Protein AF-A0A8S1J3X4-F1 (afdb_monomer_lite)

pLDDT: mean 85.21, std 15.79, range [32.0, 98.88]

Structure (mmCIF, N/CA/C/O backbone):
data_AF-A0A8S1J3X4-F1
#
_entry.id   AF-A0A8S1J3X4-F1
#
loop_
_atom_site.group_PDB
_atom_site.id
_atom_site.type_symbol
_atom_site.label_atom_id
_atom_site.label_alt_id
_atom_site.label_comp_id
_atom_site.label_asym_id
_atom_site.label_entity_id
_atom_site.label_seq_id
_atom_site.pdbx_PDB_ins_code
_atom_site.Cartn_x
_atom_site.Cartn_y
_atom_site.Cartn_z
_atom_site.occupancy
_atom_site.B_iso_or_equiv
_atom_site.auth_seq_id
_atom_site.auth_comp_id
_atom_site.auth_asym_id
_atom_site.auth_atom_id
_atom_site.pdbx_PDB_model_num
ATOM 1 N N . MET A 1 1 ? 59.062 -33.846 -79.110 1.00 36.59 1 MET A N 1
ATOM 2 C CA . MET A 1 1 ? 59.370 -33.270 -77.786 1.00 36.59 1 MET A CA 1
ATOM 3 C C . MET A 1 1 ? 58.511 -32.030 -77.594 1.00 36.59 1 MET A C 1
ATOM 5 O O . MET A 1 1 ? 58.487 -31.202 -78.487 1.00 36.59 1 MET A O 1
ATOM 9 N N . HIS A 1 2 ? 57.840 -31.974 -76.442 1.00 37.00 2 HIS A N 1
ATOM 10 C CA . HIS A 1 2 ? 57.093 -30.862 -75.831 1.00 37.00 2 HIS A CA 1
ATOM 11 C C . HIS A 1 2 ? 55.716 -30.425 -76.401 1.00 37.00 2 HIS A C 1
ATOM 13 O O . HIS A 1 2 ? 55.616 -30.067 -77.571 1.00 37.00 2 HIS A O 1
ATOM 19 N N . PRO A 1 3 ? 54.660 -30.442 -75.551 1.00 50.66 3 PRO A N 1
ATOM 20 C CA . PRO A 1 3 ? 53.303 -29.982 -75.848 1.00 50.66 3 PRO A CA 1
ATOM 21 C C . PRO A 1 3 ? 53.084 -28.524 -75.391 1.00 50.66 3 PRO A C 1
ATOM 23 O O . PRO A 1 3 ? 53.836 -28.007 -74.569 1.00 50.66 3 PRO A O 1
ATOM 26 N N . GLY A 1 4 ? 52.017 -27.872 -75.859 1.00 36.41 4 GLY A N 1
ATOM 27 C CA . GLY A 1 4 ? 51.615 -26.550 -75.368 1.00 36.41 4 GLY A CA 1
ATOM 28 C C . GLY A 1 4 ? 50.147 -26.264 -75.657 1.00 36.41 4 GLY A C 1
ATOM 29 O O . GLY A 1 4 ? 49.770 -26.009 -76.795 1.00 36.41 4 GLY A O 1
ATOM 30 N N . PHE A 1 5 ? 49.332 -26.373 -74.612 1.00 40.06 5 PHE A N 1
ATOM 31 C CA . PHE A 1 5 ? 47.876 -26.263 -74.583 1.00 40.06 5 PHE A CA 1
ATOM 32 C C . PHE A 1 5 ? 47.344 -24.909 -75.086 1.00 40.06 5 PHE A C 1
ATOM 34 O O . PHE A 1 5 ? 47.863 -23.851 -74.737 1.00 40.06 5 PHE A O 1
ATOM 41 N N . ARG A 1 6 ? 46.231 -24.950 -75.830 1.00 46.09 6 ARG A N 1
ATOM 42 C CA . ARG A 1 6 ? 45.338 -23.801 -76.034 1.00 46.09 6 ARG A CA 1
ATOM 43 C C . ARG A 1 6 ? 44.454 -23.652 -74.792 1.00 46.09 6 ARG A C 1
ATOM 45 O O . ARG A 1 6 ? 43.561 -24.469 -74.589 1.00 46.09 6 ARG A O 1
ATOM 52 N N . SER A 1 7 ? 44.687 -22.622 -73.983 1.00 42.03 7 SER A N 1
ATOM 53 C CA . SER A 1 7 ? 43.763 -22.236 -72.911 1.00 42.03 7 SER A CA 1
ATOM 54 C C . SER A 1 7 ? 42.607 -21.424 -73.490 1.00 42.03 7 SER A C 1
ATOM 56 O O . SER A 1 7 ? 42.804 -20.319 -73.991 1.00 42.03 7 SER A O 1
ATOM 58 N N . ALA A 1 8 ? 41.400 -21.984 -73.424 1.00 44.66 8 ALA A N 1
ATOM 59 C CA . ALA A 1 8 ? 40.157 -21.247 -73.596 1.00 44.66 8 ALA A CA 1
ATOM 60 C C . ALA A 1 8 ? 39.874 -20.459 -72.307 1.00 44.66 8 ALA A C 1
ATOM 62 O O . ALA A 1 8 ? 39.772 -21.039 -71.227 1.00 44.66 8 ALA A O 1
ATOM 63 N N . LEU A 1 9 ? 39.775 -19.136 -72.425 1.00 38.06 9 LEU A N 1
ATOM 64 C CA . LEU A 1 9 ? 39.367 -18.247 -71.344 1.00 38.06 9 LEU A CA 1
ATOM 65 C C . LEU A 1 9 ? 37.839 -18.331 -71.200 1.00 38.06 9 LEU A C 1
ATOM 67 O O . LEU A 1 9 ? 37.103 -17.747 -71.992 1.00 38.06 9 LEU A O 1
ATOM 71 N N . VAL A 1 10 ? 37.361 -19.085 -70.211 1.00 42.03 10 VAL A N 1
ATOM 72 C CA . VAL A 1 10 ? 35.961 -19.052 -69.770 1.00 42.03 10 VAL A CA 1
ATOM 73 C C . VAL A 1 10 ? 35.834 -17.907 -68.769 1.00 42.03 10 VAL A C 1
ATOM 75 O O . VAL A 1 10 ? 36.312 -18.010 -67.642 1.00 42.03 10 VAL A O 1
ATOM 78 N N . ILE A 1 11 ? 35.218 -16.798 -69.182 1.00 43.34 11 ILE A N 1
ATOM 79 C CA . ILE A 1 11 ? 34.812 -15.732 -68.260 1.00 43.34 11 ILE A CA 1
ATOM 80 C C . ILE A 1 11 ? 33.504 -16.188 -67.611 1.00 43.34 11 ILE A C 1
ATOM 82 O O . ILE A 1 11 ? 32.422 -16.017 -68.168 1.00 43.34 11 ILE A O 1
ATOM 86 N N . LEU A 1 12 ? 33.616 -16.811 -66.439 1.00 40.00 12 LEU A N 1
ATOM 87 C CA . LEU A 1 12 ? 32.485 -17.061 -65.556 1.00 40.00 12 LEU A CA 1
ATOM 88 C C . LEU A 1 12 ? 32.246 -15.777 -64.748 1.00 40.00 12 LEU A C 1
ATOM 90 O O . LEU A 1 12 ? 32.905 -15.537 -63.739 1.00 40.00 12 LEU A O 1
ATOM 94 N N . SER A 1 13 ? 31.338 -14.918 -65.214 1.00 42.56 13 SER A N 1
ATOM 95 C CA . SER A 1 13 ? 30.800 -13.841 -64.379 1.00 42.56 13 SER A CA 1
ATOM 96 C C . SER A 1 13 ? 29.855 -14.473 -63.358 1.00 42.56 13 SER A C 1
ATOM 98 O O . SER A 1 13 ? 28.669 -14.663 -63.612 1.00 42.56 13 SER A O 1
ATOM 100 N N . ALA A 1 14 ? 30.406 -14.864 -62.211 1.00 42.41 14 ALA A N 1
ATOM 101 C CA . ALA A 1 14 ? 29.610 -15.043 -61.012 1.00 42.41 14 ALA A CA 1
ATOM 102 C C . ALA A 1 14 ? 29.281 -13.640 -60.487 1.00 42.41 14 ALA A C 1
ATOM 104 O O . ALA A 1 14 ? 30.152 -12.956 -59.949 1.00 42.41 14 ALA A O 1
ATOM 105 N N . LEU A 1 15 ? 28.035 -13.194 -60.669 1.00 40.78 15 LEU A N 1
ATOM 106 C CA . LEU A 1 15 ? 27.479 -12.148 -59.818 1.00 40.78 15 LEU A CA 1
ATOM 107 C C . LEU A 1 15 ? 27.434 -12.712 -58.392 1.00 40.78 15 LEU A C 1
ATOM 109 O O . LEU A 1 15 ? 26.510 -13.430 -58.022 1.00 40.78 15 LEU A O 1
ATOM 113 N N . LEU A 1 16 ? 28.468 -12.416 -57.607 1.00 39.81 16 LEU A N 1
ATOM 114 C CA . LEU A 1 16 ? 28.399 -12.484 -56.154 1.00 39.81 16 LEU A CA 1
ATOM 115 C C . LEU A 1 16 ? 27.412 -11.403 -55.714 1.00 39.81 16 LEU A C 1
ATOM 117 O O . LEU A 1 16 ? 27.756 -10.226 -55.631 1.00 39.81 16 LEU A O 1
ATOM 121 N N . SER A 1 17 ? 26.164 -11.802 -55.481 1.00 37.56 17 SER A N 1
ATOM 122 C CA . SER A 1 17 ? 25.252 -11.007 -54.670 1.00 37.56 17 SER A CA 1
ATOM 123 C C . SER A 1 17 ? 25.774 -11.090 -53.240 1.00 37.56 17 SER A C 1
ATOM 125 O O . SER A 1 17 ? 25.594 -12.106 -52.573 1.00 37.56 17 SER A O 1
ATOM 127 N N . PHE A 1 18 ? 26.471 -10.054 -52.780 1.00 40.06 18 PHE A N 1
ATOM 128 C CA . PHE A 1 18 ? 26.671 -9.861 -51.351 1.00 40.06 18 PHE A CA 1
ATOM 129 C C . PHE A 1 18 ? 25.279 -9.633 -50.753 1.00 40.06 18 PHE A C 1
ATOM 131 O O . PHE A 1 18 ? 24.593 -8.691 -51.143 1.00 40.06 18 PHE A O 1
ATOM 138 N N . ALA A 1 19 ? 24.818 -10.523 -49.874 1.00 39.72 19 ALA A N 1
ATOM 139 C CA . ALA A 1 19 ? 23.693 -10.202 -49.006 1.00 39.72 19 ALA A CA 1
ATOM 140 C C . ALA A 1 19 ? 24.175 -9.084 -48.070 1.00 39.72 19 ALA A C 1
ATOM 142 O O . ALA A 1 19 ? 24.898 -9.323 -47.107 1.00 39.72 19 ALA A O 1
ATOM 143 N N . THR A 1 20 ? 23.875 -7.843 -48.441 1.00 46.09 20 THR A N 1
ATOM 144 C CA . THR A 1 20 ? 24.186 -6.638 -47.673 1.00 46.09 20 THR A CA 1
ATOM 145 C C . THR A 1 20 ? 23.256 -6.598 -46.461 1.00 46.09 20 THR A C 1
ATOM 147 O O . THR A 1 20 ? 22.106 -6.194 -46.609 1.00 46.09 20 THR A O 1
ATOM 150 N N . GLY A 1 21 ? 23.740 -7.071 -45.307 1.00 56.28 21 GLY A N 1
ATOM 151 C CA . GLY A 1 21 ? 23.099 -6.954 -43.989 1.00 56.28 21 GLY A CA 1
ATOM 152 C C . GLY A 1 21 ? 21.770 -7.684 -43.791 1.00 56.28 21 GLY A C 1
ATOM 153 O O . GLY A 1 21 ? 20.781 -7.344 -44.422 1.00 56.28 21 GLY A O 1
ATOM 154 N N . GLU A 1 22 ? 21.701 -8.635 -42.855 1.00 79.12 22 GLU A N 1
ATOM 155 C CA . GLU A 1 22 ? 20.454 -9.379 -42.579 1.00 79.12 22 GLU A CA 1
ATOM 156 C C . GLU A 1 22 ? 19.823 -9.048 -41.217 1.00 79.12 22 GLU A C 1
ATOM 158 O O . GLU A 1 22 ? 18.610 -8.927 -41.120 1.00 79.12 22 GLU A O 1
ATOM 163 N N . LEU A 1 23 ? 20.613 -8.876 -40.154 1.00 92.44 23 LEU A N 1
ATOM 164 C CA . LEU A 1 23 ? 20.109 -8.573 -38.810 1.00 92.44 23 LEU A CA 1
ATOM 165 C C . LEU A 1 23 ? 21.210 -7.897 -37.994 1.00 92.44 23 LEU A C 1
ATOM 167 O O . LEU A 1 23 ? 22.322 -8.422 -37.950 1.00 92.44 23 LEU A O 1
ATOM 171 N N . LEU A 1 24 ? 20.909 -6.761 -37.363 1.00 96.12 24 LEU A N 1
ATOM 172 C CA . LEU A 1 24 ? 21.862 -5.973 -36.569 1.00 96.12 24 LEU A CA 1
ATOM 173 C C . LEU A 1 24 ? 21.327 -5.719 -35.164 1.00 96.12 24 LEU A C 1
ATOM 175 O O . LEU A 1 24 ? 20.117 -5.599 -34.999 1.00 96.12 24 LEU A O 1
ATOM 179 N N . ILE A 1 25 ? 22.220 -5.536 -34.189 1.00 97.31 25 ILE A N 1
ATOM 180 C CA . ILE A 1 25 ? 21.893 -4.873 -32.922 1.00 97.31 25 ILE A CA 1
ATOM 181 C C . ILE A 1 25 ? 21.694 -3.390 -33.235 1.00 97.31 25 ILE A C 1
ATOM 183 O O . ILE A 1 25 ? 22.619 -2.709 -33.700 1.00 97.31 25 ILE A O 1
ATOM 187 N N . THR A 1 26 ? 20.483 -2.897 -33.003 1.00 97.12 26 THR A N 1
ATOM 188 C CA . THR A 1 26 ? 20.072 -1.536 -33.364 1.00 97.12 26 THR A CA 1
ATOM 189 C C . THR A 1 26 ? 19.738 -0.658 -32.178 1.00 97.12 26 THR A C 1
ATOM 191 O O . THR A 1 26 ? 19.829 0.560 -32.310 1.00 97.12 26 THR A O 1
ATOM 194 N N . GLN A 1 27 ? 19.436 -1.234 -31.018 1.00 97.50 27 GLN A N 1
ATOM 195 C CA . GLN A 1 27 ? 19.298 -0.472 -29.785 1.00 97.50 27 GLN A CA 1
ATOM 196 C C . GLN A 1 27 ? 19.742 -1.297 -28.583 1.00 97.50 27 GLN A C 1
ATOM 198 O O . GLN A 1 27 ? 19.448 -2.489 -28.499 1.00 97.50 27 GLN A O 1
ATOM 203 N N . VAL A 1 28 ? 20.438 -0.651 -27.653 1.00 97.56 28 VAL A N 1
ATOM 204 C CA . VAL A 1 28 ? 20.768 -1.189 -26.332 1.00 97.56 28 VAL A CA 1
ATOM 205 C C . VAL A 1 28 ? 20.338 -0.154 -25.302 1.00 97.56 28 VAL A C 1
ATOM 207 O O . VAL A 1 28 ? 20.818 0.976 -25.334 1.00 97.56 28 VAL A O 1
ATOM 210 N N . VAL A 1 29 ? 19.423 -0.527 -24.411 1.00 95.69 29 VAL A N 1
ATOM 211 C CA . VAL A 1 29 ? 18.976 0.325 -23.302 1.00 95.69 29 VAL A CA 1
ATOM 212 C C . VAL A 1 29 ? 19.567 -0.224 -22.019 1.00 95.69 29 VAL A C 1
ATOM 214 O O . VAL A 1 29 ? 19.225 -1.335 -21.614 1.00 95.69 29 VAL A O 1
ATOM 217 N N . GLU A 1 30 ? 20.444 0.549 -21.391 1.00 92.62 30 GLU A N 1
ATOM 218 C CA . GLU A 1 30 ? 20.891 0.347 -20.017 1.00 92.62 30 GLU A CA 1
ATOM 219 C C . GLU A 1 30 ? 20.249 1.455 -19.180 1.00 92.62 30 GLU A C 1
ATOM 221 O O . GLU A 1 30 ? 20.796 2.533 -18.995 1.00 92.62 30 GLU A O 1
ATOM 226 N N . GLY A 1 31 ? 18.994 1.222 -18.803 1.00 83.38 31 GLY A N 1
ATOM 227 C CA . GLY A 1 31 ? 18.127 2.217 -18.183 1.00 83.38 31 GLY A CA 1
ATOM 228 C C . GLY A 1 31 ? 17.873 1.970 -16.699 1.00 83.38 31 GLY A C 1
ATOM 229 O O . GLY A 1 31 ? 18.507 1.117 -16.067 1.00 83.38 31 GLY A O 1
ATOM 230 N N . SER A 1 32 ? 16.918 2.706 -16.130 1.00 74.81 32 SER A N 1
ATOM 231 C CA . SER A 1 32 ? 16.591 2.666 -14.705 1.00 74.81 32 SER A CA 1
ATOM 232 C C . SER A 1 32 ? 16.205 1.272 -14.243 1.00 74.81 32 SER A C 1
ATOM 234 O O . SER A 1 32 ? 15.419 0.572 -14.883 1.00 74.81 32 SER A O 1
ATOM 236 N N . LEU A 1 33 ? 16.762 0.879 -13.093 1.00 79.44 33 LEU A N 1
ATOM 237 C CA . LEU A 1 33 ? 16.544 -0.417 -12.456 1.00 79.44 33 LEU A CA 1
ATOM 238 C C . LEU A 1 33 ? 16.741 -1.578 -13.448 1.00 79.44 33 LEU A C 1
ATOM 240 O O . LEU A 1 33 ? 17.870 -1.971 -13.750 1.00 79.44 33 LEU A O 1
ATOM 244 N N . PHE A 1 34 ? 15.635 -2.115 -13.958 1.00 80.44 34 PHE A N 1
ATOM 245 C CA . PHE A 1 34 ? 15.577 -3.288 -14.815 1.00 80.44 34 PHE A CA 1
ATOM 246 C C . PHE A 1 34 ? 15.232 -2.973 -16.272 1.00 80.44 34 PHE A C 1
ATOM 248 O O . PHE A 1 34 ? 14.953 -3.896 -17.032 1.00 80.44 34 PHE A O 1
ATOM 255 N N . ASN A 1 35 ? 15.277 -1.712 -16.699 1.00 86.56 35 ASN A N 1
ATOM 256 C CA . ASN A 1 35 ? 15.119 -1.355 -18.106 1.00 86.56 35 ASN A CA 1
ATOM 257 C C . ASN A 1 35 ? 16.373 -1.755 -18.898 1.00 86.56 35 ASN A C 1
ATOM 259 O O . ASN A 1 35 ? 17.193 -0.921 -19.268 1.00 86.56 35 ASN A O 1
ATOM 263 N N . LYS A 1 36 ? 16.548 -3.066 -19.098 1.00 92.00 36 LYS A N 1
ATOM 264 C CA . LYS A 1 36 ? 17.616 -3.673 -19.897 1.00 92.00 36 LYS A CA 1
ATOM 265 C C . LYS A 1 36 ? 16.994 -4.255 -21.153 1.00 92.00 36 LYS A C 1
ATOM 267 O O . LYS A 1 36 ? 16.231 -5.219 -21.069 1.00 92.00 36 LYS A O 1
ATOM 272 N N . ILE A 1 37 ? 17.272 -3.636 -22.294 1.00 95.69 37 ILE A N 1
ATOM 273 C CA . ILE A 1 37 ? 16.603 -3.945 -23.563 1.00 95.69 37 ILE A CA 1
ATOM 274 C C . ILE A 1 37 ? 17.645 -4.053 -24.671 1.00 95.69 37 ILE A C 1
ATOM 276 O O . ILE A 1 37 ? 18.579 -3.254 -24.725 1.00 95.69 37 ILE A O 1
ATOM 280 N N . VAL A 1 38 ? 17.482 -5.028 -25.561 1.00 97.12 38 VAL A N 1
ATOM 281 C CA . VAL A 1 38 ? 18.271 -5.163 -26.789 1.00 97.12 38 VAL A CA 1
ATOM 282 C C . VAL A 1 38 ? 17.315 -5.332 -27.960 1.00 97.12 38 VAL A C 1
ATOM 284 O O . VAL A 1 38 ? 16.534 -6.283 -27.991 1.00 97.12 38 VAL A O 1
ATOM 287 N N . VAL A 1 39 ? 17.389 -4.425 -28.928 1.00 96.50 39 VAL A N 1
ATOM 288 C CA . VAL A 1 39 ? 16.600 -4.484 -30.162 1.00 96.50 39 VAL A CA 1
ATOM 289 C C . VAL A 1 39 ? 17.485 -4.953 -31.303 1.00 96.50 39 VAL A C 1
ATOM 291 O O . VAL A 1 39 ? 18.611 -4.473 -31.481 1.00 96.50 39 VAL A O 1
ATOM 294 N N . PHE A 1 40 ? 16.952 -5.883 -32.088 1.00 95.81 40 PHE A N 1
ATOM 295 C CA . PHE A 1 40 ? 17.536 -6.348 -33.333 1.00 95.81 40 PHE A CA 1
ATOM 296 C C . PHE A 1 40 ? 16.649 -5.928 -34.495 1.00 95.81 40 PHE A C 1
ATOM 298 O O . PHE A 1 40 ? 15.452 -6.176 -34.446 1.00 95.81 40 PHE A O 1
ATOM 305 N N . THR A 1 41 ? 17.209 -5.362 -35.561 1.00 95.19 41 THR A N 1
ATOM 306 C CA . THR A 1 41 ? 16.425 -4.970 -36.746 1.00 95.19 41 THR A CA 1
ATOM 307 C C . THR A 1 41 ? 16.983 -5.615 -38.002 1.00 95.19 41 THR A C 1
ATOM 309 O O . THR A 1 41 ? 18.199 -5.614 -38.234 1.00 95.19 41 THR A O 1
ATOM 312 N N . ASN A 1 42 ? 16.090 -6.128 -38.849 1.00 93.94 42 ASN A N 1
ATOM 313 C CA . ASN A 1 42 ? 16.443 -6.562 -40.191 1.00 93.94 42 ASN A CA 1
ATOM 314 C C . ASN A 1 42 ? 16.632 -5.337 -41.095 1.00 93.94 42 ASN A C 1
ATOM 316 O O . ASN A 1 42 ? 15.672 -4.771 -41.611 1.00 93.94 42 ASN A O 1
ATOM 320 N N . ARG A 1 43 ? 17.884 -4.916 -41.300 1.00 91.88 43 ARG A N 1
ATOM 321 C CA . ARG A 1 43 ? 18.222 -3.795 -42.198 1.00 91.88 43 ARG A CA 1
ATOM 322 C C . ARG A 1 43 ? 18.487 -4.216 -43.650 1.00 91.88 43 ARG A C 1
ATOM 324 O O . ARG A 1 43 ? 18.929 -3.386 -44.447 1.00 91.88 43 ARG A O 1
ATOM 331 N N . GLY A 1 44 ? 18.205 -5.475 -43.980 1.00 89.56 44 GLY A N 1
ATOM 332 C CA . GLY A 1 44 ? 18.278 -6.016 -45.328 1.00 89.56 44 GLY A CA 1
ATOM 333 C C . GLY A 1 44 ? 17.061 -5.670 -46.181 1.00 89.56 44 GLY A C 1
ATOM 334 O O . GLY A 1 44 ? 16.203 -4.868 -45.818 1.00 89.56 44 GLY A O 1
ATOM 335 N N . THR A 1 45 ? 16.988 -6.293 -47.356 1.00 88.50 45 THR A N 1
ATOM 336 C CA . THR A 1 45 ? 15.900 -6.086 -48.334 1.00 88.50 45 THR A CA 1
ATOM 337 C C . THR A 1 45 ? 14.950 -7.279 -48.455 1.00 88.50 45 THR A C 1
ATOM 339 O O . THR A 1 45 ? 13.962 -7.209 -49.183 1.00 88.50 45 THR A O 1
ATOM 342 N N . ALA A 1 46 ? 15.228 -8.367 -47.738 1.00 88.56 46 ALA A N 1
ATOM 343 C CA . ALA A 1 46 ? 14.443 -9.595 -47.727 1.00 88.56 46 ALA A CA 1
ATOM 344 C C . ALA A 1 46 ? 14.211 -10.058 -46.286 1.00 88.56 46 ALA A C 1
ATOM 346 O O . ALA A 1 46 ? 14.869 -9.584 -45.364 1.00 88.56 46 ALA A O 1
ATOM 347 N N . SER A 1 47 ? 13.279 -10.989 -46.093 1.00 89.94 47 SER A N 1
ATOM 348 C CA . SER A 1 47 ? 13.013 -11.567 -44.778 1.00 89.94 47 SER A CA 1
ATOM 349 C C . SER A 1 47 ? 14.198 -12.393 -44.266 1.00 89.94 47 SER A C 1
ATOM 351 O O . SER A 1 47 ? 14.739 -13.204 -45.019 1.00 89.94 47 SER A O 1
ATOM 353 N N . VAL A 1 48 ? 14.544 -12.250 -42.987 1.00 90.31 48 VAL A N 1
ATOM 354 C CA . VAL A 1 48 ? 15.571 -13.048 -42.295 1.00 90.31 48 VAL A CA 1
ATOM 355 C C . VAL A 1 48 ? 14.910 -14.059 -41.358 1.00 90.31 48 VAL A C 1
ATOM 357 O O . VAL A 1 48 ? 13.889 -13.753 -40.746 1.00 90.31 48 VAL A O 1
ATOM 360 N N . ASP A 1 49 ? 15.461 -15.268 -41.258 1.00 89.50 49 ASP A N 1
ATOM 361 C CA . ASP A 1 49 ? 15.067 -16.275 -40.263 1.00 89.50 49 ASP A CA 1
ATOM 362 C C . ASP A 1 49 ? 15.996 -16.178 -39.046 1.00 89.50 49 ASP A C 1
ATOM 364 O O . ASP A 1 49 ? 17.220 -16.251 -39.181 1.00 89.50 49 ASP A O 1
ATOM 368 N N . LEU A 1 50 ? 15.414 -16.004 -37.859 1.00 91.06 50 LEU A N 1
ATOM 369 C CA . LEU A 1 50 ? 16.143 -15.846 -36.604 1.00 91.06 50 LEU A CA 1
ATOM 370 C C . LEU A 1 50 ? 16.606 -17.176 -35.986 1.00 91.06 50 LEU A C 1
ATOM 372 O O . LEU A 1 50 ? 17.332 -17.155 -34.995 1.00 91.06 50 LEU A O 1
ATOM 376 N N . SER A 1 51 ? 16.239 -18.325 -36.565 1.00 88.38 51 SER A N 1
ATOM 377 C CA . SER A 1 51 ? 16.460 -19.652 -35.966 1.00 88.38 51 SER A CA 1
ATOM 378 C C . SER A 1 51 ? 17.928 -19.973 -35.662 1.00 88.38 51 SER A C 1
ATOM 380 O O . SER A 1 51 ? 18.210 -20.708 -34.715 1.00 88.38 51 SER A O 1
ATOM 382 N N . ASP A 1 52 ? 18.854 -19.415 -36.444 1.00 87.38 52 ASP A N 1
ATOM 383 C CA . ASP A 1 52 ? 20.299 -19.600 -36.271 1.00 87.38 52 ASP A CA 1
ATOM 384 C C . ASP A 1 52 ? 20.963 -18.473 -35.464 1.00 87.38 52 ASP A C 1
ATOM 386 O O . ASP A 1 52 ? 22.186 -18.499 -35.269 1.00 87.38 52 ASP A O 1
ATOM 390 N N . TYR A 1 53 ? 20.179 -17.487 -35.013 1.00 91.62 53 TYR A N 1
ATOM 391 C CA . TYR A 1 53 ? 20.659 -16.316 -34.293 1.00 91.62 53 TYR A CA 1
ATOM 392 C C . TYR A 1 53 ? 20.508 -16.449 -32.776 1.00 91.62 53 TYR A C 1
ATOM 394 O O . TYR A 1 53 ? 19.526 -16.980 -32.255 1.00 91.62 53 TYR A O 1
ATOM 402 N N . ALA A 1 54 ? 21.489 -15.918 -32.046 1.00 91.50 54 ALA A N 1
ATOM 403 C CA . ALA A 1 54 ? 21.453 -15.846 -30.589 1.00 91.50 54 ALA A CA 1
ATOM 404 C C . ALA A 1 54 ? 22.149 -14.588 -30.068 1.00 91.50 54 ALA A C 1
ATOM 406 O O . ALA A 1 54 ? 23.163 -14.156 -30.624 1.00 91.50 54 ALA A O 1
ATOM 407 N N . LEU A 1 55 ? 21.655 -14.056 -28.949 1.00 92.94 55 LEU A N 1
ATOM 408 C CA . LEU A 1 55 ? 22.356 -13.029 -28.185 1.00 92.94 55 LEU A CA 1
ATOM 409 C C . LEU A 1 55 ? 23.350 -13.685 -27.225 1.00 92.94 55 LEU A C 1
ATOM 411 O O . LEU A 1 55 ? 23.019 -14.613 -26.483 1.00 92.94 55 LEU A O 1
ATOM 415 N N . TRP A 1 56 ? 24.592 -13.217 -27.250 1.00 90.94 56 TRP A N 1
ATOM 416 C CA . TRP A 1 56 ? 25.650 -13.620 -26.330 1.00 90.94 56 TRP A CA 1
ATOM 417 C C . TRP A 1 56 ? 26.091 -12.424 -25.500 1.00 90.94 56 TRP A C 1
ATOM 419 O O . TRP A 1 56 ? 26.137 -11.306 -26.004 1.00 90.94 56 TRP A O 1
ATOM 429 N N . MET A 1 57 ? 26.462 -12.669 -24.245 1.00 89.69 57 MET A N 1
ATOM 430 C CA . MET A 1 57 ? 26.952 -11.632 -23.340 1.00 89.69 57 MET A CA 1
ATOM 431 C C . MET A 1 57 ? 28.307 -12.024 -22.750 1.00 89.69 57 MET A C 1
ATOM 433 O O . MET A 1 57 ? 28.535 -13.176 -22.361 1.00 89.69 57 MET A O 1
ATOM 437 N N . ALA A 1 58 ? 29.215 -11.059 -22.680 1.00 87.38 58 ALA A N 1
ATOM 438 C CA . ALA A 1 58 ? 30.503 -11.175 -22.017 1.00 87.38 58 ALA A CA 1
ATOM 439 C C . ALA A 1 58 ? 30.538 -10.214 -20.828 1.00 87.38 58 ALA A C 1
ATOM 441 O O . ALA A 1 58 ? 30.512 -8.999 -21.012 1.00 87.38 58 ALA A O 1
ATOM 442 N N . LYS A 1 59 ? 30.600 -10.778 -19.615 1.00 85.06 59 LYS A N 1
ATOM 443 C CA . LYS A 1 59 ? 30.598 -9.984 -18.383 1.00 85.06 59 LYS A CA 1
ATOM 444 C C . LYS A 1 59 ? 31.904 -9.213 -18.198 1.00 85.06 59 LYS A C 1
ATOM 446 O O . LYS A 1 59 ? 32.968 -9.827 -18.327 1.00 85.06 59 LYS A O 1
ATOM 451 N N . ASP A 1 60 ? 31.818 -7.922 -17.891 1.00 79.88 60 ASP A N 1
ATOM 452 C CA . ASP A 1 60 ? 32.941 -7.015 -17.627 1.00 79.88 60 ASP A CA 1
ATOM 453 C C . ASP A 1 60 ? 34.030 -7.069 -18.722 1.00 79.88 60 ASP A C 1
ATOM 455 O O . ASP A 1 60 ? 35.227 -7.156 -18.425 1.00 79.88 60 ASP A O 1
ATOM 459 N N . GLY A 1 61 ? 33.639 -7.140 -20.000 1.00 71.19 61 GLY A N 1
ATOM 460 C CA . GLY A 1 61 ? 34.570 -7.306 -21.131 1.00 71.19 61 GLY A CA 1
ATOM 461 C C . GLY A 1 61 ? 35.376 -8.617 -21.105 1.00 71.19 61 GLY A C 1
ATOM 462 O O . GLY A 1 61 ? 36.482 -8.701 -21.637 1.00 71.19 61 GLY A O 1
ATOM 463 N N . GLY A 1 62 ? 34.882 -9.641 -20.405 1.00 76.19 62 GLY A N 1
ATOM 464 C CA . GLY A 1 62 ? 35.494 -10.964 -20.308 1.00 76.19 62 GLY A CA 1
ATOM 465 C C . GLY A 1 62 ? 35.230 -11.863 -21.521 1.00 76.19 62 GLY A C 1
ATOM 466 O O . GLY A 1 62 ? 34.953 -11.412 -22.626 1.00 76.19 62 GLY A O 1
ATOM 467 N N . LYS A 1 63 ? 35.291 -13.180 -21.297 1.00 82.75 63 LYS A N 1
ATOM 468 C CA . LYS A 1 63 ? 34.962 -14.170 -22.331 1.00 82.75 63 LYS A CA 1
ATOM 469 C C . LYS A 1 63 ? 33.452 -14.293 -22.496 1.00 82.75 63 LYS A C 1
ATOM 471 O O . LYS A 1 63 ? 32.710 -14.195 -21.517 1.00 82.75 63 LYS A O 1
ATOM 476 N N . TRP A 1 64 ? 33.019 -14.627 -23.709 1.00 84.19 64 TRP A N 1
ATOM 477 C CA . TRP A 1 64 ? 31.628 -14.981 -23.971 1.00 84.19 64 TRP A CA 1
ATOM 478 C C . TRP A 1 64 ? 31.129 -16.089 -23.047 1.00 84.19 64 TRP A C 1
ATOM 480 O O . TRP A 1 64 ? 31.714 -17.176 -22.982 1.00 84.19 64 TRP A O 1
ATOM 490 N N . ARG A 1 65 ? 30.000 -15.838 -22.388 1.00 73.62 65 ARG A N 1
ATOM 491 C CA . ARG A 1 65 ? 29.182 -16.900 -21.805 1.00 73.62 65 ARG A CA 1
ATOM 492 C C . ARG A 1 65 ? 28.278 -17.444 -22.917 1.00 73.62 65 ARG A C 1
ATOM 494 O O . ARG A 1 65 ? 27.735 -16.671 -23.703 1.00 73.62 65 ARG A O 1
ATOM 501 N N . LYS A 1 66 ? 28.192 -18.771 -23.052 1.00 61.81 66 LYS A N 1
ATOM 502 C CA . LYS A 1 66 ? 27.435 -19.419 -24.140 1.00 61.81 66 LYS A CA 1
ATOM 503 C C . LYS A 1 66 ? 25.940 -19.093 -24.028 1.00 61.81 66 LYS A C 1
ATOM 505 O O . LYS A 1 66 ? 25.411 -19.243 -22.936 1.00 61.81 66 LYS A O 1
ATOM 510 N N . ASN A 1 67 ? 25.333 -18.731 -25.169 1.00 60.31 67 ASN A N 1
ATOM 511 C CA . ASN A 1 67 ? 23.904 -18.497 -25.439 1.00 60.31 67 ASN A CA 1
ATOM 512 C C . ASN A 1 67 ? 23.146 -17.850 -24.276 1.00 60.31 67 ASN A C 1
ATOM 514 O O . ASN A 1 67 ? 22.603 -18.570 -23.444 1.00 60.31 67 ASN A O 1
ATOM 518 N N . LEU A 1 68 ? 23.089 -16.513 -24.257 1.00 65.88 68 LEU A N 1
ATOM 519 C CA . LEU A 1 68 ? 22.160 -15.832 -23.363 1.00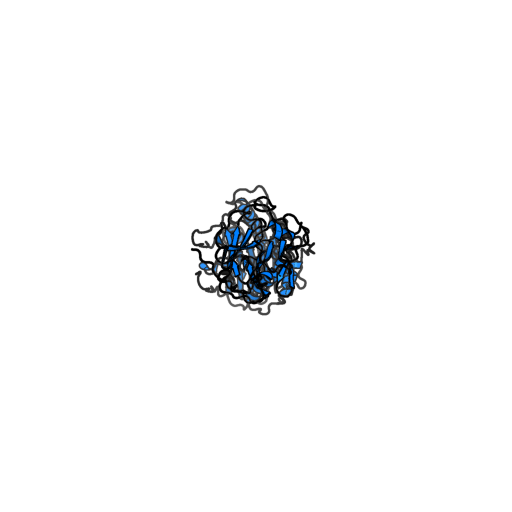 65.88 68 LEU A CA 1
ATOM 520 C C . LEU A 1 68 ? 20.735 -16.207 -23.763 1.00 65.88 68 LEU A C 1
ATOM 522 O O . LEU A 1 68 ? 20.046 -16.774 -22.942 1.00 65.88 68 LEU A O 1
ATOM 526 N N . GLU A 1 69 ? 20.364 -15.981 -25.028 1.00 73.38 69 GLU A N 1
ATOM 527 C CA . GLU A 1 69 ? 19.029 -16.307 -25.536 1.00 73.38 69 GLU A CA 1
ATOM 528 C C . GLU A 1 69 ? 19.069 -16.658 -27.036 1.00 73.38 69 GLU A C 1
ATOM 530 O O . GLU A 1 69 ? 19.615 -15.877 -27.830 1.00 73.38 69 GLU A O 1
ATOM 535 N N . PRO A 1 70 ? 18.535 -17.817 -27.468 1.00 80.00 70 PRO A N 1
ATOM 536 C CA . PRO A 1 70 ? 18.214 -18.069 -28.871 1.00 80.00 70 PRO A CA 1
ATOM 537 C C . PRO A 1 70 ? 17.065 -17.158 -29.320 1.00 80.00 70 PRO A C 1
ATOM 539 O O . PRO A 1 70 ? 16.024 -17.132 -28.677 1.00 80.00 70 PRO A O 1
ATOM 542 N N . LEU A 1 71 ? 17.194 -16.470 -30.458 1.00 80.75 71 LEU A N 1
ATOM 543 C CA . LEU A 1 71 ? 16.140 -15.549 -30.923 1.00 80.75 71 LEU A CA 1
ATOM 544 C C . LEU A 1 71 ? 14.902 -16.276 -31.505 1.00 80.75 71 LEU A C 1
ATOM 546 O O . LEU A 1 71 ? 13.881 -15.654 -31.789 1.00 80.75 71 LEU A O 1
ATOM 550 N N . GLY A 1 72 ? 14.966 -17.608 -31.634 1.00 72.19 72 GLY A N 1
ATOM 551 C CA . GLY A 1 72 ? 13.827 -18.479 -31.937 1.00 72.19 72 GLY A CA 1
ATOM 552 C C . GLY A 1 72 ? 13.427 -18.544 -33.417 1.00 72.19 72 GLY A C 1
ATOM 553 O O . GLY A 1 72 ? 14.068 -17.975 -34.292 1.00 72.19 72 GLY A O 1
ATOM 554 N N . ARG A 1 73 ? 12.343 -19.281 -33.714 1.00 63.69 73 ARG A N 1
ATOM 555 C CA . ARG A 1 73 ? 11.803 -19.468 -35.079 1.00 63.69 73 ARG A CA 1
ATOM 556 C C . ARG A 1 73 ? 10.857 -18.330 -35.461 1.00 63.69 73 ARG A C 1
ATOM 558 O O . ARG A 1 73 ? 9.651 -18.541 -35.592 1.00 63.69 73 ARG A O 1
ATOM 565 N N . LYS A 1 74 ? 11.392 -17.123 -35.605 1.00 74.00 74 LYS A N 1
ATOM 566 C CA . LYS A 1 74 ? 10.668 -15.970 -36.154 1.00 74.00 74 LYS A CA 1
ATOM 567 C C . LYS A 1 74 ? 11.324 -15.587 -37.475 1.00 74.00 74 LYS A C 1
ATOM 569 O O . LYS A 1 74 ? 12.546 -15.623 -37.586 1.00 74.00 74 LYS A O 1
ATOM 574 N N . SER A 1 75 ? 10.516 -15.235 -38.470 1.00 86.56 75 SER A N 1
ATOM 575 C CA . SER A 1 75 ? 11.026 -14.550 -39.652 1.00 86.56 75 SER A CA 1
ATOM 576 C C . SER A 1 75 ? 10.698 -13.071 -39.522 1.00 86.56 75 SER A C 1
ATOM 578 O O . SER A 1 75 ? 9.548 -12.742 -39.240 1.00 86.56 75 SER A O 1
ATOM 580 N N . LEU A 1 76 ? 11.699 -12.208 -39.681 1.00 91.12 76 LEU A N 1
ATOM 581 C CA . LEU A 1 76 ? 11.520 -10.758 -39.706 1.00 91.12 76 LEU A CA 1
ATOM 582 C C . LEU A 1 76 ? 11.579 -10.274 -41.148 1.00 91.12 76 LEU A C 1
ATOM 584 O O . LEU A 1 76 ? 12.576 -10.509 -41.835 1.00 91.12 76 LEU A O 1
ATOM 588 N N . GLY A 1 77 ? 10.544 -9.579 -41.604 1.00 91.06 77 GLY A N 1
ATOM 589 C CA . GLY A 1 77 ? 10.543 -8.828 -42.855 1.00 91.06 77 GLY A CA 1
ATOM 590 C C . GLY A 1 77 ? 11.586 -7.706 -42.866 1.00 91.06 77 GLY A C 1
ATOM 591 O O . GLY A 1 77 ? 12.181 -7.367 -41.845 1.00 91.06 77 GLY A O 1
ATOM 592 N N . ALA A 1 78 ? 11.832 -7.128 -44.042 1.00 90.69 78 ALA A N 1
ATOM 593 C CA . ALA A 1 78 ? 12.742 -5.991 -44.171 1.00 90.69 78 ALA A CA 1
ATOM 594 C C . ALA A 1 78 ? 12.232 -4.795 -43.346 1.00 90.69 78 ALA A C 1
ATOM 596 O O . ALA A 1 78 ? 11.083 -4.385 -43.497 1.00 90.69 78 ALA A O 1
ATOM 597 N N . GLY A 1 79 ? 13.095 -4.237 -42.498 1.00 89.88 79 GLY A N 1
ATOM 598 C CA . GLY A 1 79 ? 12.791 -3.136 -41.582 1.00 89.88 79 GLY A CA 1
ATOM 599 C C . GLY A 1 79 ? 12.152 -3.550 -40.255 1.00 89.88 79 GLY A C 1
ATOM 600 O O . GLY A 1 79 ? 12.085 -2.717 -39.357 1.00 89.88 79 GLY A O 1
ATOM 601 N N . GLU A 1 80 ? 11.718 -4.803 -40.098 1.00 92.44 80 GLU A N 1
ATOM 602 C CA . GLU A 1 80 ? 11.104 -5.266 -38.850 1.00 92.44 80 GLU A CA 1
ATOM 603 C C . GLU A 1 80 ? 12.144 -5.481 -37.747 1.00 92.44 80 GLU A C 1
ATOM 605 O O . GLU A 1 80 ? 13.298 -5.854 -38.005 1.00 92.44 80 GLU A O 1
ATOM 610 N N . SER A 1 81 ? 11.697 -5.280 -36.506 1.00 93.44 81 SER A N 1
ATOM 611 C CA . SER A 1 81 ? 12.513 -5.434 -35.307 1.00 93.44 81 SER A CA 1
ATOM 612 C C . SER A 1 81 ? 12.064 -6.609 -34.434 1.00 93.44 81 SER A C 1
ATOM 614 O O . SER A 1 81 ? 10.939 -7.103 -34.526 1.00 93.44 81 SER A O 1
ATOM 616 N N . PHE A 1 82 ? 12.985 -7.068 -33.594 1.00 93.50 82 PHE A N 1
ATOM 617 C CA . PHE A 1 82 ? 12.769 -8.043 -32.540 1.00 93.50 82 PHE A CA 1
ATOM 618 C C . PHE A 1 82 ? 13.398 -7.532 -31.246 1.00 93.50 82 PHE A C 1
ATOM 620 O O . PHE A 1 82 ? 14.587 -7.207 -31.227 1.00 93.50 82 PHE A O 1
ATOM 627 N N . THR A 1 83 ? 12.614 -7.473 -30.176 1.00 94.94 83 THR A N 1
ATOM 628 C CA . THR A 1 83 ? 13.003 -6.827 -28.920 1.00 94.94 83 THR A CA 1
ATOM 629 C C . THR A 1 83 ? 13.129 -7.842 -27.790 1.00 94.94 83 THR A C 1
ATOM 631 O O . THR A 1 83 ? 12.147 -8.476 -27.395 1.00 94.94 83 THR A O 1
ATOM 634 N N . LEU A 1 84 ? 14.333 -7.953 -27.225 1.00 94.75 84 LEU A N 1
ATOM 635 C CA . LEU A 1 84 ? 14.590 -8.667 -25.976 1.00 94.75 84 LEU A CA 1
ATOM 636 C C . LEU A 1 84 ? 14.576 -7.697 -24.802 1.00 94.75 84 LEU A C 1
ATOM 638 O O . LEU A 1 84 ? 15.291 -6.697 -24.825 1.00 94.75 84 LEU A O 1
ATOM 642 N N . CYS A 1 85 ? 13.843 -8.035 -23.749 1.00 93.94 85 CYS A N 1
ATOM 643 C CA . CYS A 1 85 ? 13.768 -7.234 -22.533 1.00 93.94 85 CYS A CA 1
ATOM 644 C C . CYS A 1 85 ? 14.075 -8.065 -21.289 1.00 93.94 85 CYS A C 1
ATOM 646 O O . CYS A 1 85 ? 13.815 -9.269 -21.238 1.00 93.94 85 CYS A O 1
ATOM 648 N N . ASN A 1 86 ? 14.579 -7.415 -20.245 1.00 89.94 86 ASN A N 1
ATOM 649 C CA . ASN A 1 86 ? 14.535 -7.984 -18.905 1.00 89.94 86 ASN A CA 1
ATOM 650 C C . ASN A 1 86 ? 13.063 -8.115 -18.448 1.00 89.94 86 ASN A C 1
ATOM 652 O O . ASN A 1 86 ? 12.296 -7.173 -18.654 1.00 89.94 86 ASN A O 1
ATOM 656 N N . PRO A 1 87 ? 12.656 -9.220 -17.789 1.00 82.31 87 PRO A N 1
ATOM 657 C CA . PRO A 1 87 ? 11.278 -9.421 -17.328 1.00 82.31 87 PRO A CA 1
ATOM 658 C C . PRO A 1 87 ? 10.740 -8.312 -16.415 1.00 82.31 87 PRO A C 1
ATOM 660 O O . PRO A 1 87 ? 9.532 -8.107 -16.343 1.00 82.31 87 PRO A O 1
ATOM 663 N N . LYS A 1 88 ? 11.632 -7.584 -15.734 1.00 75.12 88 LYS A N 1
ATOM 664 C CA . LYS A 1 88 ? 11.298 -6.504 -14.799 1.00 75.12 88 LYS A CA 1
ATOM 665 C C . LYS A 1 88 ? 11.301 -5.109 -15.442 1.00 75.12 88 LYS A C 1
ATOM 667 O O . LYS A 1 88 ? 11.222 -4.116 -14.723 1.00 75.12 88 LYS A O 1
ATOM 672 N N . VAL A 1 89 ? 11.408 -5.018 -16.771 1.00 77.50 89 VAL A N 1
ATOM 673 C CA . VAL A 1 89 ? 11.252 -3.752 -17.502 1.00 77.50 89 VAL A CA 1
ATOM 674 C C . VAL A 1 89 ? 9.877 -3.138 -17.218 1.00 77.50 89 VAL A C 1
ATOM 676 O O . VAL A 1 89 ? 8.865 -3.840 -17.116 1.00 77.50 89 VAL A O 1
ATOM 679 N N . VAL A 1 90 ? 9.821 -1.817 -17.090 1.00 69.94 90 VAL A N 1
ATOM 680 C CA . VAL A 1 90 ? 8.576 -1.124 -16.747 1.00 69.94 90 VAL A CA 1
ATOM 681 C C . VAL A 1 90 ? 7.592 -1.069 -17.926 1.00 69.94 90 VAL A C 1
ATOM 683 O O . VAL A 1 90 ? 7.984 -1.011 -19.094 1.00 69.94 90 VAL A O 1
ATOM 686 N N . ARG A 1 91 ? 6.282 -1.058 -17.647 1.00 64.00 91 ARG A N 1
ATOM 687 C CA . ARG A 1 91 ? 5.273 -0.604 -18.628 1.00 64.00 91 ARG A CA 1
ATOM 688 C C . ARG A 1 91 ? 5.434 0.916 -18.786 1.00 64.00 91 ARG A C 1
ATOM 690 O O . ARG A 1 91 ? 5.619 1.562 -17.761 1.00 64.00 91 ARG A O 1
ATOM 697 N N . PRO A 1 92 ? 5.381 1.531 -19.981 1.00 77.62 92 PRO A N 1
ATOM 698 C CA . PRO A 1 92 ? 4.911 1.040 -21.286 1.00 77.62 92 PRO A CA 1
ATOM 699 C C . PRO A 1 92 ? 5.946 0.300 -22.152 1.00 77.62 92 PRO A C 1
ATOM 701 O O . PRO A 1 92 ? 5.560 -0.309 -23.144 1.00 77.62 92 PRO A O 1
ATOM 704 N N . ILE A 1 93 ? 7.238 0.295 -21.803 1.00 79.94 93 ILE A N 1
ATOM 705 C CA . ILE A 1 93 ? 8.269 -0.375 -22.621 1.00 79.94 93 ILE A CA 1
ATOM 706 C C . ILE A 1 93 ? 7.990 -1.879 -22.742 1.00 79.94 93 ILE A C 1
ATOM 708 O O . ILE A 1 93 ? 8.125 -2.466 -23.815 1.00 79.94 93 ILE A O 1
ATOM 712 N N . ARG A 1 94 ? 7.517 -2.485 -21.649 1.00 82.06 94 ARG A N 1
ATOM 713 C CA . ARG A 1 94 ? 7.141 -3.899 -21.587 1.00 82.06 94 ARG A CA 1
ATOM 714 C C . ARG A 1 94 ? 6.186 -4.347 -22.697 1.00 82.06 94 ARG A C 1
ATOM 716 O O . ARG A 1 94 ? 6.280 -5.487 -23.142 1.00 82.06 94 ARG A O 1
ATOM 723 N N . ASP A 1 95 ? 5.292 -3.466 -23.145 1.00 83.38 95 ASP A N 1
ATOM 724 C CA . ASP A 1 95 ? 4.279 -3.782 -24.161 1.00 83.38 95 ASP A CA 1
ATOM 725 C C . ASP A 1 95 ? 4.874 -3.869 -25.586 1.00 83.38 95 ASP A C 1
ATOM 727 O O . ASP A 1 95 ? 4.200 -4.310 -26.514 1.00 83.38 95 ASP A O 1
ATOM 731 N N . HIS A 1 96 ? 6.150 -3.503 -25.754 1.00 88.19 96 HIS A N 1
ATOM 732 C CA . HIS A 1 96 ? 6.906 -3.553 -27.011 1.00 88.19 96 HIS A CA 1
ATOM 733 C C . HIS A 1 96 ? 8.007 -4.630 -27.024 1.00 88.19 96 HIS A C 1
ATOM 735 O O . HIS A 1 96 ? 8.832 -4.673 -27.938 1.00 88.19 96 HIS A O 1
ATOM 741 N N . CYS A 1 97 ? 8.042 -5.495 -26.011 1.00 91.31 97 CYS A N 1
ATOM 742 C CA . CYS A 1 97 ? 8.998 -6.591 -25.915 1.00 91.31 97 CYS A CA 1
ATOM 743 C C . CYS A 1 97 ? 8.443 -7.848 -26.599 1.00 91.31 97 CYS A C 1
ATOM 745 O O . CYS A 1 97 ? 7.339 -8.291 -26.285 1.00 91.31 97 CYS A O 1
ATOM 747 N N . ASP A 1 98 ? 9.222 -8.466 -27.488 1.00 92.06 98 ASP A N 1
ATOM 748 C CA . ASP A 1 98 ? 8.851 -9.743 -28.107 1.00 92.06 98 ASP A CA 1
ATOM 749 C C . ASP A 1 98 ? 9.126 -10.925 -27.175 1.00 92.06 98 ASP A C 1
ATOM 751 O O . ASP A 1 98 ? 8.349 -11.879 -27.123 1.00 92.06 98 ASP A O 1
ATOM 755 N N . VAL A 1 99 ? 10.248 -10.871 -26.450 1.00 91.44 99 VAL A N 1
ATOM 756 C CA . VAL A 1 99 ? 10.671 -11.916 -25.513 1.00 91.44 99 VAL A CA 1
ATOM 757 C C . VAL A 1 99 ? 11.245 -11.291 -24.245 1.00 91.44 99 VAL A C 1
ATOM 759 O O . VAL A 1 99 ? 12.049 -10.357 -24.283 1.00 91.44 99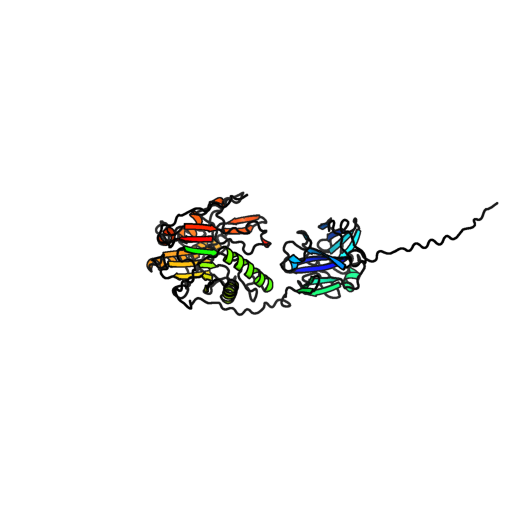 VAL A O 1
ATOM 762 N N . MET A 1 100 ? 10.835 -11.853 -23.109 1.00 89.06 100 MET A N 1
ATOM 763 C CA . MET A 1 100 ? 11.374 -11.540 -21.790 1.00 89.06 100 MET A CA 1
ATOM 764 C C . MET A 1 100 ? 12.440 -12.565 -21.423 1.00 89.06 100 MET A C 1
ATOM 766 O O . MET A 1 100 ? 12.176 -13.764 -21.488 1.00 89.06 100 MET A O 1
ATOM 770 N N . HIS A 1 101 ? 13.619 -12.109 -21.006 1.00 86.62 101 HIS A N 1
ATOM 771 C CA . HIS A 1 101 ? 14.724 -13.002 -20.676 1.00 86.62 101 HIS A CA 1
ATOM 772 C C . HIS A 1 101 ? 15.505 -12.522 -19.443 1.00 86.62 101 HIS A C 1
ATOM 774 O O . HIS A 1 101 ? 16.125 -11.456 -19.435 1.00 86.62 101 HIS A O 1
ATOM 780 N N . ASP A 1 102 ? 15.482 -13.330 -18.382 1.00 82.06 102 ASP A N 1
ATOM 781 C CA . ASP A 1 102 ? 16.053 -13.037 -17.057 1.00 82.06 102 ASP A CA 1
ATOM 782 C C . ASP A 1 102 ? 17.572 -12.796 -17.075 1.00 82.06 102 ASP A C 1
ATOM 784 O O . ASP A 1 102 ? 18.099 -12.037 -16.263 1.00 82.06 102 ASP A O 1
ATOM 788 N N . GLY A 1 103 ? 18.276 -13.371 -18.050 1.00 84.38 103 GLY A N 1
ATOM 789 C CA . GLY A 1 103 ? 19.704 -13.165 -18.261 1.00 84.38 103 GLY A CA 1
ATOM 790 C C . GLY A 1 103 ? 20.104 -11.770 -18.760 1.00 84.38 103 GLY A C 1
ATOM 791 O O . GLY A 1 103 ? 21.300 -11.466 -18.708 1.00 84.38 103 GLY A O 1
ATOM 792 N N . LEU A 1 104 ? 19.172 -10.908 -19.209 1.00 89.69 104 LEU A N 1
ATOM 793 C CA . LEU A 1 104 ? 19.477 -9.516 -19.598 1.00 89.69 104 LEU A CA 1
ATOM 794 C C . LEU A 1 104 ? 19.822 -8.679 -18.357 1.00 89.69 104 LEU A C 1
ATOM 796 O O . LEU A 1 104 ? 19.008 -7.935 -17.820 1.00 89.69 104 LEU A O 1
ATOM 800 N N . THR A 1 105 ? 21.053 -8.830 -17.884 1.00 85.38 105 THR A N 1
ATOM 801 C CA . THR A 1 105 ? 21.558 -8.263 -16.624 1.00 85.38 105 THR A CA 1
ATOM 802 C C . THR A 1 105 ? 22.745 -7.339 -16.856 1.00 85.38 105 THR A C 1
ATOM 804 O O . THR A 1 105 ? 23.592 -7.194 -15.973 1.00 85.38 105 THR A O 1
ATOM 807 N N . PHE A 1 106 ? 22.874 -6.788 -18.062 1.00 89.75 106 PHE A N 1
ATOM 808 C CA . PHE A 1 106 ? 23.990 -5.914 -18.386 1.00 89.75 106 PHE A CA 1
ATOM 809 C C . PHE A 1 106 ? 23.894 -4.574 -17.655 1.00 89.75 106 PHE A C 1
ATOM 811 O O . PHE A 1 106 ? 22.798 -4.083 -17.398 1.00 89.75 106 PHE A O 1
ATOM 818 N N . ASN A 1 107 ? 25.049 -4.026 -17.286 1.00 85.12 107 ASN A N 1
ATOM 819 C CA . ASN A 1 107 ? 25.182 -2.834 -16.439 1.00 85.12 107 ASN A CA 1
ATOM 820 C C . ASN A 1 107 ? 26.279 -1.887 -16.959 1.00 85.12 107 ASN A C 1
ATOM 822 O O . ASN A 1 107 ? 27.108 -1.373 -16.211 1.00 85.12 107 ASN A O 1
ATOM 826 N N . GLY A 1 108 ? 26.321 -1.724 -18.279 1.00 87.94 108 GLY A N 1
ATOM 827 C CA . GLY A 1 108 ? 27.145 -0.735 -18.965 1.00 87.94 108 GLY A CA 1
ATOM 828 C C . GLY A 1 108 ? 28.558 -1.181 -19.320 1.00 87.94 108 GLY A C 1
ATOM 829 O O . GLY A 1 108 ? 29.097 -0.693 -20.304 1.00 87.94 108 GLY A O 1
ATOM 830 N N . ASN A 1 109 ? 29.155 -2.148 -18.627 1.00 87.69 109 ASN A N 1
ATOM 831 C CA . ASN A 1 109 ? 30.514 -2.637 -18.920 1.00 87.69 109 ASN A CA 1
ATOM 832 C C . ASN A 1 109 ? 30.556 -4.040 -19.571 1.00 87.69 109 ASN A C 1
ATOM 834 O O . ASN A 1 109 ? 31.623 -4.654 -19.698 1.00 87.69 109 ASN A O 1
ATOM 838 N N . ASP A 1 110 ? 29.400 -4.544 -20.003 1.00 89.88 110 ASP A N 1
ATOM 839 C CA . ASP A 1 110 ? 29.231 -5.870 -20.591 1.00 89.88 110 ASP A CA 1
ATOM 840 C C . ASP A 1 110 ? 29.112 -5.805 -22.113 1.00 89.88 110 ASP A C 1
ATOM 842 O O . ASP A 1 110 ? 28.371 -4.989 -22.656 1.00 89.88 110 ASP A O 1
ATOM 846 N N . SER A 1 111 ? 29.800 -6.702 -22.822 1.00 91.50 111 SER A N 1
ATOM 847 C CA . SER A 1 111 ? 29.691 -6.782 -24.283 1.00 91.50 111 SER A CA 1
ATOM 848 C C . SER A 1 111 ? 28.534 -7.685 -24.702 1.00 91.50 111 SER A C 1
ATOM 850 O O . SER A 1 111 ? 28.328 -8.752 -24.119 1.00 91.50 111 SER A O 1
ATOM 852 N N . LEU A 1 112 ? 27.832 -7.294 -25.761 1.00 93.62 112 LEU A N 1
ATOM 853 C CA . LEU A 1 112 ? 26.719 -8.005 -26.377 1.00 93.62 112 LEU A CA 1
ATOM 854 C C . LEU A 1 112 ? 27.089 -8.380 -27.814 1.00 93.62 112 LEU A C 1
ATOM 856 O O . LEU A 1 112 ? 27.434 -7.522 -28.621 1.00 93.62 112 LEU A O 1
ATOM 860 N N . GLY A 1 113 ? 27.036 -9.668 -28.138 1.00 92.44 113 GLY A N 1
ATOM 861 C CA . GLY A 1 113 ? 27.365 -10.189 -29.461 1.00 92.44 113 GLY A CA 1
ATOM 862 C C . GLY A 1 113 ? 26.169 -10.882 -30.091 1.00 92.44 113 GLY A C 1
ATOM 863 O O . GLY A 1 113 ? 25.637 -11.833 -29.516 1.00 92.44 113 GLY A O 1
ATOM 864 N N . LEU A 1 114 ? 25.783 -10.456 -31.290 1.00 93.94 114 LEU A N 1
ATOM 865 C CA . LEU A 1 114 ? 24.833 -11.188 -32.117 1.00 93.94 114 LEU A CA 1
ATOM 866 C C . LEU A 1 114 ? 25.582 -12.316 -32.825 1.00 93.94 114 LEU A C 1
ATOM 868 O O . LEU A 1 114 ? 26.518 -12.073 -33.592 1.00 93.94 114 LEU A O 1
ATOM 872 N N . ARG A 1 115 ? 25.193 -13.561 -32.550 1.00 90.12 115 ARG A N 1
ATOM 873 C CA . ARG A 1 115 ? 25.794 -14.758 -33.142 1.00 90.12 115 ARG A CA 1
ATOM 874 C C . ARG A 1 115 ? 24.906 -15.342 -34.226 1.00 90.12 115 ARG A C 1
ATOM 876 O O . ARG A 1 115 ? 23.703 -15.396 -34.016 1.00 90.12 115 ARG A O 1
ATOM 883 N N . LYS A 1 116 ? 25.499 -15.860 -35.307 1.00 89.75 116 LYS A N 1
ATOM 884 C CA . LYS A 1 116 ? 24.839 -16.711 -36.313 1.00 89.75 116 LYS A CA 1
ATOM 885 C C . LYS A 1 116 ? 25.656 -17.983 -36.509 1.00 89.75 116 LYS A C 1
ATOM 887 O O . LYS A 1 116 ? 26.833 -17.899 -36.847 1.00 89.75 116 LYS A O 1
ATOM 892 N N . GLY A 1 117 ? 25.084 -19.158 -36.244 1.00 81.56 117 GLY A N 1
ATOM 893 C CA . GLY A 1 117 ? 25.780 -20.442 -36.454 1.00 81.56 117 GLY A CA 1
ATOM 894 C C . GLY A 1 117 ? 27.109 -20.615 -35.690 1.00 81.56 117 GLY A C 1
ATOM 895 O O . GLY A 1 117 ? 27.903 -21.487 -36.032 1.00 81.56 117 GLY A O 1
ATOM 896 N N . GLY A 1 118 ? 27.359 -19.798 -34.657 1.00 77.94 118 GLY A N 1
ATOM 897 C CA . GLY A 1 118 ? 28.593 -19.784 -33.861 1.00 77.94 118 GLY A CA 1
ATOM 898 C C . GLY A 1 118 ? 29.510 -18.579 -34.099 1.00 77.94 118 GLY A C 1
ATOM 899 O O . GLY A 1 118 ? 30.308 -18.263 -33.216 1.00 77.94 118 GLY A O 1
ATOM 900 N N . ASP A 1 119 ? 29.360 -17.846 -35.202 1.00 86.56 119 ASP A N 1
ATOM 901 C CA . ASP A 1 119 ? 30.175 -16.668 -35.527 1.00 86.56 119 ASP A CA 1
ATOM 902 C C . ASP A 1 119 ? 29.538 -15.378 -35.002 1.00 86.56 119 ASP A C 1
ATOM 904 O O . ASP A 1 119 ? 28.315 -15.262 -34.987 1.00 86.56 119 ASP A O 1
ATOM 908 N N . THR A 1 120 ? 30.344 -14.410 -34.542 1.00 89.00 120 THR A N 1
ATOM 909 C CA . THR A 1 120 ? 29.845 -13.060 -34.215 1.00 89.00 120 THR A CA 1
ATOM 910 C C . THR A 1 120 ? 29.621 -12.320 -35.515 1.00 89.00 120 THR A C 1
ATOM 912 O O . THR A 1 120 ? 30.564 -12.138 -36.278 1.00 89.00 120 THR A O 1
ATOM 915 N N . VAL A 1 121 ? 28.386 -11.891 -35.748 1.00 92.38 121 VAL A N 1
ATOM 916 C CA . VAL A 1 121 ? 28.011 -11.128 -36.942 1.00 92.38 121 VAL A CA 1
ATOM 917 C C . VAL A 1 121 ? 27.798 -9.646 -36.643 1.00 92.38 121 VAL A C 1
ATOM 919 O O . VAL A 1 121 ? 27.881 -8.835 -37.557 1.00 92.38 121 VAL A O 1
ATOM 922 N N . ASP A 1 122 ? 27.578 -9.284 -35.376 1.00 94.44 122 ASP A N 1
ATOM 923 C CA . ASP A 1 122 ? 27.497 -7.895 -34.922 1.00 94.44 122 ASP A CA 1
ATOM 924 C C . ASP A 1 122 ? 27.850 -7.781 -33.427 1.00 94.44 122 ASP A C 1
ATOM 926 O O . ASP A 1 122 ? 27.639 -8.733 -32.667 1.00 94.44 122 ASP A O 1
ATOM 930 N N . LEU A 1 123 ? 28.415 -6.646 -33.007 1.00 92.50 123 LEU A N 1
ATOM 931 C CA . LEU A 1 123 ? 28.963 -6.447 -31.661 1.00 92.50 123 LEU A CA 1
ATOM 932 C C . LEU A 1 123 ? 28.607 -5.068 -31.084 1.00 92.50 123 LEU A C 1
ATOM 934 O O . LEU A 1 123 ? 28.810 -4.038 -31.725 1.00 92.50 123 LEU A O 1
ATOM 938 N N . PHE A 1 124 ? 28.178 -5.063 -29.823 1.00 94.06 124 PHE A N 1
ATOM 939 C CA . PHE A 1 124 ? 28.141 -3.895 -28.948 1.00 94.06 124 PHE A CA 1
ATOM 940 C C . PHE A 1 124 ? 29.085 -4.123 -27.757 1.00 94.06 124 PHE A C 1
ATOM 942 O O . PHE A 1 124 ? 28.959 -5.114 -27.041 1.00 94.06 124 PHE A O 1
ATOM 949 N N . GLY A 1 125 ? 30.038 -3.221 -27.532 1.00 90.25 125 GLY A N 1
ATOM 950 C CA . GLY A 1 125 ? 31.012 -3.312 -26.442 1.00 90.25 125 GLY A CA 1
ATOM 951 C C . GLY A 1 125 ? 32.344 -3.988 -26.784 1.00 90.25 125 GLY A C 1
ATOM 952 O O . GLY A 1 125 ? 32.539 -4.563 -27.854 1.00 90.25 125 GLY A O 1
ATOM 953 N N . ASP A 1 126 ? 33.286 -3.895 -25.843 1.00 83.00 126 ASP A N 1
ATOM 954 C CA . ASP A 1 126 ? 34.694 -4.271 -26.030 1.00 83.00 126 ASP A CA 1
ATOM 955 C C . ASP A 1 126 ? 35.027 -5.652 -25.435 1.00 83.00 126 ASP A C 1
ATOM 957 O O . ASP A 1 126 ? 35.405 -5.783 -24.267 1.00 83.00 126 ASP A O 1
ATOM 961 N N . GLN A 1 127 ? 34.865 -6.703 -26.238 1.00 73.25 127 GLN A N 1
ATOM 962 C CA . GLN A 1 127 ? 35.181 -8.067 -25.821 1.00 73.25 127 GLN A CA 1
ATOM 963 C C . GLN A 1 127 ? 36.704 -8.273 -25.685 1.00 73.25 127 GLN A C 1
ATOM 965 O O . GLN A 1 127 ? 37.469 -7.947 -26.591 1.00 73.25 127 GLN A O 1
ATOM 970 N N . ASP A 1 128 ? 37.142 -8.885 -24.577 1.00 63.78 128 ASP A N 1
ATOM 971 C CA . ASP A 1 128 ? 38.541 -9.244 -24.281 1.00 63.78 128 ASP A CA 1
ATOM 972 C C . ASP A 1 128 ? 39.520 -8.047 -24.203 1.00 63.78 128 ASP A C 1
ATOM 974 O O . ASP A 1 128 ? 40.738 -8.242 -24.188 1.00 63.78 128 ASP A O 1
ATOM 978 N N . GLY A 1 129 ? 39.011 -6.811 -24.099 1.00 58.53 129 GLY A N 1
ATOM 979 C CA . GLY A 1 129 ? 39.829 -5.592 -24.042 1.00 58.53 129 GLY A CA 1
ATOM 980 C C . GLY A 1 129 ? 40.620 -5.345 -25.329 1.00 58.53 129 GLY A C 1
ATOM 981 O O . GLY A 1 129 ? 41.735 -4.824 -25.285 1.00 58.53 129 GLY A O 1
ATOM 982 N N . MET A 1 130 ? 40.075 -5.781 -26.467 1.00 54.81 130 MET A N 1
ATOM 983 C CA . MET A 1 130 ? 40.684 -5.606 -27.785 1.00 54.81 130 MET A CA 1
ATOM 984 C C . MET A 1 130 ? 40.534 -4.174 -28.339 1.00 54.81 130 MET A C 1
ATOM 986 O O . MET A 1 130 ? 41.079 -3.880 -29.406 1.00 54.81 130 MET A O 1
ATOM 990 N N . GLY A 1 131 ? 39.822 -3.286 -27.641 1.00 56.16 131 GLY A N 1
ATOM 991 C CA . GLY A 1 131 ? 39.578 -1.893 -27.998 1.00 56.16 131 GLY A CA 1
ATOM 992 C C . GLY A 1 131 ? 40.126 -0.859 -27.002 1.00 56.16 131 GLY A C 1
ATOM 993 O O . GLY A 1 131 ? 41.243 -0.955 -26.500 1.00 56.16 131 GLY A O 1
ATOM 994 N N . LEU A 1 132 ? 39.367 0.230 -26.839 1.00 56.75 132 LEU A N 1
ATOM 995 C CA . LEU A 1 132 ? 39.794 1.512 -26.257 1.00 56.75 132 LEU A CA 1
ATOM 996 C C . LEU A 1 132 ? 39.570 1.618 -24.740 1.00 56.75 132 LEU A C 1
ATOM 998 O O . LEU A 1 132 ? 40.032 2.591 -24.142 1.00 56.75 132 LEU A O 1
ATOM 1002 N N . ASN A 1 133 ? 38.863 0.663 -24.124 1.00 62.06 133 ASN A N 1
ATOM 1003 C CA . ASN A 1 133 ? 38.388 0.782 -22.744 1.00 62.06 133 ASN A CA 1
ATOM 1004 C C . ASN A 1 133 ? 39.034 -0.266 -21.830 1.00 62.06 133 ASN A C 1
ATOM 1006 O O . ASN A 1 133 ? 39.254 -1.416 -22.206 1.00 62.06 133 ASN A O 1
ATOM 1010 N N . ALA A 1 134 ? 39.344 0.131 -20.594 1.00 60.53 134 ALA A N 1
ATOM 1011 C CA . ALA A 1 134 ? 39.853 -0.801 -19.596 1.00 60.53 134 ALA A CA 1
ATOM 1012 C C . ALA A 1 134 ? 38.762 -1.805 -19.200 1.00 60.53 134 ALA A C 1
ATOM 1014 O O . ALA A 1 134 ? 37.591 -1.449 -19.067 1.00 60.53 134 ALA A O 1
ATOM 1015 N N . LYS A 1 135 ? 39.163 -3.054 -18.956 1.00 65.06 135 LYS A N 1
ATOM 1016 C CA . LYS A 1 135 ? 38.260 -4.117 -18.511 1.00 65.06 135 LYS A CA 1
ATOM 1017 C C . LYS A 1 135 ? 37.439 -3.680 -17.286 1.00 65.06 135 LYS A C 1
ATOM 1019 O O . LYS A 1 135 ? 38.013 -3.180 -16.319 1.00 65.06 135 LYS A O 1
ATOM 1024 N N . GLY A 1 136 ? 36.124 -3.897 -17.327 1.00 66.00 136 GLY A N 1
ATOM 1025 C CA . GLY A 1 136 ? 35.194 -3.543 -16.249 1.00 66.00 136 GLY A CA 1
ATOM 1026 C C . GLY A 1 136 ? 34.721 -2.084 -16.235 1.00 66.00 136 GLY A C 1
ATOM 1027 O O . GLY A 1 136 ? 33.992 -1.717 -15.317 1.00 66.00 136 GLY A O 1
ATOM 1028 N N . LYS A 1 137 ? 35.095 -1.261 -17.223 1.00 80.94 137 LYS A N 1
ATOM 1029 C CA . LYS A 1 137 ? 34.546 0.093 -17.401 1.00 80.94 137 LYS A CA 1
ATOM 1030 C C . LYS A 1 137 ? 33.427 0.128 -18.435 1.00 80.94 137 LYS A C 1
ATOM 1032 O O . LYS A 1 137 ? 33.424 -0.684 -19.361 1.00 80.94 137 LYS A O 1
ATOM 1037 N N . ALA A 1 138 ? 32.526 1.095 -18.282 1.00 88.00 138 ALA A N 1
ATOM 1038 C CA . ALA A 1 138 ? 31.566 1.427 -19.318 1.00 88.00 138 ALA A CA 1
ATOM 1039 C C . ALA A 1 138 ? 32.283 1.959 -20.570 1.00 88.00 138 ALA A C 1
ATOM 1041 O O . ALA A 1 138 ? 33.469 2.309 -20.561 1.00 88.00 138 ALA A O 1
ATOM 1042 N N . PHE A 1 139 ? 31.589 1.911 -21.698 1.00 89.75 139 PHE A N 1
ATOM 1043 C CA . PHE A 1 139 ? 32.170 2.135 -23.004 1.00 89.75 139 PHE A CA 1
ATOM 1044 C C . PHE A 1 139 ? 31.985 3.578 -23.444 1.00 89.75 139 PHE A C 1
ATOM 1046 O O . PHE A 1 139 ? 30.872 4.088 -23.482 1.00 89.75 139 PHE A O 1
ATOM 1053 N N . ARG A 1 140 ? 33.083 4.201 -23.881 1.00 90.94 140 ARG A N 1
ATOM 1054 C CA . ARG A 1 140 ? 33.026 5.461 -24.623 1.00 90.94 140 ARG A CA 1
ATOM 1055 C C . ARG A 1 140 ? 32.378 5.255 -25.999 1.00 90.94 140 ARG A C 1
ATOM 1057 O O . ARG A 1 140 ? 32.873 4.431 -26.781 1.00 90.94 140 ARG A O 1
ATOM 1064 N N . ILE A 1 141 ? 31.331 6.020 -26.309 1.00 93.00 141 ILE A N 1
ATOM 1065 C CA . ILE A 1 141 ? 30.548 5.936 -27.557 1.00 93.00 141 ILE A CA 1
ATOM 1066 C C . ILE A 1 141 ? 30.334 7.347 -28.116 1.00 93.00 141 ILE A C 1
ATOM 1068 O O . ILE A 1 141 ? 30.063 8.274 -27.372 1.00 93.00 141 ILE A O 1
ATOM 1072 N N . ASP A 1 142 ? 30.551 7.529 -29.419 1.00 92.25 142 ASP A N 1
ATOM 1073 C CA . ASP A 1 142 ? 30.437 8.797 -30.167 1.00 92.25 142 ASP A CA 1
ATOM 1074 C C . ASP A 1 142 ? 31.159 10.007 -29.536 1.00 92.25 142 ASP A C 1
ATOM 1076 O O . ASP A 1 142 ? 30.837 11.162 -29.789 1.00 92.25 142 ASP A O 1
ATOM 1080 N N . GLY A 1 143 ? 32.193 9.751 -28.728 1.00 87.50 143 GLY A N 1
ATOM 1081 C CA . GLY A 1 143 ? 32.951 10.798 -28.041 1.00 87.50 143 GLY A CA 1
ATOM 1082 C C . GLY A 1 143 ? 32.469 11.134 -26.625 1.00 87.50 143 GLY A C 1
ATOM 1083 O O . GLY A 1 143 ? 33.069 12.005 -25.994 1.00 87.50 143 GLY A O 1
ATOM 1084 N N . GLU A 1 144 ? 31.481 10.418 -26.104 1.00 90.12 144 GLU A N 1
ATOM 1085 C CA . GLU A 1 144 ? 30.989 10.524 -24.732 1.00 90.12 144 GLU A CA 1
ATOM 1086 C C . GLU A 1 144 ? 31.537 9.374 -23.877 1.00 90.12 144 GLU A C 1
ATOM 1088 O O . GLU A 1 144 ? 31.498 8.215 -24.295 1.00 90.12 144 GLU A O 1
ATOM 1093 N N . ASP A 1 145 ? 32.139 9.698 -22.729 1.00 89.19 145 ASP A N 1
ATOM 1094 C CA . ASP A 1 145 ? 32.715 8.712 -21.804 1.00 89.19 145 ASP A CA 1
ATOM 1095 C C . ASP A 1 145 ? 31.620 7.967 -21.038 1.00 89.19 145 ASP A C 1
ATOM 1097 O O . ASP A 1 145 ? 30.593 8.546 -20.717 1.00 89.19 145 ASP A O 1
ATOM 1101 N N . ASP A 1 146 ? 31.853 6.682 -20.750 1.00 88.38 146 ASP A N 1
ATOM 1102 C CA . ASP A 1 146 ? 30.933 5.813 -19.998 1.00 88.38 146 ASP A CA 1
ATOM 1103 C C . ASP A 1 146 ? 29.492 5.725 -20.566 1.00 88.38 146 ASP A C 1
ATOM 1105 O O . ASP A 1 146 ? 28.593 5.211 -19.911 1.00 88.38 146 ASP A O 1
ATOM 1109 N N . ALA A 1 147 ? 29.290 6.117 -21.827 1.00 91.25 147 ALA A N 1
ATOM 1110 C CA . ALA A 1 147 ? 27.999 6.256 -22.509 1.00 91.25 147 ALA A CA 1
ATOM 1111 C C . ALA A 1 147 ? 27.181 4.966 -22.720 1.00 91.25 147 ALA A C 1
ATOM 1113 O O . ALA A 1 147 ? 26.082 5.010 -23.265 1.00 91.25 147 ALA A O 1
ATOM 1114 N N . SER A 1 148 ? 27.701 3.794 -22.356 1.00 91.25 148 SER A N 1
ATOM 1115 C CA . SER A 1 148 ? 26.907 2.558 -22.304 1.00 91.25 148 SER A CA 1
ATOM 1116 C C . SER A 1 148 ? 26.276 2.290 -20.937 1.00 91.25 148 SER A C 1
ATOM 1118 O O . SER A 1 148 ? 25.497 1.345 -20.827 1.00 91.25 148 SER A O 1
ATOM 1120 N N . LEU A 1 149 ? 26.628 3.067 -19.910 1.00 88.56 149 LEU A N 1
ATOM 1121 C CA . LEU A 1 149 ? 25.996 3.075 -18.593 1.00 88.56 149 LEU A CA 1
ATOM 1122 C C . LEU A 1 149 ? 24.961 4.203 -18.544 1.00 88.56 149 LEU A C 1
ATOM 1124 O O . LEU A 1 149 ? 25.264 5.320 -18.946 1.00 88.56 149 LEU A O 1
ATOM 1128 N N . ASP A 1 150 ? 23.775 3.916 -18.022 1.00 84.75 150 ASP A N 1
ATOM 1129 C CA . ASP A 1 150 ? 22.660 4.831 -17.796 1.00 84.75 150 ASP A CA 1
ATOM 1130 C C . ASP A 1 150 ? 22.204 5.583 -19.061 1.00 84.75 150 ASP A C 1
ATOM 1132 O O . ASP A 1 150 ? 21.816 6.746 -19.002 1.00 84.75 150 ASP A O 1
ATOM 1136 N N . HIS A 1 151 ? 22.222 4.916 -20.218 1.00 92.44 151 HIS A N 1
ATOM 1137 C CA . HIS A 1 151 ? 21.864 5.509 -21.509 1.00 92.44 151 HIS A CA 1
ATOM 1138 C C . HIS A 1 151 ? 21.078 4.554 -22.408 1.00 92.44 151 HIS A C 1
ATOM 1140 O O . HIS A 1 151 ? 21.120 3.325 -22.279 1.00 92.44 151 HIS A O 1
ATOM 1146 N N . THR A 1 152 ? 20.393 5.149 -23.385 1.00 94.50 152 THR A N 1
ATOM 1147 C CA . THR A 1 152 ? 19.886 4.429 -24.552 1.00 94.50 152 THR A CA 1
ATOM 1148 C C . THR A 1 152 ? 20.821 4.657 -25.726 1.00 94.50 152 THR A C 1
ATOM 1150 O O . THR A 1 152 ? 21.004 5.784 -26.172 1.00 94.50 152 THR A O 1
ATOM 1153 N N . VAL A 1 153 ? 21.396 3.589 -26.271 1.00 97.31 153 VAL A N 1
ATOM 1154 C CA . VAL A 1 153 ? 22.325 3.678 -27.399 1.00 97.31 153 VAL A CA 1
ATOM 1155 C C . VAL A 1 153 ? 21.685 3.089 -28.645 1.00 97.31 153 VAL A C 1
ATOM 1157 O O . VAL A 1 153 ? 21.236 1.942 -28.642 1.00 97.31 153 VAL A O 1
ATOM 1160 N N . VAL A 1 154 ? 21.645 3.871 -29.722 1.00 97.38 154 VAL A N 1
ATOM 1161 C CA . VAL A 1 154 ? 20.908 3.552 -30.951 1.00 97.38 154 VAL A CA 1
ATOM 1162 C C . VAL A 1 154 ? 21.854 3.508 -32.140 1.00 97.38 154 VAL A C 1
ATOM 1164 O O . VAL A 1 154 ? 22.700 4.380 -32.318 1.00 97.38 154 VAL A O 1
ATOM 1167 N N . ARG A 1 155 ? 21.723 2.491 -32.991 1.00 96.81 155 ARG A N 1
ATOM 1168 C CA . ARG A 1 155 ? 22.518 2.367 -34.213 1.00 96.81 155 ARG A CA 1
ATOM 1169 C C . ARG A 1 155 ? 22.032 3.372 -35.255 1.00 96.81 155 ARG A C 1
ATOM 1171 O O . ARG A 1 155 ? 20.890 3.298 -35.711 1.00 96.81 155 ARG A O 1
ATOM 1178 N N . LYS A 1 156 ? 22.930 4.232 -35.735 1.00 95.19 156 LYS A N 1
ATOM 1179 C CA . LYS A 1 156 ? 22.670 5.225 -36.790 1.00 95.19 156 LYS A CA 1
ATOM 1180 C C . LYS A 1 156 ? 22.067 4.558 -38.035 1.00 95.19 156 LYS A C 1
ATOM 1182 O O . LYS A 1 156 ? 22.535 3.509 -38.479 1.00 95.19 156 LYS A O 1
ATOM 1187 N N . GLU A 1 157 ? 21.041 5.167 -38.627 1.00 88.88 157 GLU A N 1
ATOM 1188 C CA . GLU A 1 157 ? 20.224 4.589 -39.716 1.00 88.88 157 GLU A CA 1
ATOM 1189 C C . GLU A 1 157 ? 21.003 4.169 -40.978 1.00 88.88 157 GLU A C 1
ATOM 1191 O O . GLU A 1 157 ? 20.631 3.216 -41.675 1.00 88.88 157 GLU A O 1
ATOM 1196 N N . GLY A 1 158 ? 22.112 4.857 -41.269 1.00 89.19 158 GLY A N 1
ATOM 1197 C CA . GLY A 1 158 ? 22.972 4.574 -42.422 1.00 89.19 158 GLY A CA 1
ATOM 1198 C C . GLY A 1 158 ? 23.774 3.273 -42.316 1.00 89.19 158 GLY A C 1
ATOM 1199 O O . GLY A 1 158 ? 24.302 2.807 -43.322 1.00 89.19 158 GLY A O 1
ATOM 1200 N N . VAL A 1 159 ? 23.859 2.667 -41.129 1.00 93.38 159 VAL A N 1
ATOM 1201 C CA . VAL A 1 159 ? 24.593 1.413 -40.919 1.00 93.38 159 VAL A CA 1
ATOM 1202 C C . VAL A 1 159 ? 23.733 0.246 -41.393 1.00 93.38 159 VAL A C 1
ATOM 1204 O O . VAL A 1 159 ? 22.672 -0.020 -40.821 1.00 93.38 159 VAL A O 1
ATOM 1207 N N . LYS A 1 160 ? 24.176 -0.432 -42.455 1.00 89.50 160 LYS A N 1
ATOM 1208 C CA . LYS A 1 160 ? 23.474 -1.577 -43.057 1.00 89.50 160 LYS A CA 1
ATOM 1209 C C . LYS A 1 160 ? 24.213 -2.903 -42.891 1.00 89.50 160 LYS A C 1
ATOM 1211 O O . LYS A 1 160 ? 23.639 -3.927 -43.215 1.00 89.50 160 LYS A O 1
ATOM 1216 N N . GLU A 1 161 ? 25.433 -2.913 -42.365 1.00 89.75 161 GLU A N 1
ATOM 1217 C CA . GLU A 1 161 ? 26.230 -4.130 -42.173 1.00 89.75 161 GLU A CA 1
ATOM 1218 C C . GLU A 1 161 ? 26.695 -4.241 -40.720 1.00 89.75 161 GLU A C 1
ATOM 1220 O O . GLU A 1 161 ? 26.904 -3.226 -40.055 1.00 89.75 161 GLU A O 1
ATOM 1225 N N . GLY A 1 162 ? 26.814 -5.476 -40.226 1.00 91.50 162 GLY A N 1
ATOM 1226 C CA . GLY A 1 162 ? 27.255 -5.743 -38.860 1.00 91.50 162 GLY A CA 1
ATOM 1227 C C . GLY A 1 162 ? 28.744 -5.491 -38.698 1.00 91.50 162 GLY A C 1
ATOM 1228 O O . GLY A 1 162 ? 29.522 -5.662 -39.639 1.00 91.50 162 GLY A O 1
ATOM 1229 N N . ASN A 1 163 ? 29.144 -5.078 -37.498 1.00 91.81 163 ASN A N 1
ATOM 1230 C CA . ASN A 1 163 ? 30.527 -4.725 -37.218 1.00 91.81 163 ASN A CA 1
ATOM 1231 C C . ASN A 1 163 ? 31.018 -5.441 -35.961 1.00 91.81 163 ASN A C 1
ATOM 1233 O O . ASN A 1 163 ? 30.451 -5.304 -34.882 1.00 91.81 163 ASN A O 1
ATOM 1237 N N . THR A 1 164 ? 32.109 -6.195 -36.092 1.00 90.69 164 THR A N 1
ATOM 1238 C CA . THR A 1 164 ? 32.753 -6.901 -34.974 1.00 90.69 164 THR A CA 1
ATOM 1239 C C . THR A 1 164 ? 33.973 -6.160 -34.423 1.00 90.69 164 THR A C 1
ATOM 1241 O O . THR A 1 164 ? 34.662 -6.673 -33.544 1.00 90.69 164 THR A O 1
ATOM 1244 N N . ASN A 1 165 ? 34.284 -4.974 -34.949 1.00 89.25 165 ASN A N 1
ATOM 1245 C CA . ASN A 1 165 ? 35.371 -4.114 -34.501 1.00 89.25 165 ASN A CA 1
ATOM 1246 C C . ASN A 1 165 ? 34.809 -2.923 -33.714 1.00 89.25 165 ASN A C 1
ATOM 1248 O O . ASN A 1 165 ? 34.527 -1.854 -34.267 1.00 89.25 165 ASN A O 1
ATOM 1252 N N . TRP A 1 166 ? 34.687 -3.107 -32.398 1.00 89.88 166 TRP A N 1
ATOM 1253 C CA . TRP A 1 166 ? 34.129 -2.097 -31.500 1.00 89.88 166 TRP A CA 1
ATOM 1254 C C . TRP A 1 166 ? 34.879 -0.761 -31.546 1.00 89.88 166 TRP A C 1
ATOM 1256 O O . TRP A 1 166 ? 34.245 0.287 -31.529 1.00 89.88 166 TRP A O 1
ATOM 1266 N N . ALA A 1 167 ? 36.210 -0.772 -31.686 1.00 87.00 167 ALA A N 1
ATOM 1267 C CA . ALA A 1 167 ? 37.017 0.452 -31.716 1.00 87.00 167 ALA A CA 1
ATOM 1268 C C . ALA A 1 167 ? 36.686 1.376 -32.904 1.00 87.00 167 ALA A C 1
ATOM 1270 O O . ALA A 1 167 ? 36.923 2.585 -32.827 1.00 87.00 167 ALA A O 1
ATOM 1271 N N . VAL A 1 168 ? 36.158 0.808 -33.994 1.00 89.44 168 VAL A N 1
ATOM 1272 C CA . VAL A 1 168 ? 35.624 1.557 -35.138 1.00 89.44 168 VAL A CA 1
ATOM 1273 C C . VAL A 1 168 ? 34.157 1.895 -34.893 1.00 89.44 168 VAL A C 1
ATOM 1275 O O . VAL A 1 168 ? 33.792 3.068 -34.922 1.00 89.44 168 VAL A O 1
ATOM 1278 N N . SER A 1 169 ? 33.340 0.879 -34.598 1.00 92.44 169 SER A N 1
ATOM 1279 C CA . SER A 1 169 ? 31.888 1.015 -34.462 1.00 92.44 169 SER A CA 1
ATOM 1280 C C . SER A 1 169 ? 31.494 2.068 -33.421 1.00 92.44 169 SER A C 1
ATOM 1282 O O . SER A 1 169 ? 30.699 2.963 -33.719 1.00 92.44 169 SER A O 1
ATOM 1284 N N . SER A 1 170 ? 32.127 2.054 -32.242 1.00 92.31 170 SER A N 1
ATOM 1285 C CA . SER A 1 170 ? 31.804 2.960 -31.135 1.00 92.31 170 SER A CA 1
ATOM 1286 C C . SER A 1 170 ? 32.013 4.438 -31.464 1.00 92.31 170 SER A C 1
ATOM 1288 O O . SER A 1 170 ? 31.460 5.288 -30.779 1.00 92.31 170 SER A O 1
ATOM 1290 N N . ARG A 1 171 ? 32.788 4.772 -32.505 1.00 91.88 171 ARG A N 1
ATOM 1291 C CA . ARG A 1 171 ? 33.089 6.158 -32.901 1.00 91.88 171 ARG A CA 1
ATOM 1292 C C . ARG A 1 171 ? 32.215 6.692 -34.030 1.00 91.88 171 ARG A C 1
ATOM 1294 O O . ARG A 1 171 ? 32.282 7.884 -34.305 1.00 91.88 171 ARG A O 1
ATOM 1301 N N . SER A 1 172 ? 31.501 5.832 -34.754 1.00 93.31 172 SER A N 1
ATOM 1302 C CA . SER A 1 172 ? 30.846 6.240 -36.005 1.00 93.31 172 SER A CA 1
ATOM 1303 C C . SER A 1 172 ? 29.455 5.669 -36.228 1.00 93.31 172 SER A C 1
ATOM 1305 O O . SER A 1 172 ? 28.734 6.188 -37.076 1.00 93.31 172 SER A O 1
ATOM 1307 N N . GLU A 1 173 ? 29.060 4.617 -35.513 1.00 96.69 173 GLU A N 1
ATOM 1308 C CA . GLU A 1 173 ? 27.856 3.846 -35.847 1.00 96.69 173 GLU A CA 1
ATOM 1309 C C . GLU A 1 173 ? 26.704 4.010 -34.859 1.00 96.69 173 GLU A C 1
ATOM 1311 O O . GLU A 1 173 ? 25.593 3.580 -35.160 1.00 96.69 173 GLU A O 1
ATOM 1316 N N . TRP A 1 174 ? 26.946 4.645 -33.716 1.00 97.12 174 TRP A N 1
ATOM 1317 C CA . TRP A 1 174 ? 25.980 4.765 -32.629 1.00 97.12 174 TRP A CA 1
ATOM 1318 C C . TRP A 1 174 ? 25.698 6.226 -32.296 1.00 97.12 174 TRP A C 1
ATOM 1320 O O . TRP A 1 174 ? 26.565 7.083 -32.462 1.00 97.12 174 TRP A O 1
ATOM 1330 N N . GLU A 1 175 ? 24.477 6.483 -31.855 1.00 96.00 175 GLU A N 1
ATOM 1331 C CA . GLU A 1 175 ? 24.002 7.712 -31.231 1.00 96.00 175 GLU A CA 1
ATOM 1332 C C . GLU A 1 175 ? 23.682 7.396 -29.768 1.00 96.00 175 GLU A C 1
ATOM 1334 O O . GLU A 1 175 ? 23.034 6.386 -29.479 1.00 96.00 175 GLU A O 1
ATOM 1339 N N . VAL A 1 176 ? 24.156 8.244 -28.859 1.00 94.75 176 VAL A N 1
ATOM 1340 C CA . VAL A 1 176 ? 23.855 8.160 -27.428 1.00 94.75 176 VAL A CA 1
ATOM 1341 C C . VAL A 1 176 ? 22.642 9.045 -27.160 1.00 94.75 176 VAL A C 1
ATOM 1343 O O . VAL A 1 176 ? 22.614 10.208 -27.562 1.00 94.75 176 VAL A O 1
ATOM 1346 N N . ARG A 1 177 ? 21.619 8.478 -26.525 1.00 90.88 177 ARG A N 1
ATOM 1347 C CA . ARG A 1 177 ? 20.389 9.164 -26.121 1.00 90.88 177 ARG A CA 1
ATOM 1348 C C . ARG A 1 177 ? 20.216 9.059 -24.609 1.00 90.88 177 ARG A C 1
ATOM 1350 O O . ARG A 1 177 ? 20.782 8.137 -24.011 1.00 90.88 177 ARG A O 1
ATOM 1357 N N . PRO A 1 178 ? 19.414 9.947 -23.996 1.00 87.44 178 PRO A N 1
ATOM 1358 C CA . PRO A 1 178 ? 19.185 9.924 -22.561 1.00 87.44 178 PRO A CA 1
ATOM 1359 C C . PRO A 1 178 ? 18.763 8.552 -22.024 1.00 87.44 178 PRO A C 1
ATOM 1361 O O . PRO A 1 178 ? 18.234 7.683 -22.732 1.00 87.44 178 PRO A O 1
ATOM 1364 N N . LYS A 1 179 ? 18.992 8.369 -20.728 1.00 82.38 179 LYS A N 1
ATOM 1365 C CA . LYS A 1 179 ? 18.513 7.214 -19.980 1.00 82.38 179 LYS A CA 1
ATOM 1366 C C . LYS A 1 179 ? 17.015 6.989 -20.203 1.00 82.38 179 LYS A C 1
ATOM 1368 O O . LYS A 1 179 ? 16.235 7.936 -20.158 1.00 82.38 179 LYS A O 1
ATOM 1373 N N . ASP A 1 180 ? 16.629 5.730 -20.417 1.00 78.38 180 ASP A N 1
ATOM 1374 C CA . ASP A 1 180 ? 15.232 5.302 -20.605 1.00 78.38 180 ASP A CA 1
ATOM 1375 C C . ASP A 1 180 ? 14.482 5.956 -21.781 1.00 78.38 180 ASP A C 1
ATOM 1377 O O . ASP A 1 180 ? 13.252 6.019 -21.801 1.00 78.38 180 ASP A O 1
ATOM 1381 N N . ASP A 1 181 ? 15.229 6.409 -22.785 1.00 87.88 181 ASP A N 1
ATOM 1382 C CA . ASP A 1 181 ? 14.717 6.950 -24.038 1.00 87.88 181 ASP A CA 1
ATOM 1383 C C . ASP A 1 181 ? 14.529 5.859 -25.111 1.00 87.88 181 ASP A C 1
ATOM 1385 O O . ASP A 1 181 ? 15.259 5.780 -26.104 1.00 87.88 181 ASP A O 1
ATOM 1389 N N . PHE A 1 182 ? 13.562 4.966 -24.888 1.00 90.06 182 PHE A N 1
ATOM 1390 C CA . PHE A 1 182 ? 13.346 3.776 -25.710 1.00 90.06 182 PHE A CA 1
ATOM 1391 C C . PHE A 1 182 ? 12.671 4.109 -27.050 1.00 90.06 182 PHE A C 1
ATOM 1393 O O . PHE A 1 182 ? 11.646 4.789 -27.097 1.00 90.06 182 PHE A O 1
ATOM 1400 N N . LEU A 1 183 ? 13.216 3.599 -28.159 1.00 90.38 183 LEU A N 1
ATOM 1401 C CA . LEU A 1 183 ? 12.651 3.835 -29.490 1.00 90.38 183 LEU A CA 1
ATOM 1402 C C . LEU A 1 183 ? 11.733 2.678 -29.860 1.00 90.38 183 LEU A C 1
ATOM 1404 O O . LEU A 1 183 ? 12.109 1.516 -29.744 1.00 90.38 183 LEU A O 1
ATOM 1408 N N . VAL A 1 184 ? 10.545 3.011 -30.350 1.00 86.50 184 VAL A N 1
ATOM 1409 C CA . VAL A 1 184 ? 9.552 2.041 -30.813 1.00 86.50 184 VAL A CA 1
ATOM 1410 C C . VA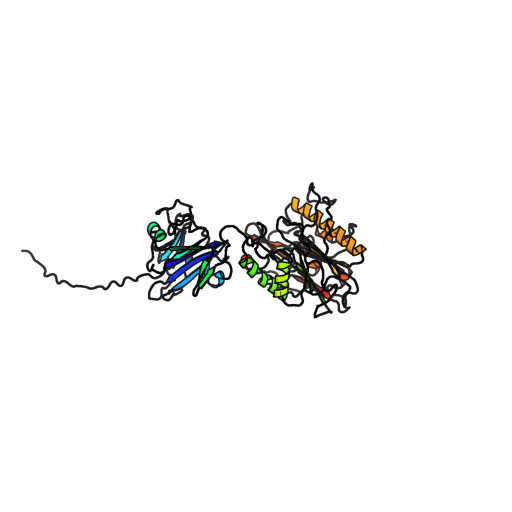L A 1 184 ? 9.057 2.427 -32.198 1.00 86.50 184 VAL A C 1
ATOM 1412 O O . VAL A 1 184 ? 9.204 3.569 -32.641 1.00 86.50 184 VAL A O 1
ATOM 1415 N N . ASP A 1 185 ? 8.425 1.485 -32.889 1.00 76.69 185 ASP A N 1
ATOM 1416 C CA . ASP A 1 185 ? 7.785 1.784 -34.164 1.00 76.69 185 ASP A CA 1
ATOM 1417 C C . ASP A 1 185 ? 6.745 2.903 -33.980 1.00 76.69 185 ASP A C 1
ATOM 1419 O O . ASP A 1 185 ? 5.763 2.763 -33.250 1.00 76.69 185 ASP A O 1
ATOM 1423 N N . GLY A 1 186 ? 6.972 4.038 -34.646 1.00 73.19 186 GLY A N 1
ATOM 1424 C CA . GLY A 1 186 ? 6.074 5.194 -34.607 1.00 73.19 186 GLY A CA 1
ATOM 1425 C C . GLY A 1 186 ? 6.377 6.251 -33.538 1.00 73.19 186 GLY A C 1
ATOM 1426 O O . GLY A 1 186 ? 5.631 7.228 -33.467 1.00 73.19 186 GLY A O 1
ATOM 1427 N N . GLY A 1 187 ? 7.456 6.129 -32.752 1.00 84.69 187 GLY A N 1
ATOM 1428 C CA . GLY A 1 187 ? 7.850 7.193 -31.825 1.00 84.69 187 GLY A CA 1
ATOM 1429 C C . GLY A 1 187 ? 8.934 6.828 -30.813 1.00 84.69 187 GLY A C 1
ATOM 1430 O O . GLY A 1 187 ? 9.681 5.866 -30.968 1.00 84.69 187 GLY A O 1
ATOM 1431 N N . THR A 1 188 ? 9.003 7.629 -29.756 1.00 82.25 188 THR A N 1
ATOM 1432 C CA . THR A 1 188 ? 9.926 7.435 -28.637 1.00 82.25 188 THR A CA 1
ATOM 1433 C C . THR A 1 188 ? 9.119 7.335 -27.351 1.00 82.25 188 THR A C 1
ATOM 1435 O O . THR A 1 188 ? 8.277 8.193 -27.082 1.00 82.25 188 THR A O 1
ATOM 1438 N N . ILE A 1 189 ? 9.382 6.300 -26.562 1.00 79.19 189 ILE A N 1
ATOM 1439 C CA . ILE A 1 189 ? 8.961 6.196 -25.170 1.00 79.19 189 ILE A CA 1
ATOM 1440 C C . ILE A 1 189 ? 10.110 6.743 -24.328 1.00 79.19 189 ILE A C 1
ATOM 1442 O O . ILE A 1 189 ? 11.031 6.011 -23.975 1.00 79.19 189 ILE A O 1
ATOM 1446 N N . SER A 1 190 ? 10.057 8.034 -24.023 1.00 74.81 190 SER A N 1
ATOM 1447 C CA . SER A 1 190 ? 10.967 8.654 -23.062 1.00 74.81 190 SER A CA 1
ATOM 1448 C C . SER A 1 190 ? 10.334 8.560 -21.678 1.00 74.81 190 SER A C 1
ATOM 1450 O O . SER A 1 190 ? 9.302 9.187 -21.434 1.00 74.81 190 SER A O 1
ATOM 1452 N N . LEU A 1 191 ? 10.922 7.777 -20.774 1.00 62.75 191 LEU A N 1
ATOM 1453 C CA . LEU A 1 191 ? 10.588 7.879 -19.353 1.00 62.75 191 LEU A CA 1
ATOM 1454 C C . LEU A 1 191 ? 11.384 9.073 -18.830 1.00 62.75 191 LEU A C 1
ATOM 1456 O O . LEU A 1 191 ? 12.614 9.002 -18.763 1.00 62.75 191 LEU A O 1
ATOM 1460 N N . ALA A 1 192 ? 10.719 10.203 -18.591 1.00 51.38 192 ALA A N 1
ATOM 1461 C CA . ALA A 1 192 ? 11.399 11.447 -18.288 1.00 51.38 192 ALA A CA 1
ATOM 1462 C C . ALA A 1 192 ? 12.093 11.328 -16.930 1.00 51.38 192 ALA A C 1
ATOM 1464 O O . ALA A 1 192 ? 11.512 11.534 -15.870 1.00 51.38 192 ALA A O 1
ATOM 1465 N N . HIS A 1 193 ? 13.392 11.064 -16.968 1.00 50.09 193 HIS A N 1
ATOM 1466 C CA . HIS A 1 193 ? 14.258 11.433 -15.870 1.00 50.09 193 HIS A CA 1
ATOM 1467 C C . HIS A 1 193 ? 14.463 12.936 -16.005 1.00 50.09 193 HIS A C 1
ATOM 1469 O O . HIS A 1 193 ? 14.911 13.416 -17.048 1.00 50.09 193 HIS A O 1
ATOM 1475 N N . SER A 1 194 ? 14.114 13.697 -14.969 1.00 42.38 194 SER A N 1
ATOM 1476 C CA . SER A 1 194 ? 14.704 15.023 -14.808 1.00 42.38 194 SER A CA 1
ATOM 1477 C C . SER A 1 194 ? 16.216 14.856 -14.955 1.00 42.38 194 SER A C 1
ATOM 1479 O O . SER A 1 194 ? 16.789 14.016 -14.254 1.00 42.38 194 SER A O 1
ATOM 1481 N N . GLU A 1 195 ? 16.830 15.594 -15.882 1.00 40.94 195 GLU A N 1
ATOM 1482 C CA . GLU A 1 195 ? 18.285 15.659 -16.033 1.00 40.94 195 GLU A CA 1
ATOM 1483 C C . GLU A 1 195 ? 18.945 15.702 -14.643 1.00 40.94 195 GLU A C 1
ATOM 1485 O O . GLU A 1 195 ? 18.523 16.476 -13.786 1.00 40.94 195 GLU A O 1
ATOM 1490 N N . GLU A 1 196 ? 19.898 14.797 -14.403 1.00 40.56 196 GLU A N 1
ATOM 1491 C CA . GLU A 1 196 ? 20.738 14.681 -13.202 1.00 40.56 196 GLU A CA 1
ATOM 1492 C C . GLU A 1 196 ? 20.156 15.228 -11.875 1.00 40.56 196 GLU A C 1
ATOM 1494 O O . GLU A 1 196 ? 20.348 16.381 -11.492 1.00 40.56 196 GLU A O 1
ATOM 1499 N N . GLY A 1 197 ? 19.542 14.344 -11.081 1.00 47.34 197 GLY A N 1
ATOM 1500 C CA . GLY A 1 197 ? 19.534 14.471 -9.616 1.00 47.34 197 GLY A CA 1
ATOM 1501 C C . GLY A 1 197 ? 18.639 15.550 -8.995 1.00 47.34 197 GLY A C 1
ATOM 1502 O O . GLY A 1 197 ? 18.693 15.730 -7.777 1.00 47.34 197 GLY A O 1
ATOM 1503 N N . VAL A 1 198 ? 17.797 16.241 -9.768 1.00 53.56 198 VAL A N 1
ATOM 1504 C CA . VAL A 1 198 ? 16.817 17.195 -9.224 1.00 53.56 198 VAL A CA 1
ATOM 1505 C C . VAL A 1 198 ? 15.407 16.619 -9.328 1.00 53.56 198 VAL A C 1
ATOM 1507 O O . VAL A 1 198 ? 14.713 16.812 -10.321 1.00 53.56 198 VAL A O 1
ATOM 1510 N N . CYS A 1 199 ? 14.973 15.937 -8.264 1.00 64.00 199 CYS A N 1
ATOM 1511 C CA . CYS A 1 199 ? 13.570 15.572 -8.059 1.00 64.00 199 CYS A CA 1
ATOM 1512 C C . CYS A 1 199 ? 12.655 16.779 -8.326 1.00 64.00 199 CYS A C 1
ATOM 1514 O O . CYS A 1 199 ? 12.913 17.882 -7.833 1.00 64.00 199 CYS A O 1
ATOM 1516 N N . GLN A 1 200 ? 11.559 16.567 -9.063 1.00 67.56 200 GLN A N 1
ATOM 1517 C CA . GLN A 1 200 ? 10.534 17.598 -9.224 1.00 67.56 200 GLN A CA 1
ATOM 1518 C C . GLN A 1 200 ? 10.030 18.045 -7.842 1.00 67.56 200 GLN A C 1
ATOM 1520 O O . GLN A 1 200 ? 9.817 17.221 -6.949 1.00 67.56 200 GLN A O 1
ATOM 1525 N N . ALA A 1 201 ? 9.845 19.354 -7.663 1.00 67.88 201 ALA A N 1
ATOM 1526 C CA . ALA A 1 201 ? 9.225 19.889 -6.457 1.00 67.88 201 ALA A CA 1
ATOM 1527 C C . ALA A 1 201 ? 7.747 19.464 -6.412 1.00 67.88 201 ALA A C 1
ATOM 1529 O O . ALA A 1 201 ? 6.985 19.770 -7.334 1.00 67.88 201 ALA A O 1
ATOM 1530 N N . GLY A 1 202 ? 7.347 18.758 -5.354 1.00 63.56 202 GLY A N 1
ATOM 1531 C CA . GLY A 1 202 ? 5.949 18.417 -5.093 1.00 63.56 202 GLY A CA 1
ATOM 1532 C C . GLY A 1 202 ? 5.210 19.586 -4.435 1.00 63.56 202 GLY A C 1
ATOM 1533 O O . GLY A 1 202 ? 5.795 20.350 -3.667 1.00 63.56 202 GLY A O 1
ATOM 1534 N N . THR A 1 203 ? 3.917 19.747 -4.728 1.00 65.56 203 THR A N 1
ATOM 1535 C CA . THR A 1 203 ? 3.034 20.589 -3.903 1.00 65.56 203 THR A CA 1
ATOM 1536 C C . THR A 1 203 ? 2.348 19.675 -2.900 1.00 65.56 203 THR A C 1
ATOM 1538 O O . THR A 1 203 ? 1.313 19.086 -3.208 1.00 65.56 203 THR A O 1
ATOM 1541 N N . GLN A 1 204 ? 2.950 19.529 -1.722 1.00 68.69 204 GLN A N 1
ATOM 1542 C CA . GLN A 1 204 ? 2.434 18.623 -0.705 1.00 68.69 204 GLN A CA 1
ATOM 1543 C C . GLN A 1 204 ? 1.369 19.324 0.141 1.00 68.69 204 GLN A C 1
ATOM 1545 O O . GLN A 1 204 ? 1.628 20.337 0.800 1.00 68.69 204 GLN A O 1
ATOM 1550 N N . ILE A 1 205 ? 0.144 18.800 0.108 1.00 78.56 205 ILE A N 1
ATOM 1551 C CA . ILE A 1 205 ? -0.900 19.166 1.066 1.00 78.56 205 ILE A CA 1
ATOM 1552 C C . ILE A 1 205 ? -0.895 18.071 2.119 1.00 78.56 205 ILE A C 1
ATOM 1554 O O . ILE A 1 205 ? -1.479 17.011 1.940 1.00 78.56 205 ILE A O 1
ATOM 1558 N N . HIS A 1 206 ? -0.225 18.324 3.234 1.00 76.69 206 HIS A N 1
ATOM 1559 C CA . HIS A 1 206 ? -0.008 17.293 4.247 1.00 76.69 206 HIS A CA 1
ATOM 1560 C C . HIS A 1 206 ? -1.247 16.949 5.082 1.00 76.69 206 HIS A C 1
ATOM 1562 O O . HIS A 1 206 ? -1.232 15.973 5.823 1.00 76.69 206 HIS A O 1
ATOM 1568 N N . ASN A 1 207 ? -2.309 17.760 5.044 1.00 84.12 207 ASN A N 1
ATOM 1569 C CA . ASN A 1 207 ? -3.430 17.581 5.961 1.00 84.12 207 ASN A CA 1
ATOM 1570 C C . ASN A 1 207 ? -4.784 17.932 5.332 1.00 84.12 207 ASN A C 1
ATOM 1572 O O . ASN A 1 207 ? -4.982 19.016 4.788 1.00 84.12 207 ASN A O 1
ATOM 1576 N N . CYS A 1 208 ? -5.716 16.996 5.470 1.00 94.25 208 CYS A N 1
ATOM 1577 C CA . CYS A 1 208 ? -7.098 17.037 5.013 1.00 94.25 208 CYS A CA 1
ATOM 1578 C C . CYS A 1 208 ? -7.938 16.296 6.057 1.00 94.25 208 CYS A C 1
ATOM 1580 O O . CYS A 1 208 ? -8.650 15.343 5.767 1.00 94.25 208 CYS A O 1
ATOM 1582 N N . SER A 1 209 ? -7.780 16.682 7.322 1.00 95.44 209 SER A N 1
ATOM 1583 C CA . SER A 1 209 ? -8.402 16.009 8.467 1.00 95.44 209 SER A CA 1
ATOM 1584 C C . SER A 1 209 ? -9.817 16.488 8.785 1.00 95.44 209 SER A C 1
ATOM 1586 O O . SER A 1 209 ? -10.449 15.929 9.679 1.00 95.44 209 SER A O 1
ATOM 1588 N N . GLU A 1 210 ? -10.319 17.508 8.089 1.00 96.38 210 GLU A N 1
ATOM 1589 C CA . GLU A 1 210 ? -11.602 18.148 8.387 1.00 96.38 210 GLU A CA 1
ATOM 1590 C C . GLU A 1 210 ? -12.693 17.692 7.403 1.00 96.38 210 GLU A C 1
ATOM 1592 O O . GLU A 1 210 ? -12.622 18.012 6.213 1.00 96.38 210 GLU A O 1
ATOM 1597 N N . PRO A 1 211 ? -13.731 16.969 7.866 1.00 95.06 211 PRO A N 1
ATOM 1598 C CA . PRO A 1 211 ? -14.881 16.639 7.033 1.00 95.06 211 PRO A CA 1
ATOM 1599 C C . PRO A 1 211 ? -15.677 17.884 6.647 1.00 95.06 211 PRO A C 1
ATOM 1601 O O . PRO A 1 211 ? -16.114 18.650 7.506 1.00 95.06 211 PRO A O 1
ATOM 1604 N N . THR A 1 212 ? -15.938 18.052 5.350 1.00 91.81 212 THR A N 1
ATOM 1605 C CA . THR A 1 212 ? -16.791 19.135 4.833 1.00 91.81 212 THR A CA 1
ATOM 1606 C C . THR A 1 212 ? -18.269 18.912 5.156 1.00 91.81 212 THR A C 1
ATOM 1608 O O . THR A 1 212 ? -19.003 19.879 5.354 1.00 91.81 212 THR A O 1
ATOM 1611 N N . ASN A 1 213 ? -18.705 17.650 5.267 1.00 94.69 213 ASN A N 1
ATOM 1612 C CA . ASN A 1 213 ? -20.074 17.263 5.613 1.00 94.69 213 ASN A CA 1
ATOM 1613 C C . ASN A 1 213 ? -20.086 16.242 6.771 1.00 94.69 213 ASN A C 1
ATOM 1615 O O . ASN A 1 213 ? -20.378 15.066 6.552 1.00 94.69 213 ASN A O 1
ATOM 1619 N N . PRO A 1 214 ? -19.786 16.651 8.020 1.00 96.94 214 PRO A N 1
ATOM 1620 C CA . PRO A 1 214 ? -19.613 15.716 9.129 1.00 96.94 214 PRO A CA 1
ATOM 1621 C C . PRO A 1 214 ? -20.782 14.735 9.304 1.00 96.94 214 PRO A C 1
ATOM 1623 O O . PRO A 1 214 ? -21.940 15.141 9.429 1.00 96.94 214 PRO A O 1
ATOM 1626 N N . GLY A 1 215 ? -20.476 13.436 9.339 1.00 95.62 215 GLY A N 1
ATOM 1627 C CA . GLY A 1 215 ? -21.464 12.368 9.508 1.00 95.62 215 GLY A CA 1
ATOM 1628 C C . GLY A 1 215 ? -22.304 12.032 8.271 1.00 95.62 215 GLY A C 1
ATOM 1629 O O . GLY A 1 215 ? -23.230 11.226 8.382 1.00 95.62 215 GLY A O 1
ATOM 1630 N N . GLN A 1 216 ? -22.035 12.631 7.107 1.00 97.19 216 GLN A N 1
ATOM 1631 C CA . GLN A 1 216 ? -22.762 12.311 5.882 1.00 97.19 216 GLN A CA 1
ATOM 1632 C C . GLN A 1 216 ? -22.526 10.852 5.469 1.00 97.19 216 GLN A C 1
ATOM 1634 O O . GLN A 1 216 ? -21.395 10.422 5.274 1.00 97.19 216 GLN A O 1
ATOM 1639 N N . ASP A 1 217 ? -23.605 10.095 5.269 1.00 96.81 217 ASP A N 1
ATOM 1640 C CA . ASP A 1 217 ? -23.546 8.702 4.823 1.00 96.81 217 ASP A CA 1
ATOM 1641 C C . ASP A 1 217 ? -23.949 8.589 3.340 1.00 96.81 217 ASP A C 1
ATOM 1643 O O . ASP A 1 217 ? -25.136 8.617 2.996 1.00 96.81 217 ASP A O 1
ATOM 1647 N N . ARG A 1 218 ? -22.962 8.414 2.454 1.00 96.50 218 ARG A N 1
ATOM 1648 C CA . ARG A 1 218 ? -23.117 8.266 0.993 1.00 96.50 218 ARG A CA 1
ATOM 1649 C C . ARG A 1 218 ? -23.198 6.814 0.520 1.00 96.50 218 ARG A C 1
ATOM 1651 O O . ARG A 1 218 ? -23.291 6.572 -0.682 1.00 96.50 218 ARG A O 1
ATOM 1658 N N . ARG A 1 219 ? -23.201 5.825 1.423 1.00 95.44 219 ARG A N 1
ATOM 1659 C CA . ARG A 1 219 ? -23.337 4.408 1.035 1.00 95.44 219 ARG A CA 1
ATOM 1660 C C . ARG A 1 219 ? -24.619 4.175 0.236 1.00 95.44 219 ARG A C 1
ATOM 1662 O O . ARG A 1 219 ? -25.688 4.631 0.642 1.00 95.44 219 ARG A O 1
ATOM 1669 N N . ALA A 1 220 ? -24.535 3.418 -0.854 1.00 91.75 220 ALA A N 1
ATOM 1670 C CA . ALA A 1 220 ? -25.721 3.022 -1.612 1.00 91.75 220 ALA A CA 1
ATOM 1671 C C . ALA A 1 220 ? -26.544 1.959 -0.862 1.00 91.75 220 ALA A C 1
ATOM 1673 O O . ALA A 1 220 ? -27.772 2.008 -0.850 1.00 91.75 220 ALA A O 1
ATOM 1674 N N . ASN A 1 221 ? -25.865 1.014 -0.203 1.00 93.31 221 ASN A N 1
ATOM 1675 C CA . ASN A 1 221 ? -26.484 -0.016 0.623 1.00 93.31 221 ASN A CA 1
ATOM 1676 C C . ASN A 1 221 ? -26.351 0.348 2.108 1.00 93.31 221 ASN A C 1
ATOM 1678 O O . ASN A 1 221 ? -25.253 0.347 2.648 1.00 93.31 221 ASN A O 1
ATOM 1682 N N . LYS A 1 222 ? -27.472 0.639 2.778 1.00 94.31 222 LYS A N 1
ATOM 1683 C CA . LYS A 1 222 ? -27.502 0.945 4.221 1.00 94.31 222 LYS A CA 1
ATOM 1684 C C . LYS A 1 222 ? -27.668 -0.282 5.118 1.00 94.31 222 LYS A C 1
ATOM 1686 O O . LYS A 1 222 ? -27.645 -0.135 6.333 1.00 94.31 222 LYS A O 1
ATOM 1691 N N . LYS A 1 223 ? -27.855 -1.474 4.537 1.00 93.75 223 LYS A N 1
ATOM 1692 C CA . LYS A 1 223 ? -28.036 -2.749 5.261 1.00 93.75 223 LYS A CA 1
ATOM 1693 C C . LYS A 1 223 ? -26.724 -3.470 5.561 1.00 93.75 223 LYS A C 1
ATOM 1695 O O . LYS A 1 223 ? -26.730 -4.529 6.189 1.00 93.75 223 LYS A O 1
ATOM 1700 N N . GLU A 1 224 ? -25.621 -2.906 5.093 1.00 94.81 224 GLU A N 1
ATOM 1701 C CA . GLU A 1 224 ? -24.287 -3.428 5.300 1.00 94.81 224 GLU A CA 1
ATOM 1702 C C . GLU A 1 224 ? -23.289 -2.280 5.430 1.00 94.81 224 GLU A C 1
ATOM 1704 O O . GLU A 1 224 ? -23.442 -1.242 4.785 1.00 94.81 224 GLU A O 1
ATOM 1709 N N . LEU A 1 225 ? -22.278 -2.464 6.274 1.00 97.62 225 LEU A N 1
ATOM 1710 C CA . LEU A 1 225 ? -21.099 -1.611 6.345 1.00 97.62 225 LEU A CA 1
ATOM 1711 C C . LEU A 1 225 ? -19.860 -2.470 6.096 1.00 97.62 225 LEU A C 1
ATOM 1713 O O . LEU A 1 225 ? -19.555 -3.347 6.903 1.00 97.62 225 LEU A O 1
ATOM 1717 N N . VAL A 1 226 ? -19.136 -2.214 5.010 1.00 98.19 226 VAL A N 1
ATOM 1718 C CA . VAL A 1 226 ? -17.855 -2.882 4.738 1.00 98.19 226 VAL A CA 1
ATOM 1719 C C . VAL A 1 226 ? -16.711 -2.001 5.228 1.00 98.19 226 VAL A C 1
ATOM 1721 O O . VAL A 1 226 ? -16.448 -0.947 4.650 1.00 98.19 226 VAL A O 1
ATOM 1724 N N . ILE A 1 227 ? -16.018 -2.436 6.278 1.00 98.81 227 ILE A N 1
ATOM 1725 C CA . ILE A 1 227 ? -14.795 -1.787 6.766 1.00 98.81 227 ILE A CA 1
ATOM 1726 C C . ILE A 1 227 ? -13.566 -2.619 6.402 1.00 98.81 227 ILE A C 1
ATOM 1728 O O . ILE A 1 227 ? -13.668 -3.835 6.252 1.00 98.81 227 ILE A O 1
ATOM 1732 N N . GLY A 1 228 ? -12.393 -2.004 6.292 1.00 98.56 228 GLY A N 1
ATOM 1733 C CA . GLY A 1 228 ? -11.173 -2.758 6.026 1.00 98.56 228 GLY A CA 1
ATOM 1734 C C . GLY A 1 228 ? -9.885 -1.967 6.163 1.00 98.56 228 GLY A C 1
ATOM 1735 O O . GLY A 1 228 ? -9.896 -0.774 6.469 1.00 98.56 228 GLY A O 1
ATOM 1736 N N . THR A 1 229 ? -8.778 -2.653 5.900 1.00 98.88 229 THR A N 1
ATOM 1737 C CA . THR A 1 229 ? -7.430 -2.079 5.850 1.00 98.88 229 THR A CA 1
ATOM 1738 C C . THR A 1 229 ? -6.687 -2.539 4.604 1.00 98.88 229 THR A C 1
ATOM 1740 O O . THR A 1 229 ? -6.869 -3.679 4.172 1.00 98.88 229 THR A O 1
ATOM 1743 N N . PHE A 1 230 ? -5.858 -1.665 4.035 1.00 98.75 230 PHE A N 1
ATOM 1744 C CA . PHE A 1 230 ? -5.000 -1.984 2.901 1.00 98.75 230 PHE A CA 1
ATOM 1745 C C . PHE A 1 230 ? -3.743 -1.113 2.885 1.00 98.75 230 PHE A C 1
ATOM 1747 O O . PHE A 1 230 ? -3.835 0.111 2.787 1.00 98.75 230 PHE A O 1
ATOM 1754 N N . ASN A 1 231 ? -2.579 -1.756 2.896 1.00 98.56 231 ASN A N 1
ATOM 1755 C CA . ASN A 1 231 ? -1.322 -1.118 2.552 1.00 98.56 231 ASN A CA 1
ATOM 1756 C C . ASN A 1 231 ? -1.155 -1.159 1.013 1.00 98.56 231 ASN A C 1
ATOM 1758 O O . ASN A 1 231 ? -0.999 -2.244 0.453 1.00 98.56 231 ASN A O 1
ATOM 1762 N N . PRO A 1 232 ? -1.221 -0.024 0.293 1.00 96.88 232 PRO A N 1
ATOM 1763 C CA . PRO A 1 232 ? -1.041 0.056 -1.155 1.00 96.88 232 PRO A CA 1
ATOM 1764 C C . PRO A 1 232 ? 0.448 0.059 -1.570 1.00 96.88 232 PRO A C 1
ATOM 1766 O O . PRO A 1 232 ? 0.756 0.361 -2.725 1.00 96.88 232 PRO A O 1
ATOM 1769 N N . GLU A 1 233 ? 1.336 -0.263 -0.627 1.00 87.69 233 GLU A N 1
ATOM 1770 C CA . GLU A 1 233 ? 2.797 -0.240 -0.639 1.00 87.69 233 GLU A CA 1
ATOM 1771 C C . GLU A 1 233 ? 3.378 1.168 -0.706 1.00 87.69 233 GLU A C 1
ATOM 1773 O O . GLU A 1 233 ? 3.834 1.639 0.304 1.00 87.69 233 GLU A O 1
ATOM 1778 N N . TRP A 1 234 ? 3.336 1.945 -1.781 1.00 93.56 234 TRP A N 1
ATOM 1779 C CA . TRP A 1 234 ? 3.760 3.359 -1.680 1.00 93.56 234 TRP A CA 1
ATOM 1780 C C . TRP A 1 234 ? 2.860 4.197 -2.573 1.00 93.56 234 TRP A C 1
ATOM 1782 O O . TRP A 1 234 ? 3.110 4.316 -3.772 1.00 93.56 234 TRP A O 1
ATOM 1792 N N . LEU A 1 235 ? 1.790 4.766 -2.014 1.00 95.81 235 LEU A N 1
ATOM 1793 C CA . LEU A 1 235 ? 0.898 5.672 -2.739 1.00 95.81 235 LEU A CA 1
ATOM 1794 C C . LEU A 1 235 ? 1.483 7.093 -2.734 1.00 95.81 235 LEU A C 1
ATOM 1796 O O . LEU A 1 235 ? 1.021 7.967 -2.002 1.00 95.81 235 LEU A O 1
ATOM 1800 N N . PHE A 1 236 ? 2.532 7.270 -3.534 1.00 94.19 236 PHE A N 1
ATOM 1801 C CA . PHE A 1 236 ? 3.339 8.490 -3.666 1.00 94.19 236 PHE A CA 1
ATOM 1802 C C . PHE A 1 236 ? 3.262 9.018 -5.093 1.00 94.19 236 PHE A C 1
ATOM 1804 O O . PHE A 1 236 ? 2.829 8.277 -5.982 1.00 94.19 236 PHE A O 1
ATOM 1811 N N . ASP A 1 237 ? 3.629 10.277 -5.323 1.00 89.44 237 ASP A N 1
ATOM 1812 C CA . ASP A 1 237 ? 3.621 10.940 -6.635 1.00 89.44 237 ASP A CA 1
ATOM 1813 C C . ASP A 1 237 ? 4.978 10.950 -7.361 1.00 89.44 237 ASP A C 1
ATOM 1815 O O . ASP A 1 237 ? 5.037 11.262 -8.557 1.00 89.44 237 ASP A O 1
ATOM 1819 N N . GLY A 1 238 ? 6.038 10.524 -6.671 1.00 87.38 238 GLY A N 1
ATOM 1820 C CA . GLY A 1 238 ? 7.402 10.452 -7.181 1.00 87.38 238 GLY A CA 1
ATOM 1821 C C . GLY A 1 238 ? 8.127 11.800 -7.211 1.00 87.38 238 GLY A C 1
ATOM 1822 O O . GLY A 1 238 ? 9.176 11.918 -7.859 1.00 87.38 238 GLY A O 1
ATOM 1823 N N . LYS A 1 239 ? 7.582 12.834 -6.559 1.00 86.19 239 LYS A N 1
ATOM 1824 C CA . LYS A 1 239 ? 8.120 14.193 -6.497 1.00 86.19 239 LYS A CA 1
ATOM 1825 C C . LYS A 1 239 ? 8.560 14.510 -5.079 1.00 86.19 239 LYS A C 1
ATOM 1827 O O . LYS A 1 239 ? 7.768 14.621 -4.159 1.00 86.19 239 LYS A O 1
ATOM 1832 N N . SER A 1 240 ? 9.848 14.811 -4.917 1.00 82.50 240 SER A N 1
ATOM 1833 C CA . SER A 1 240 ? 10.421 15.145 -3.601 1.00 82.50 240 SER A CA 1
ATOM 1834 C C . SER A 1 240 ? 10.251 14.040 -2.540 1.00 82.50 240 SER A C 1
ATOM 1836 O O . SER A 1 240 ? 10.372 14.310 -1.346 1.00 82.50 240 SER A O 1
ATOM 1838 N N . ASP A 1 241 ? 10.037 12.798 -2.978 1.00 83.56 241 ASP A N 1
ATOM 1839 C CA . ASP A 1 241 ? 9.969 11.612 -2.135 1.00 83.56 241 ASP A CA 1
ATOM 1840 C C . ASP A 1 241 ? 11.216 11.398 -1.265 1.00 83.56 241 ASP A C 1
ATOM 1842 O O . ASP A 1 241 ? 12.343 11.781 -1.598 1.00 83.56 241 ASP A O 1
ATOM 1846 N N . SER A 1 242 ? 11.023 10.670 -0.162 1.00 84.00 242 SER A N 1
ATOM 1847 C CA . SER A 1 242 ? 12.121 10.156 0.656 1.00 84.00 242 SER A CA 1
ATOM 1848 C C . SER A 1 242 ? 13.098 9.304 -0.169 1.00 84.00 242 SER A C 1
ATOM 1850 O O . SER A 1 242 ? 12.659 8.526 -1.017 1.00 84.00 242 SER A O 1
ATOM 1852 N N . PRO A 1 243 ? 14.406 9.308 0.158 1.00 80.50 243 PRO A N 1
ATOM 1853 C CA . PRO A 1 243 ? 15.379 8.380 -0.421 1.00 80.50 243 PRO A CA 1
ATOM 1854 C C . PRO A 1 243 ? 15.043 6.889 -0.256 1.00 80.50 243 PRO A C 1
ATOM 1856 O O . PRO A 1 243 ? 15.662 6.050 -0.903 1.00 80.50 243 PRO A O 1
ATOM 1859 N N . HIS A 1 244 ? 14.108 6.548 0.638 1.00 82.88 244 HIS A N 1
ATOM 1860 C CA . HIS A 1 244 ? 13.617 5.181 0.824 1.00 82.88 244 HIS A CA 1
ATOM 1861 C C . HIS A 1 244 ? 12.484 4.810 -0.144 1.00 82.88 244 HIS A C 1
ATOM 1863 O O . HIS A 1 244 ? 12.180 3.627 -0.273 1.00 82.88 244 HIS A O 1
ATOM 1869 N N . SER A 1 245 ? 11.861 5.794 -0.802 1.00 84.31 245 SER A N 1
ATOM 1870 C CA . SER A 1 245 ? 10.774 5.564 -1.750 1.00 84.31 245 SER A CA 1
ATOM 1871 C C . SER A 1 245 ? 11.297 4.873 -2.996 1.00 84.31 245 SER A C 1
ATOM 1873 O O . SER A 1 245 ? 12.258 5.320 -3.628 1.00 84.31 245 SER A O 1
ATOM 1875 N N . ARG A 1 246 ? 10.592 3.825 -3.421 1.00 79.56 246 ARG A N 1
ATOM 1876 C CA . ARG A 1 246 ? 10.787 3.222 -4.747 1.00 79.56 246 ARG A CA 1
ATOM 1877 C C . ARG A 1 246 ? 10.432 4.173 -5.896 1.00 79.56 246 ARG A C 1
ATOM 1879 O O . ARG A 1 246 ? 10.768 3.883 -7.041 1.00 79.56 246 ARG A O 1
ATOM 1886 N N . TRP A 1 247 ? 9.747 5.274 -5.593 1.00 84.88 247 TRP A N 1
ATOM 1887 C CA . TRP A 1 247 ? 9.342 6.300 -6.546 1.00 84.88 247 TRP A CA 1
ATOM 1888 C C . TRP A 1 247 ? 10.228 7.546 -6.493 1.00 84.88 247 TRP A C 1
ATOM 1890 O O . TRP A 1 247 ? 9.895 8.539 -7.131 1.00 84.88 247 TRP A O 1
ATOM 1900 N N . LEU A 1 248 ? 11.365 7.506 -5.783 1.00 83.62 248 LEU A N 1
ATOM 1901 C CA . LEU A 1 248 ? 12.297 8.631 -5.697 1.00 83.62 248 LEU A CA 1
ATOM 1902 C C . LEU A 1 248 ? 12.643 9.190 -7.085 1.00 83.62 248 LEU A C 1
ATOM 1904 O O . LEU A 1 248 ? 13.315 8.537 -7.883 1.00 83.62 248 LEU A O 1
ATOM 1908 N N . CYS A 1 249 ? 12.196 10.421 -7.337 1.00 76.81 249 CYS A N 1
ATOM 1909 C CA . CYS A 1 249 ? 12.324 11.128 -8.611 1.00 76.81 249 CYS A CA 1
ATOM 1910 C C . CYS A 1 249 ? 11.752 10.354 -9.825 1.00 76.81 249 CYS A C 1
ATOM 1912 O O . CYS A 1 249 ? 12.213 10.560 -10.947 1.00 76.81 249 CYS A O 1
ATOM 1914 N N . TYR A 1 250 ? 10.763 9.476 -9.621 1.00 74.81 250 TYR A N 1
ATOM 1915 C CA . TYR A 1 250 ? 10.175 8.617 -10.652 1.00 74.81 250 TYR A CA 1
ATOM 1916 C C . TYR A 1 250 ? 8.657 8.809 -10.775 1.00 74.81 250 TYR A C 1
ATOM 1918 O O . TYR A 1 250 ? 7.845 7.949 -10.416 1.00 74.81 250 TYR A O 1
ATOM 1926 N N . THR A 1 251 ? 8.274 9.965 -11.319 1.00 79.62 251 THR A N 1
ATOM 1927 C CA . THR A 1 251 ? 6.870 10.390 -11.404 1.00 79.62 251 THR A CA 1
ATOM 1928 C C . THR A 1 251 ? 6.004 9.513 -12.309 1.00 79.62 251 THR A C 1
ATOM 1930 O O . THR A 1 251 ? 4.836 9.291 -11.995 1.00 79.62 251 THR A O 1
ATOM 1933 N N . GLU A 1 252 ? 6.537 8.961 -13.406 1.00 68.12 252 GLU A N 1
ATOM 1934 C CA . GLU A 1 252 ? 5.748 8.096 -14.291 1.00 68.12 252 GLU A CA 1
ATOM 1935 C C . GLU A 1 252 ? 5.418 6.759 -13.637 1.00 68.12 252 GLU A C 1
ATOM 1937 O O . GLU A 1 252 ? 4.282 6.297 -13.731 1.00 68.12 252 GLU A O 1
ATOM 1942 N N . GLY A 1 253 ? 6.385 6.145 -12.948 1.00 75.56 253 GLY A N 1
ATOM 1943 C CA . GLY A 1 253 ? 6.149 4.900 -12.221 1.00 75.56 253 GLY A CA 1
ATOM 1944 C C . GLY A 1 253 ? 5.090 5.083 -11.145 1.00 75.56 253 GLY A C 1
ATOM 1945 O O . GLY A 1 253 ? 4.139 4.305 -11.064 1.00 75.56 253 GLY A O 1
ATOM 1946 N N . ALA A 1 254 ? 5.214 6.171 -10.387 1.00 84.75 254 ALA A N 1
ATOM 1947 C CA . ALA A 1 254 ? 4.249 6.557 -9.374 1.00 84.75 254 ALA A CA 1
ATOM 1948 C C . ALA A 1 254 ? 2.850 6.778 -9.984 1.00 84.75 254 ALA A C 1
ATOM 1950 O O . ALA A 1 254 ? 1.845 6.292 -9.464 1.00 84.75 254 ALA A O 1
ATOM 1951 N N . ALA A 1 255 ? 2.761 7.477 -11.121 1.00 79.44 255 ALA A N 1
ATOM 1952 C CA . ALA A 1 255 ? 1.506 7.706 -11.837 1.00 79.44 255 ALA A CA 1
ATOM 1953 C C . ALA A 1 255 ? 0.875 6.414 -12.391 1.00 79.44 255 ALA A C 1
ATOM 1955 O O . ALA A 1 255 ? -0.349 6.299 -12.402 1.00 79.44 255 ALA A O 1
ATOM 1956 N N . LEU A 1 256 ? 1.678 5.432 -12.812 1.00 78.06 256 LEU A N 1
ATOM 1957 C CA . LEU A 1 256 ? 1.200 4.124 -13.279 1.00 78.06 256 LEU A CA 1
ATOM 1958 C C . LEU A 1 256 ? 0.737 3.206 -12.140 1.00 78.06 256 LEU A C 1
ATOM 1960 O O . LEU A 1 256 ? -0.119 2.347 -12.358 1.00 78.06 256 LEU A O 1
ATOM 1964 N N . HIS A 1 257 ? 1.270 3.389 -10.932 1.00 88.06 257 HIS A N 1
ATOM 1965 C CA . HIS A 1 257 ? 0.860 2.643 -9.739 1.00 88.06 257 HIS A CA 1
ATOM 1966 C C . HIS A 1 257 ? -0.568 2.990 -9.295 1.00 88.06 257 HIS A C 1
ATOM 1968 O O . HIS A 1 257 ? -1.364 2.108 -8.961 1.00 88.06 257 HIS A O 1
ATOM 1974 N N . LEU A 1 258 ? -0.926 4.276 -9.360 1.00 89.50 258 LEU A N 1
ATOM 1975 C CA . LEU A 1 258 ? -2.204 4.803 -8.874 1.00 89.50 258 LEU A CA 1
ATOM 1976 C C . LEU A 1 258 ? -3.447 4.097 -9.481 1.00 89.50 258 LEU A C 1
ATOM 1978 O O . LEU A 1 258 ? -4.317 3.679 -8.709 1.00 89.50 258 LEU A O 1
ATOM 1982 N N . PRO A 1 259 ? -3.560 3.880 -10.810 1.00 84.81 259 PRO A N 1
ATOM 1983 C CA . PRO A 1 259 ? -4.647 3.089 -11.390 1.00 84.81 259 PRO A CA 1
ATOM 1984 C C . PRO A 1 259 ? -4.731 1.651 -10.878 1.00 84.81 259 PRO A C 1
ATOM 1986 O O . PRO A 1 259 ? -5.836 1.157 -10.660 1.00 84.81 259 PRO A O 1
ATOM 1989 N N . GLY A 1 260 ? -3.592 0.999 -10.626 1.00 89.94 260 GLY A N 1
ATOM 1990 C CA . GLY A 1 260 ? -3.560 -0.346 -10.052 1.00 89.94 260 GLY A CA 1
ATOM 1991 C C . GLY A 1 260 ? -4.189 -0.386 -8.659 1.00 89.94 260 GLY A C 1
ATOM 1992 O O . GLY A 1 260 ? -5.014 -1.255 -8.372 1.00 89.94 260 GLY A O 1
ATOM 1993 N N . VAL A 1 261 ? -3.869 0.599 -7.813 1.00 96.69 261 VAL A N 1
ATOM 1994 C CA . VAL A 1 261 ? -4.489 0.767 -6.486 1.00 96.69 261 VAL A CA 1
ATOM 1995 C C . VAL A 1 261 ? -5.992 1.029 -6.617 1.00 96.69 261 VAL A C 1
ATOM 1997 O O . VAL A 1 261 ? -6.797 0.398 -5.926 1.00 96.69 261 VAL A O 1
ATOM 2000 N N . ALA A 1 262 ? -6.392 1.907 -7.541 1.00 95.25 262 ALA A N 1
ATOM 2001 C CA . ALA A 1 262 ? -7.800 2.208 -7.785 1.00 95.25 262 ALA A CA 1
ATOM 2002 C C . ALA A 1 262 ? -8.591 0.968 -8.234 1.00 95.25 262 ALA A C 1
ATOM 2004 O O . ALA A 1 262 ? -9.702 0.752 -7.754 1.00 95.25 262 ALA A O 1
ATOM 2005 N N . ASP A 1 263 ? -8.030 0.117 -9.095 1.00 90.75 263 ASP A N 1
ATOM 2006 C CA . ASP A 1 263 ? -8.691 -1.107 -9.560 1.00 90.75 263 ASP A CA 1
ATOM 2007 C C . ASP A 1 263 ? -8.901 -2.133 -8.441 1.00 90.75 263 ASP A C 1
ATOM 2009 O O . ASP A 1 263 ? -9.950 -2.786 -8.388 1.00 90.75 263 ASP A O 1
ATOM 2013 N N . ILE A 1 264 ? -7.956 -2.238 -7.501 1.00 95.88 264 ILE A N 1
ATOM 2014 C CA . ILE A 1 264 ? -8.138 -3.033 -6.277 1.00 95.88 264 ILE A CA 1
ATOM 2015 C C . ILE A 1 264 ? -9.308 -2.481 -5.459 1.00 95.88 264 ILE A C 1
ATOM 2017 O O . ILE A 1 264 ? -10.214 -3.228 -5.086 1.00 95.88 264 ILE A O 1
ATOM 2021 N N . ILE A 1 265 ? -9.344 -1.168 -5.229 1.00 98.25 265 ILE A N 1
ATOM 2022 C CA . ILE A 1 265 ? -10.393 -0.538 -4.419 1.00 98.25 265 ILE A CA 1
ATOM 2023 C C . ILE A 1 265 ? -11.766 -0.646 -5.093 1.00 98.25 265 ILE A C 1
ATOM 2025 O O . ILE A 1 265 ? -12.749 -0.936 -4.414 1.00 98.25 265 ILE A O 1
ATOM 2029 N N . ARG A 1 266 ? -11.861 -0.491 -6.420 1.00 95.56 266 ARG A N 1
ATOM 2030 C CA . ARG A 1 266 ? -13.113 -0.713 -7.168 1.00 95.56 266 ARG A CA 1
ATOM 2031 C C . ARG A 1 266 ? -13.623 -2.140 -7.004 1.00 95.56 266 ARG A C 1
ATOM 2033 O O . ARG A 1 266 ? -14.829 -2.339 -6.869 1.00 95.56 266 ARG A O 1
ATOM 2040 N N . ARG A 1 267 ? -12.715 -3.120 -7.008 1.00 94.31 267 ARG A N 1
ATOM 2041 C CA . ARG A 1 267 ? -13.045 -4.541 -6.856 1.00 94.31 267 ARG A CA 1
ATOM 2042 C C . ARG A 1 267 ? -13.546 -4.870 -5.451 1.00 94.31 267 ARG A C 1
ATOM 2044 O O . ARG A 1 267 ? -14.573 -5.532 -5.334 1.00 94.31 267 ARG A O 1
ATOM 2051 N N . ILE A 1 268 ? -12.855 -4.416 -4.401 1.00 96.12 268 ILE A N 1
ATOM 2052 C CA . ILE A 1 268 ? -13.239 -4.729 -3.010 1.00 96.12 268 ILE A CA 1
ATOM 2053 C C . ILE A 1 268 ? -14.355 -3.808 -2.479 1.00 96.12 268 ILE A C 1
ATOM 2055 O O . ILE A 1 268 ? -15.076 -4.186 -1.561 1.00 96.12 268 ILE A O 1
ATOM 2059 N N . SER A 1 269 ? -14.517 -2.623 -3.081 1.00 96.44 269 SER A N 1
ATOM 2060 C CA . SER A 1 269 ? -15.598 -1.642 -2.889 1.00 96.44 269 SER A CA 1
ATOM 2061 C C . SER A 1 269 ? -15.992 -1.359 -1.426 1.00 96.44 269 SER A C 1
ATOM 2063 O O . SER A 1 269 ? -17.181 -1.403 -1.089 1.00 96.44 269 SER A O 1
ATOM 2065 N N . PRO A 1 270 ? -15.031 -1.040 -0.539 1.00 97.94 270 PRO A N 1
ATOM 2066 C CA . PRO A 1 270 ? -15.300 -0.881 0.886 1.00 97.94 270 PRO A CA 1
ATOM 2067 C C . PRO A 1 270 ? -16.125 0.381 1.145 1.00 97.94 270 PRO A C 1
ATOM 2069 O O . PRO A 1 270 ? -16.108 1.316 0.349 1.00 97.94 270 PRO A O 1
ATOM 2072 N N . ASP A 1 271 ? -16.823 0.458 2.269 1.00 98.62 271 ASP A N 1
ATOM 2073 C CA . ASP A 1 271 ? -17.452 1.707 2.699 1.00 98.62 271 ASP A CA 1
ATOM 2074 C C . ASP A 1 271 ? -16.495 2.568 3.513 1.00 98.62 271 ASP A C 1
ATOM 2076 O O . ASP A 1 271 ? -16.550 3.789 3.397 1.00 98.62 271 ASP A O 1
ATOM 2080 N N . ILE A 1 272 ? -15.617 1.946 4.306 1.00 98.75 272 ILE A N 1
ATOM 2081 C CA . ILE A 1 272 ? -14.562 2.625 5.060 1.00 98.75 272 ILE A CA 1
ATOM 2082 C C . ILE A 1 272 ? -13.268 1.813 4.957 1.00 98.75 272 ILE A C 1
ATOM 2084 O O . ILE A 1 272 ? -13.224 0.658 5.373 1.00 98.75 272 ILE A O 1
ATOM 2088 N N . LEU A 1 273 ? -12.205 2.404 4.423 1.00 98.88 273 LEU A N 1
ATOM 2089 C CA . LEU A 1 273 ? -10.913 1.750 4.232 1.00 98.88 273 LEU A CA 1
ATOM 2090 C C . LEU A 1 273 ? -9.806 2.569 4.892 1.00 98.88 273 LEU A C 1
ATOM 2092 O O . LEU A 1 273 ? -9.595 3.731 4.543 1.00 98.88 273 LEU A O 1
ATOM 2096 N N . GLY A 1 274 ? -9.092 1.958 5.835 1.00 98.88 274 GLY A N 1
ATOM 2097 C CA . GLY A 1 274 ? -7.816 2.485 6.299 1.00 98.88 274 GLY A CA 1
ATOM 2098 C C . GLY A 1 274 ? -6.723 2.171 5.288 1.00 98.88 274 GLY A C 1
ATOM 2099 O O . GLY A 1 274 ? -6.500 1.003 4.976 1.00 98.88 274 GLY A O 1
ATOM 2100 N N . LEU A 1 275 ? -6.058 3.204 4.784 1.00 98.81 275 LEU A N 1
ATOM 2101 C CA . LEU A 1 275 ? -4.901 3.079 3.907 1.00 98.81 275 LEU A CA 1
ATOM 2102 C C . LEU A 1 275 ? -3.623 3.346 4.699 1.00 98.81 275 LEU A C 1
ATOM 2104 O O . LEU A 1 275 ? -3.586 4.272 5.514 1.00 98.81 275 LEU A O 1
ATOM 2108 N N . GLN A 1 276 ? -2.595 2.536 4.471 1.00 98.62 276 GLN A N 1
ATOM 2109 C CA . GLN A 1 276 ? -1.234 2.787 4.952 1.00 98.62 276 GLN A CA 1
ATOM 2110 C C . GLN A 1 276 ? -0.375 3.340 3.807 1.00 98.62 276 GLN A C 1
ATOM 2112 O O . GLN A 1 276 ? -0.849 3.429 2.681 1.00 98.62 276 GLN A O 1
ATOM 2117 N N . GLU A 1 277 ? 0.849 3.771 4.107 1.00 97.44 277 GLU A N 1
ATOM 2118 C CA . GLU A 1 277 ? 1.861 4.199 3.122 1.00 97.44 277 GLU A CA 1
ATOM 2119 C C . GLU A 1 277 ? 1.351 5.182 2.053 1.00 97.44 277 GLU A C 1
ATOM 2121 O O . GLU A 1 277 ? 1.685 5.100 0.869 1.00 97.44 277 GLU A O 1
ATOM 2126 N N . VAL A 1 278 ? 0.527 6.132 2.496 1.00 97.44 278 VAL A N 1
ATOM 2127 C CA . VAL A 1 278 ? 0.049 7.252 1.682 1.00 97.44 278 VAL A CA 1
ATOM 2128 C C . VAL A 1 278 ? 0.984 8.427 1.891 1.00 97.44 278 VAL A C 1
ATOM 2130 O O . VAL A 1 278 ? 1.329 8.712 3.030 1.00 97.44 278 VAL A O 1
ATOM 2133 N N . GLU A 1 279 ? 1.397 9.100 0.824 1.00 94.69 279 GLU A N 1
ATOM 2134 C CA . GLU A 1 279 ? 2.298 10.249 0.941 1.00 94.69 279 GLU A CA 1
ATOM 2135 C C . GLU A 1 279 ? 1.624 11.446 1.622 1.00 94.69 279 GLU A C 1
ATOM 2137 O O . GLU A 1 279 ? 2.098 11.944 2.640 1.00 94.69 279 GLU A O 1
ATOM 2142 N N . ASP A 1 280 ? 0.507 11.915 1.061 1.00 93.62 280 ASP A N 1
ATOM 2143 C CA . ASP A 1 280 ? -0.180 13.114 1.527 1.00 93.62 280 ASP A CA 1
ATOM 2144 C C . ASP A 1 280 ? -1.630 13.210 1.002 1.00 93.62 280 ASP A C 1
ATOM 2146 O O . ASP A 1 280 ? -2.169 12.291 0.373 1.00 93.62 280 ASP A O 1
ATOM 2150 N N . CYS A 1 281 ? -2.293 14.339 1.271 1.00 93.50 281 CYS A N 1
ATOM 2151 C CA . CYS A 1 281 ? -3.658 14.580 0.813 1.00 93.50 281 CYS A CA 1
ATOM 2152 C C . CYS A 1 281 ? -3.775 14.903 -0.672 1.00 93.50 281 CYS A C 1
ATOM 2154 O O . CYS A 1 281 ? -4.833 14.635 -1.242 1.00 93.50 281 CYS A O 1
ATOM 2156 N N . SER A 1 282 ? -2.741 15.470 -1.299 1.00 91.56 282 SER A N 1
ATOM 2157 C CA . SER A 1 282 ? -2.742 15.686 -2.748 1.00 91.56 282 SER A CA 1
ATOM 2158 C C . SER A 1 282 ? -2.863 14.332 -3.443 1.00 91.56 282 SER A C 1
ATOM 2160 O O . SER A 1 282 ? -3.752 14.120 -4.269 1.00 91.56 282 SER A O 1
ATOM 2162 N N . ARG A 1 283 ? -2.055 13.364 -3.006 1.00 92.81 283 ARG A N 1
ATOM 2163 C CA . ARG A 1 283 ? -2.041 12.028 -3.584 1.00 92.81 283 ARG A CA 1
ATOM 2164 C C . ARG A 1 283 ? -3.294 11.218 -3.273 1.00 92.81 283 ARG A C 1
ATOM 2166 O O . ARG A 1 283 ? -3.797 10.487 -4.127 1.00 92.81 283 ARG A O 1
ATOM 2173 N N . LEU A 1 284 ? -3.844 11.380 -2.072 1.00 96.12 284 LEU A N 1
ATOM 2174 C CA . LEU A 1 284 ? -5.145 10.813 -1.724 1.00 96.12 284 LEU A CA 1
ATOM 2175 C C . LEU A 1 284 ? -6.281 11.405 -2.578 1.00 96.12 284 LEU A C 1
ATOM 2177 O O . LEU A 1 284 ? -7.190 10.673 -2.973 1.00 96.12 284 LEU A O 1
ATOM 2181 N N . SER A 1 285 ? -6.229 12.704 -2.887 1.00 93.81 285 SER A N 1
ATOM 2182 C CA . SER A 1 285 ? -7.213 13.371 -3.746 1.00 93.81 285 SER A CA 1
ATOM 2183 C C . SER A 1 285 ? -7.186 12.822 -5.173 1.00 93.81 285 SER A C 1
ATOM 2185 O O . SER A 1 285 ? -8.253 12.548 -5.724 1.00 93.81 285 SER A O 1
ATOM 2187 N N . ASP A 1 286 ? -5.999 12.581 -5.743 1.00 93.06 286 ASP A N 1
ATOM 2188 C CA . ASP A 1 286 ? -5.862 11.948 -7.065 1.00 93.06 286 ASP A CA 1
ATOM 2189 C C . ASP A 1 286 ? -6.574 10.582 -7.106 1.00 93.06 286 ASP A C 1
ATOM 2191 O O . ASP A 1 286 ? -7.277 10.249 -8.064 1.00 93.06 286 ASP A O 1
ATOM 2195 N N . LEU A 1 287 ? -6.421 9.780 -6.043 1.00 96.44 287 LEU A N 1
ATOM 2196 C CA . LEU A 1 287 ? -7.086 8.482 -5.919 1.00 96.44 287 LEU A CA 1
ATOM 2197 C C . LEU A 1 287 ? -8.611 8.624 -5.854 1.00 96.44 287 LEU A C 1
ATOM 2199 O O . LEU A 1 287 ? -9.328 7.873 -6.519 1.00 96.44 287 LEU A O 1
ATOM 2203 N N . VAL A 1 288 ? -9.115 9.570 -5.058 1.00 96.31 288 VAL A N 1
ATOM 2204 C CA . VAL A 1 288 ? -10.556 9.839 -4.926 1.00 96.31 288 VAL A CA 1
ATOM 2205 C C . VAL A 1 288 ? -11.161 10.253 -6.270 1.00 96.31 288 VAL A C 1
ATOM 2207 O O . VAL A 1 288 ? -12.193 9.700 -6.669 1.00 96.31 288 VAL A O 1
ATOM 2210 N N . GLU A 1 289 ? -10.503 11.165 -6.989 1.00 92.31 289 GLU A N 1
ATOM 2211 C CA . GLU A 1 289 ? -10.927 11.611 -8.318 1.00 92.31 289 GLU A CA 1
ATOM 2212 C C . GLU A 1 289 ? -10.972 10.435 -9.299 1.00 92.31 289 GLU A C 1
ATOM 2214 O O . GLU A 1 289 ? -11.997 10.195 -9.948 1.00 92.31 289 GLU A O 1
ATOM 2219 N N . LEU A 1 290 ? -9.903 9.633 -9.339 1.00 89.56 290 LEU A N 1
ATOM 2220 C CA . LEU A 1 290 ? -9.819 8.472 -10.216 1.00 89.56 290 LEU A CA 1
ATOM 2221 C C . LEU A 1 290 ? -10.915 7.443 -9.918 1.00 89.56 290 LEU A C 1
ATOM 2223 O O . LEU A 1 290 ? -11.481 6.851 -10.840 1.00 89.56 290 LEU A O 1
ATOM 2227 N N . LEU A 1 291 ? -11.238 7.210 -8.644 1.00 92.94 291 LEU A N 1
ATOM 2228 C CA . LEU A 1 291 ? -12.300 6.286 -8.264 1.00 92.94 291 LEU A CA 1
ATOM 2229 C C . LEU A 1 291 ? -13.666 6.780 -8.742 1.00 92.94 291 LEU A C 1
ATOM 2231 O O . LEU A 1 291 ? -14.381 5.993 -9.355 1.00 92.94 291 LEU A O 1
ATOM 2235 N N . SER A 1 292 ? -14.025 8.048 -8.496 1.00 85.06 292 SER A N 1
ATOM 2236 C CA . SER A 1 292 ? -15.337 8.618 -8.860 1.00 85.06 292 SER A CA 1
ATOM 2237 C C . SER A 1 292 ? -16.539 7.787 -8.347 1.00 85.06 292 SER A C 1
ATOM 2239 O O . SER A 1 292 ? -17.551 7.624 -9.027 1.00 85.06 292 SER A O 1
ATOM 2241 N N . LEU A 1 293 ? -16.435 7.243 -7.122 1.00 88.88 293 LEU A N 1
ATOM 2242 C CA . LEU A 1 293 ? -17.415 6.318 -6.510 1.00 88.88 293 LEU A CA 1
ATOM 2243 C C . LEU A 1 293 ? -18.026 6.826 -5.187 1.00 88.88 293 LEU A C 1
ATOM 2245 O O . LEU A 1 293 ? -18.413 6.032 -4.325 1.00 88.88 293 LEU A O 1
ATOM 2249 N N . GLY A 1 294 ? -18.106 8.149 -5.010 1.00 92.62 294 GLY A N 1
ATOM 2250 C CA . GLY A 1 294 ? -18.664 8.772 -3.799 1.00 92.62 294 GLY A CA 1
ATOM 2251 C C . GLY A 1 294 ? -17.783 8.634 -2.552 1.00 92.62 294 GLY A C 1
ATOM 2252 O O . GLY A 1 294 ? -18.275 8.796 -1.431 1.00 92.62 294 GLY A O 1
ATOM 2253 N N . TYR A 1 295 ? -16.506 8.302 -2.750 1.00 97.56 295 TYR A N 1
ATOM 2254 C CA . TYR A 1 295 ? -15.498 8.330 -1.701 1.00 97.56 295 TYR A CA 1
ATOM 2255 C C . TYR A 1 295 ? -15.076 9.758 -1.383 1.00 97.56 295 TYR A C 1
ATOM 2257 O O . TYR A 1 295 ? -15.001 10.596 -2.272 1.00 97.56 295 TYR A O 1
ATOM 2265 N N . GLU A 1 296 ? -14.743 9.968 -0.121 1.00 97.38 296 GLU A N 1
ATOM 2266 C CA . GLU A 1 296 ? -13.963 11.092 0.377 1.00 97.38 296 GLU A CA 1
ATOM 2267 C C . GLU A 1 296 ? -12.684 10.545 1.016 1.00 97.38 296 GLU A C 1
ATOM 2269 O O . GLU A 1 296 ? -12.656 9.403 1.497 1.00 97.38 296 GLU A O 1
ATOM 2274 N N . GLY A 1 297 ? -11.626 11.351 0.995 1.00 97.19 297 GLY A N 1
ATOM 2275 C CA . GLY A 1 297 ? -10.319 11.017 1.550 1.00 97.19 297 GLY A CA 1
ATOM 2276 C C . GLY A 1 297 ? -9.957 11.937 2.710 1.00 97.19 297 GLY A C 1
ATOM 2277 O O . GLY A 1 297 ? -10.077 13.153 2.590 1.00 97.19 297 GLY A O 1
ATOM 2278 N N . TYR A 1 298 ? -9.479 11.361 3.812 1.00 98.12 298 TYR A N 1
ATOM 2279 C CA . TYR A 1 298 ? -8.989 12.107 4.968 1.00 98.12 298 TYR A CA 1
ATOM 2280 C C . TYR A 1 298 ? -7.635 11.587 5.433 1.00 98.12 298 TYR A C 1
ATOM 2282 O O . TYR A 1 298 ? -7.428 10.380 5.532 1.00 98.12 298 TYR A O 1
ATOM 2290 N N . LEU A 1 299 ? -6.730 12.491 5.786 1.00 97.19 299 LEU A N 1
ATOM 2291 C CA . LEU A 1 299 ? -5.399 12.160 6.290 1.00 97.19 299 LEU A CA 1
ATOM 2292 C C . LEU A 1 299 ? -4.974 13.200 7.328 1.00 97.19 299 LEU A C 1
ATOM 2294 O O . LEU A 1 299 ? -5.307 14.386 7.224 1.00 97.19 299 LEU A O 1
ATOM 2298 N N . VAL A 1 300 ? -4.257 12.730 8.348 1.00 94.56 300 VAL A N 1
ATOM 2299 C CA . VAL A 1 300 ? -3.605 13.568 9.358 1.00 94.56 300 VAL A CA 1
ATOM 2300 C C . VAL A 1 300 ? -2.105 13.356 9.215 1.00 94.56 300 VAL A C 1
ATOM 2302 O O . VAL A 1 300 ? -1.660 12.224 9.380 1.00 94.56 300 VAL A O 1
ATOM 2305 N N . GLU A 1 301 ? -1.352 14.429 8.969 1.00 93.38 301 GLU A N 1
ATOM 2306 C CA . GLU A 1 301 ? 0.106 14.354 8.817 1.00 93.38 301 GLU A CA 1
ATOM 2307 C C . GLU A 1 301 ? 0.773 13.632 9.999 1.00 93.38 301 GLU A C 1
ATOM 2309 O O . GLU A 1 301 ? 0.503 13.900 11.182 1.00 93.38 301 GLU A O 1
ATOM 2314 N N . GLY A 1 302 ? 1.673 12.724 9.654 1.00 93.50 302 GLY A N 1
ATOM 2315 C CA . GLY A 1 302 ? 2.446 11.860 10.522 1.00 93.50 302 GLY A CA 1
ATOM 2316 C C . GLY A 1 302 ? 3.645 12.542 11.155 1.00 93.50 302 GLY A C 1
ATOM 2317 O O . GLY A 1 302 ? 3.946 13.715 10.941 1.00 93.50 302 GLY A O 1
ATOM 2318 N N . GLU A 1 303 ? 4.392 11.771 11.943 1.00 94.25 303 GLU A N 1
ATOM 2319 C CA . GLU A 1 303 ? 5.730 12.143 12.433 1.00 94.25 303 GLU A CA 1
ATOM 2320 C C . GLU A 1 303 ? 6.857 11.352 11.736 1.00 94.25 303 GLU A C 1
ATOM 2322 O O . GLU A 1 303 ? 8.024 11.486 12.108 1.00 94.25 303 GLU A O 1
ATOM 2327 N N . ASP A 1 304 ? 6.550 10.514 10.736 1.00 92.94 304 ASP A N 1
ATOM 2328 C CA . ASP A 1 304 ? 7.566 9.732 10.021 1.00 92.94 304 ASP A CA 1
ATOM 2329 C C . ASP A 1 304 ? 8.310 10.586 8.988 1.00 92.94 304 ASP A C 1
ATOM 2331 O O . ASP A 1 304 ? 7.949 10.678 7.820 1.00 92.94 304 ASP A O 1
ATOM 2335 N N . ARG A 1 305 ? 9.398 11.214 9.431 1.00 89.25 305 ARG A N 1
ATOM 2336 C CA . ARG A 1 305 ? 10.286 12.001 8.564 1.00 89.25 305 ARG A CA 1
ATOM 2337 C C . ARG A 1 305 ? 11.301 11.154 7.795 1.00 89.25 305 ARG A C 1
ATOM 2339 O O . ARG A 1 305 ? 12.013 11.693 6.958 1.00 89.25 305 ARG A O 1
ATOM 2346 N N . ALA A 1 306 ? 11.419 9.861 8.100 1.00 88.62 306 ALA A N 1
ATOM 2347 C CA . ALA A 1 306 ? 12.401 8.998 7.453 1.00 88.62 306 ALA A CA 1
ATOM 2348 C C . ALA A 1 306 ? 11.877 8.480 6.115 1.00 88.62 306 ALA A C 1
ATOM 2350 O O . ALA A 1 306 ? 12.602 8.515 5.124 1.00 88.62 306 ALA A O 1
ATOM 2351 N N . THR A 1 307 ? 10.629 8.014 6.085 1.00 90.88 307 THR A N 1
ATOM 2352 C CA . THR A 1 307 ? 9.994 7.493 4.865 1.00 90.88 307 THR A CA 1
ATOM 2353 C C . THR A 1 307 ? 9.065 8.509 4.205 1.00 90.88 307 THR A C 1
ATOM 2355 O O . THR A 1 307 ? 8.860 8.425 3.002 1.00 90.88 307 THR A O 1
ATOM 2358 N N . GLY A 1 308 ? 8.537 9.478 4.962 1.00 91.62 308 GLY A N 1
ATOM 2359 C CA . GLY A 1 308 ? 7.495 10.386 4.473 1.00 91.62 308 GLY A CA 1
ATOM 2360 C C . GLY A 1 308 ? 6.123 9.721 4.339 1.00 91.62 308 GLY A C 1
ATOM 2361 O O . GLY A 1 308 ? 5.221 10.318 3.776 1.00 91.62 308 GLY A O 1
ATOM 2362 N N . GLN A 1 309 ? 5.963 8.489 4.826 1.00 94.94 309 GLN A N 1
ATOM 2363 C CA . GLN A 1 309 ? 4.693 7.778 4.776 1.00 94.94 309 GLN A CA 1
ATOM 2364 C C . GLN A 1 309 ? 3.726 8.269 5.845 1.00 94.94 309 GLN A C 1
ATOM 2366 O O . GLN A 1 309 ? 4.108 8.509 6.994 1.00 94.94 309 GLN A O 1
ATOM 2371 N N . ASP A 1 310 ? 2.453 8.218 5.490 1.00 96.81 310 ASP A N 1
ATOM 2372 C CA . ASP A 1 310 ? 1.321 8.472 6.354 1.00 96.81 310 ASP A CA 1
ATOM 2373 C C . ASP A 1 310 ? 0.230 7.406 6.230 1.00 96.81 310 ASP A C 1
ATOM 2375 O O . ASP A 1 310 ? 0.341 6.430 5.482 1.00 96.81 310 ASP A O 1
ATOM 2379 N N . VAL A 1 311 ? -0.819 7.558 7.040 1.00 98.25 311 VAL A N 1
ATOM 2380 C CA . VAL A 1 311 ? -2.041 6.757 6.931 1.00 98.25 311 VAL A CA 1
ATOM 2381 C C . VAL A 1 311 ? -3.215 7.639 6.531 1.00 98.25 311 VAL A C 1
ATOM 2383 O O . VAL A 1 311 ? -3.328 8.781 6.973 1.00 98.25 311 VAL A O 1
ATOM 2386 N N . ALA A 1 312 ? -4.130 7.087 5.742 1.00 98.50 312 ALA A N 1
ATOM 2387 C CA . ALA A 1 312 ? -5.332 7.778 5.297 1.00 98.50 312 ALA A CA 1
ATOM 2388 C C . ALA A 1 312 ? -6.601 6.976 5.590 1.00 98.50 312 ALA A C 1
ATOM 2390 O O . ALA A 1 312 ? -6.574 5.787 5.910 1.00 98.50 312 ALA A O 1
ATOM 2391 N N . LEU A 1 313 ? -7.735 7.649 5.475 1.00 98.62 313 LEU A N 1
ATOM 2392 C CA . LEU A 1 313 ? -9.068 7.084 5.504 1.00 98.62 313 LEU A CA 1
ATOM 2393 C C . LEU A 1 313 ? -9.737 7.387 4.164 1.00 98.62 313 LEU A C 1
ATOM 2395 O O . LEU A 1 313 ? -9.929 8.551 3.826 1.00 98.62 313 LEU A O 1
ATOM 2399 N N . LEU A 1 314 ? -10.132 6.351 3.433 1.00 98.56 314 LEU A N 1
ATOM 2400 C CA . LEU A 1 314 ? -10.967 6.466 2.241 1.00 98.56 314 LEU A CA 1
ATOM 2401 C C . LEU A 1 314 ? -12.374 5.972 2.587 1.00 98.56 314 LEU A C 1
ATOM 2403 O O . LEU A 1 314 ? -12.535 4.831 3.020 1.00 98.56 314 LEU A O 1
ATOM 2407 N N . THR A 1 315 ? -13.400 6.812 2.447 1.00 98.50 315 THR A N 1
ATOM 2408 C CA . THR A 1 315 ? -14.712 6.515 3.040 1.00 98.50 315 THR A CA 1
ATOM 2409 C C . THR A 1 315 ? -15.910 7.060 2.264 1.00 98.50 315 THR A C 1
ATOM 2411 O O . THR A 1 315 ? -15.877 8.141 1.684 1.00 98.50 315 THR A O 1
ATOM 2414 N N . ARG A 1 316 ? -17.017 6.314 2.285 1.00 97.94 316 ARG A N 1
ATOM 2415 C CA . ARG A 1 316 ? -18.355 6.771 1.866 1.00 97.94 316 ARG A CA 1
ATOM 2416 C C . ARG A 1 316 ? -19.177 7.321 3.031 1.00 97.94 316 ARG A C 1
ATOM 2418 O O . ARG A 1 316 ? -20.306 7.756 2.825 1.00 97.94 316 ARG A O 1
ATOM 2425 N N . VAL A 1 317 ? -18.659 7.251 4.251 1.00 97.62 317 VAL A N 1
ATOM 2426 C CA . VAL A 1 317 ? -19.281 7.808 5.454 1.00 97.62 317 VAL A CA 1
ATOM 2427 C C . VAL A 1 317 ? -18.325 8.825 6.052 1.00 97.62 317 VAL A C 1
ATOM 2429 O O . VAL A 1 317 ? -17.212 8.465 6.426 1.00 97.62 317 VAL A O 1
ATOM 2432 N N . ASP A 1 318 ? -18.736 10.079 6.161 1.00 98.19 318 ASP A N 1
ATOM 2433 C CA . ASP A 1 318 ? -17.871 11.104 6.734 1.00 98.19 318 ASP A CA 1
ATOM 2434 C C . ASP A 1 318 ? -17.752 10.933 8.247 1.00 98.19 318 ASP A C 1
ATOM 2436 O O . ASP A 1 318 ? -18.756 10.688 8.931 1.00 98.19 318 ASP A O 1
ATOM 2440 N N . PRO A 1 319 ? -16.546 11.110 8.809 1.00 98.50 319 PRO A N 1
ATOM 2441 C CA . PRO A 1 319 ? -16.379 11.234 10.245 1.00 98.50 319 PRO A CA 1
ATOM 2442 C C . PRO A 1 319 ? -17.247 12.368 10.809 1.00 98.50 319 PRO A C 1
ATOM 2444 O O . PRO A 1 319 ? -17.513 13.373 10.152 1.00 98.50 319 PRO A O 1
ATOM 2447 N N . SER A 1 320 ? -17.690 12.234 12.057 1.00 97.50 320 SER A N 1
ATOM 2448 C CA . SER A 1 320 ? -18.515 13.232 12.750 1.00 97.50 320 SER A CA 1
ATOM 2449 C C . SER A 1 320 ? -17.753 14.510 13.123 1.00 97.50 320 SER A C 1
ATOM 2451 O O . SER A 1 320 ? -18.351 15.442 13.652 1.00 97.50 320 SER A O 1
ATOM 2453 N N . GLY A 1 321 ? -16.440 14.548 12.910 1.00 96.19 321 GLY A N 1
ATOM 2454 C CA . GLY A 1 321 ? -15.578 15.690 13.190 1.00 96.19 321 GLY A CA 1
ATOM 2455 C C . GLY A 1 321 ? -14.145 15.417 12.753 1.00 96.19 321 GLY A C 1
ATOM 2456 O O . GLY A 1 321 ? -13.870 14.375 12.156 1.00 96.19 321 GLY A O 1
ATOM 2457 N N . ASN A 1 322 ? -13.245 16.347 13.073 1.00 97.50 322 ASN A N 1
ATOM 2458 C CA . ASN A 1 322 ? -11.854 16.281 12.639 1.00 97.50 322 ASN A CA 1
ATOM 2459 C C . ASN A 1 322 ? -11.192 14.961 13.053 1.00 97.50 322 ASN A C 1
ATOM 2461 O O . ASN A 1 322 ? -11.326 14.504 14.198 1.00 97.50 322 ASN A O 1
ATOM 2465 N N . LEU A 1 323 ? -10.447 14.372 12.119 1.00 97.50 323 LEU A N 1
ATOM 2466 C CA . LEU A 1 323 ? -9.560 13.264 12.427 1.00 97.50 323 LEU A CA 1
ATOM 2467 C C . LEU A 1 323 ? -8.439 13.761 13.341 1.00 97.50 323 LEU A C 1
ATOM 2469 O O . LEU A 1 323 ? -7.986 14.902 13.243 1.00 97.50 323 LEU A O 1
ATOM 2473 N N . ALA A 1 324 ? -7.995 12.895 14.246 1.00 94.75 324 ALA A N 1
ATOM 2474 C CA . ALA A 1 324 ? -7.012 13.257 15.258 1.00 94.75 324 ALA A CA 1
ATOM 2475 C C . ALA A 1 324 ? -5.875 12.241 15.351 1.00 94.75 324 ALA A C 1
ATOM 2477 O O . ALA A 1 324 ? -6.031 11.066 15.021 1.00 94.75 324 ALA A O 1
ATOM 2478 N N . ARG A 1 325 ? -4.749 12.708 15.887 1.00 95.94 325 ARG A N 1
ATOM 2479 C CA . ARG A 1 325 ? -3.638 11.891 16.372 1.00 95.94 325 ARG A CA 1
ATOM 2480 C C . ARG A 1 325 ? -3.382 12.227 17.833 1.00 95.94 325 ARG A C 1
ATOM 2482 O O . ARG A 1 325 ? -3.616 13.350 18.273 1.00 95.94 325 ARG A O 1
ATOM 2489 N N . THR A 1 326 ? -2.867 11.255 18.571 1.00 96.69 326 THR A N 1
ATOM 2490 C CA . THR A 1 326 ? -2.285 11.499 19.895 1.00 96.69 326 THR A CA 1
ATOM 2491 C C . THR A 1 326 ? -0.782 11.744 19.768 1.00 96.69 326 THR A C 1
ATOM 2493 O O . THR A 1 326 ? -0.106 11.050 19.010 1.00 96.69 326 THR A O 1
ATOM 2496 N N . ALA A 1 327 ? -0.267 12.716 20.526 1.00 96.62 327 ALA A N 1
ATOM 2497 C CA . ALA A 1 327 ? 1.166 12.992 20.669 1.00 96.62 327 ALA A CA 1
ATOM 2498 C C . ALA A 1 327 ? 1.808 12.195 21.825 1.00 96.62 327 ALA A C 1
ATOM 2500 O O . ALA A 1 327 ? 2.953 12.444 22.207 1.00 96.62 327 ALA A O 1
ATOM 2501 N N . GLU A 1 328 ? 1.052 11.276 22.432 1.00 97.56 328 GLU A N 1
ATOM 2502 C CA . GLU A 1 328 ? 1.499 10.465 23.556 1.00 97.56 328 GLU A CA 1
ATOM 2503 C C . GLU A 1 328 ? 2.751 9.646 23.208 1.00 97.56 328 GLU A C 1
ATOM 2505 O O . GLU A 1 328 ? 2.856 9.032 22.142 1.00 97.56 328 GLU A O 1
ATOM 2510 N N . LYS A 1 329 ? 3.701 9.629 24.148 1.00 96.25 329 LYS A N 1
ATOM 2511 C CA . LYS A 1 329 ? 4.900 8.794 24.096 1.00 96.25 329 LYS A CA 1
ATOM 2512 C C . LYS A 1 329 ? 5.035 8.032 25.402 1.00 96.25 329 LYS A C 1
ATOM 2514 O O . LYS A 1 329 ? 4.884 8.609 26.476 1.00 96.25 329 LYS A O 1
ATOM 2519 N N . VAL A 1 330 ? 5.373 6.755 25.305 1.00 94.44 330 VAL A N 1
ATOM 2520 C CA . VAL A 1 330 ? 5.498 5.849 26.451 1.00 94.44 330 VAL A CA 1
ATOM 2521 C C . VAL A 1 330 ? 6.878 5.210 26.483 1.00 94.44 330 VAL A C 1
ATOM 2523 O O . VAL A 1 330 ? 7.514 5.016 25.449 1.00 94.44 330 VAL A O 1
ATOM 2526 N N . SER A 1 331 ? 7.359 4.871 27.673 1.00 90.38 331 SER A N 1
ATOM 2527 C CA . SER A 1 331 ? 8.518 3.986 27.811 1.00 90.38 331 SER A CA 1
ATOM 2528 C C . SER A 1 331 ? 8.165 2.564 27.367 1.00 90.38 331 SER A C 1
ATOM 2530 O O . SER A 1 331 ? 6.989 2.227 27.218 1.00 90.38 331 SER A O 1
ATOM 2532 N N . THR A 1 332 ? 9.182 1.714 27.199 1.00 86.62 332 THR A N 1
ATOM 2533 C CA . THR A 1 332 ? 8.968 0.283 26.923 1.00 86.62 332 THR A CA 1
ATOM 2534 C C . THR A 1 332 ? 7.981 -0.303 27.952 1.00 86.62 332 THR A C 1
ATOM 2536 O O . THR A 1 332 ? 8.228 -0.159 29.155 1.00 86.62 332 THR A O 1
ATOM 2539 N N . PRO A 1 333 ? 6.874 -0.938 27.521 1.00 88.88 333 PRO A N 1
ATOM 2540 C CA . PRO A 1 333 ? 5.857 -1.446 28.437 1.00 88.88 333 PRO A CA 1
ATOM 2541 C C . PRO A 1 333 ? 6.404 -2.487 29.417 1.00 88.88 333 PRO A C 1
ATOM 2543 O O . PRO A 1 333 ? 7.284 -3.289 29.089 1.00 88.88 333 PRO A O 1
ATOM 2546 N N . ALA A 1 334 ? 5.838 -2.521 30.625 1.00 86.81 334 ALA A N 1
ATOM 2547 C CA . ALA A 1 334 ? 6.168 -3.549 31.606 1.00 86.81 334 ALA A CA 1
ATOM 2548 C C . ALA A 1 334 ? 5.880 -4.955 31.043 1.00 86.81 334 ALA A C 1
ATOM 2550 O O . ALA A 1 334 ? 4.943 -5.158 30.268 1.00 86.81 334 ALA A O 1
ATOM 2551 N N . GLY A 1 335 ? 6.715 -5.932 31.410 1.00 87.31 335 GLY A N 1
ATOM 2552 C CA . GLY A 1 335 ? 6.591 -7.313 30.927 1.00 87.31 335 GLY A CA 1
ATOM 2553 C C . GLY A 1 335 ? 7.063 -7.548 29.485 1.00 87.31 335 GLY A C 1
ATOM 2554 O O . GLY A 1 335 ? 6.877 -8.652 28.971 1.00 87.31 335 GLY A O 1
ATOM 2555 N N . SER A 1 336 ? 7.678 -6.550 28.836 1.00 90.00 336 SER A N 1
ATOM 2556 C CA . SER A 1 336 ? 8.244 -6.702 27.493 1.00 90.00 336 SER A CA 1
ATOM 2557 C C . SER A 1 336 ? 9.307 -7.798 27.428 1.00 90.00 336 SER A C 1
ATOM 2559 O O . SER A 1 336 ? 10.178 -7.897 28.295 1.00 90.00 336 SER A O 1
ATOM 2561 N N . LYS A 1 337 ? 9.270 -8.593 26.354 1.00 89.88 337 LYS A N 1
ATOM 2562 C CA . LYS A 1 337 ? 10.306 -9.589 26.027 1.00 89.88 337 LYS A CA 1
ATOM 2563 C C . LYS A 1 337 ? 11.297 -9.091 24.971 1.00 89.88 337 LYS A C 1
ATOM 2565 O O . LYS A 1 337 ? 12.233 -9.812 24.637 1.00 89.88 337 LYS A O 1
ATOM 2570 N N . CYS A 1 338 ? 11.114 -7.870 24.469 1.00 88.50 338 CYS A N 1
ATOM 2571 C CA . CYS A 1 338 ? 11.926 -7.287 23.401 1.00 88.50 338 CYS A CA 1
ATOM 2572 C C . CYS A 1 338 ? 13.294 -6.757 23.875 1.00 88.50 338 CYS A C 1
ATOM 2574 O O . CYS A 1 338 ? 14.135 -6.411 23.048 1.00 88.50 338 CYS A O 1
ATOM 2576 N N . GLY A 1 339 ? 13.523 -6.702 25.193 1.00 79.81 339 GLY A N 1
ATOM 2577 C CA . GLY A 1 339 ? 14.645 -5.980 25.797 1.00 79.81 339 GLY A CA 1
ATOM 2578 C C . GLY A 1 339 ? 14.317 -4.499 26.019 1.00 79.81 339 GLY A C 1
ATOM 2579 O O . GLY A 1 339 ? 13.387 -3.962 25.422 1.00 79.81 339 GLY A O 1
ATOM 2580 N N . ALA A 1 340 ? 15.052 -3.846 26.922 1.00 69.75 340 ALA A N 1
ATOM 2581 C CA . ALA A 1 340 ? 14.854 -2.427 27.205 1.00 69.75 340 ALA A CA 1
ATOM 2582 C C . ALA A 1 340 ? 15.353 -1.564 26.036 1.00 69.75 340 ALA A C 1
ATOM 2584 O O . ALA A 1 340 ? 16.419 -1.823 25.476 1.00 69.75 340 ALA A O 1
ATOM 2585 N N . HIS A 1 341 ? 14.587 -0.529 25.698 1.00 68.94 341 HIS A N 1
ATOM 2586 C CA . HIS A 1 341 ? 14.977 0.508 24.752 1.00 68.94 341 HIS A CA 1
ATOM 2587 C C . HIS A 1 341 ? 14.971 1.857 25.481 1.00 68.94 341 HIS A C 1
ATOM 2589 O O . HIS A 1 341 ? 13.957 2.226 26.073 1.00 68.94 341 HIS A O 1
ATOM 2595 N N . ASP A 1 342 ? 16.089 2.588 25.439 1.00 61.97 342 ASP A N 1
ATOM 2596 C CA . ASP A 1 342 ? 16.344 3.765 26.294 1.00 61.97 342 ASP A CA 1
ATOM 2597 C C . ASP A 1 342 ? 15.498 5.013 25.955 1.00 61.97 342 ASP A C 1
ATOM 2599 O O . ASP A 1 342 ? 15.549 6.013 26.668 1.00 61.97 342 ASP A O 1
ATOM 2603 N N . ASN A 1 343 ? 14.676 4.957 24.901 1.00 73.69 343 ASN A N 1
ATOM 2604 C CA . ASN A 1 343 ? 13.869 6.082 24.419 1.00 73.69 343 ASN A CA 1
ATOM 2605 C C . ASN A 1 343 ? 12.364 5.833 24.589 1.00 73.69 343 ASN A C 1
ATOM 2607 O O . ASN A 1 343 ? 11.889 4.708 24.415 1.00 73.69 343 ASN A O 1
ATOM 2611 N N . SER A 1 344 ? 11.605 6.904 24.848 1.00 89.75 344 SER A N 1
ATOM 2612 C CA . SER A 1 344 ? 10.144 6.869 24.758 1.00 89.75 344 SER A CA 1
ATOM 2613 C C . SER A 1 344 ? 9.687 6.722 23.302 1.00 89.75 344 SER A C 1
ATOM 2615 O O . SER A 1 344 ? 10.329 7.211 22.371 1.00 89.75 344 SER A O 1
ATOM 2617 N N . THR A 1 345 ? 8.575 6.022 23.104 1.00 93.94 345 THR A N 1
ATOM 2618 C CA . THR A 1 345 ? 8.015 5.664 21.799 1.00 93.94 345 THR A CA 1
ATOM 2619 C C . THR A 1 345 ? 6.608 6.232 21.659 1.00 93.94 345 THR A C 1
ATOM 2621 O O . THR A 1 345 ? 5.782 6.048 22.547 1.00 93.94 345 THR A O 1
ATOM 2624 N N . GLY A 1 346 ? 6.343 6.913 20.544 1.00 96.19 346 GLY A N 1
ATOM 2625 C CA . GLY A 1 346 ? 5.001 7.292 20.092 1.00 96.19 346 GLY A CA 1
ATOM 2626 C C . GLY A 1 346 ? 4.630 6.559 18.802 1.00 96.19 346 GLY A C 1
ATOM 2627 O O . GLY A 1 346 ? 5.422 5.773 18.276 1.00 96.19 346 GLY A O 1
ATOM 2628 N N . VAL A 1 347 ? 3.445 6.841 18.263 1.00 97.62 347 VAL A N 1
ATOM 2629 C CA . VAL A 1 347 ? 2.987 6.280 16.983 1.00 97.62 347 VAL A CA 1
ATOM 2630 C C . VAL A 1 347 ? 3.130 7.345 15.907 1.00 97.62 347 VAL A C 1
ATOM 2632 O O . VAL A 1 347 ? 2.450 8.367 15.941 1.00 97.62 347 VAL A O 1
ATOM 2635 N N . SER A 1 348 ? 4.058 7.141 14.972 1.00 96.56 348 SER A N 1
ATOM 2636 C CA . SER A 1 348 ? 4.368 8.136 13.942 1.00 96.56 348 SER A CA 1
ATOM 2637 C C . SER A 1 348 ? 3.346 8.166 12.810 1.00 96.56 348 SER A C 1
ATOM 2639 O O . SER A 1 348 ? 3.201 9.210 12.188 1.00 96.56 348 SER A O 1
ATOM 2641 N N . LYS A 1 349 ? 2.653 7.051 12.559 1.00 97.81 349 LYS A N 1
ATOM 2642 C CA . LYS A 1 349 ? 1.708 6.875 11.452 1.00 97.81 349 LYS A CA 1
ATOM 2643 C C . LYS A 1 349 ? 0.416 6.262 11.981 1.00 97.81 349 LYS A C 1
ATOM 2645 O O . LYS A 1 349 ? 0.313 5.047 12.153 1.00 97.81 349 LYS A O 1
ATOM 2650 N N . HIS A 1 350 ? -0.542 7.116 12.324 1.00 98.56 350 HIS A N 1
ATOM 2651 C CA . HIS A 1 350 ? -1.880 6.711 12.753 1.00 98.56 350 HIS A CA 1
ATOM 2652 C C . HIS A 1 350 ? -2.893 7.828 12.536 1.00 98.56 350 HIS A C 1
ATOM 2654 O O . HIS A 1 350 ? -2.514 8.985 12.405 1.00 98.56 350 HIS A O 1
ATOM 2660 N N . LEU A 1 351 ? -4.177 7.491 12.565 1.00 98.19 351 LEU A N 1
ATOM 2661 C CA . LEU A 1 351 ? -5.271 8.450 12.684 1.00 98.19 351 LEU A CA 1
ATOM 2662 C C . LEU A 1 351 ? -6.428 7.845 13.479 1.00 98.19 351 LEU A C 1
ATOM 2664 O O . LEU A 1 351 ? -6.584 6.626 13.551 1.00 98.19 351 LEU A O 1
ATOM 2668 N N . VAL A 1 352 ? -7.245 8.716 14.065 1.00 98.75 352 VAL A N 1
ATOM 2669 C CA . VAL A 1 352 ? -8.494 8.374 14.748 1.00 98.75 352 VAL A CA 1
ATOM 2670 C C . VAL A 1 352 ? -9.639 9.085 14.043 1.00 98.75 352 VAL A C 1
ATOM 2672 O O . VAL A 1 352 ? -9.689 10.317 14.025 1.00 98.75 352 VAL A O 1
ATOM 2675 N N . ALA A 1 353 ? -10.579 8.312 13.507 1.00 98.69 353 ALA A N 1
ATOM 2676 C CA . ALA A 1 353 ? -11.812 8.802 12.907 1.00 98.69 353 ALA A CA 1
ATOM 2677 C C . ALA A 1 353 ? -13.008 8.387 13.768 1.00 98.69 353 ALA A C 1
ATOM 2679 O O . ALA A 1 353 ? -13.151 7.218 14.122 1.00 98.69 353 ALA A O 1
ATOM 2680 N N . ARG A 1 354 ? -13.869 9.344 14.119 1.00 98.75 354 ARG A N 1
ATOM 2681 C CA . ARG A 1 354 ? -15.073 9.117 14.932 1.00 98.75 354 ARG A CA 1
ATOM 2682 C C . ARG A 1 354 ? -16.294 9.197 14.035 1.00 98.75 354 ARG A C 1
ATOM 2684 O O . ARG A 1 354 ? -16.374 10.108 13.220 1.00 98.75 354 ARG A O 1
ATOM 2691 N N . PHE A 1 355 ? -17.238 8.285 14.201 1.00 98.56 355 PHE A N 1
ATOM 2692 C CA . PHE A 1 355 ? -18.444 8.197 13.388 1.00 98.56 355 PHE A CA 1
ATOM 2693 C C . PHE A 1 355 ? -19.691 8.306 14.263 1.00 98.56 355 PHE A C 1
ATOM 2695 O O . PHE A 1 355 ? -19.705 7.803 15.396 1.00 98.56 355 PHE A O 1
ATOM 2702 N N . PRO A 1 356 ? -20.756 8.949 13.755 1.00 95.94 356 PRO A N 1
ATOM 2703 C CA . PRO A 1 356 ? -22.038 8.941 14.439 1.00 95.94 356 PRO A CA 1
ATOM 2704 C C . PRO A 1 356 ? -22.676 7.541 14.355 1.00 95.94 356 PRO A C 1
ATOM 2706 O O . PRO A 1 356 ? -22.219 6.694 13.583 1.00 95.94 356 PRO A O 1
ATOM 2709 N N . PRO A 1 357 ? -23.760 7.283 15.109 1.00 96.88 357 PRO A N 1
ATOM 2710 C CA . PRO A 1 357 ? -24.653 6.177 14.790 1.00 96.88 357 PRO A CA 1
ATOM 2711 C C . PRO A 1 357 ? -25.088 6.245 13.322 1.00 96.88 357 PRO A C 1
ATOM 2713 O O . PRO A 1 357 ? -25.381 7.326 12.807 1.00 96.88 357 PRO A O 1
ATOM 2716 N N . LEU A 1 358 ? -25.153 5.090 12.667 1.00 95.69 358 LEU A N 1
ATOM 2717 C CA . LEU A 1 358 ? -25.597 4.959 11.279 1.00 95.69 358 LEU A CA 1
ATOM 2718 C C . LEU A 1 358 ? -26.922 4.203 11.226 1.00 95.69 358 LEU A C 1
ATOM 2720 O O . LEU A 1 358 ? -27.336 3.570 12.200 1.00 95.69 358 LEU A O 1
ATOM 2724 N N . GLU A 1 359 ? -27.591 4.227 10.075 1.00 92.81 359 GLU A N 1
ATOM 2725 C CA . GLU A 1 359 ? -28.749 3.361 9.857 1.00 92.81 359 GLU A CA 1
ATOM 2726 C C . GLU A 1 359 ? -28.344 1.898 10.100 1.00 92.81 359 GLU A C 1
ATOM 2728 O O . GLU A 1 359 ? -27.428 1.379 9.458 1.00 92.81 359 GLU A O 1
ATOM 2733 N N . GLY A 1 360 ? -28.980 1.274 11.098 1.00 88.94 360 GLY A N 1
ATOM 2734 C CA . GLY A 1 360 ? -28.677 -0.095 11.509 1.00 88.94 360 GLY A CA 1
ATOM 2735 C C . GLY A 1 360 ? -27.494 -0.289 12.461 1.00 88.94 360 GLY A C 1
ATOM 2736 O O . GLY A 1 360 ? -27.261 -1.410 12.905 1.00 88.94 360 GLY A O 1
ATOM 2737 N N . ILE A 1 361 ? -26.779 0.782 12.820 1.00 94.56 361 ILE A N 1
ATOM 2738 C CA . ILE A 1 361 ? -25.718 0.786 13.837 1.00 94.56 361 ILE A CA 1
ATOM 2739 C C . ILE A 1 361 ? -26.106 1.823 14.903 1.00 94.56 361 ILE A C 1
ATOM 2741 O O . ILE A 1 361 ? -25.810 3.009 14.749 1.00 94.56 361 ILE A O 1
ATOM 2745 N N . PRO A 1 362 ? -26.790 1.418 15.990 1.00 93.94 362 PRO A N 1
ATOM 2746 C CA . PRO A 1 362 ? -27.428 2.347 16.930 1.00 93.94 362 PRO A CA 1
ATOM 2747 C C . PRO A 1 362 ? -26.454 3.008 17.921 1.00 93.94 362 PRO A C 1
ATOM 2749 O O . PRO A 1 362 ? -26.881 3.650 18.879 1.00 93.94 362 PRO A O 1
ATOM 2752 N N . PHE A 1 363 ? -25.150 2.834 17.727 1.00 97.06 363 PHE A N 1
ATOM 2753 C CA . PHE A 1 363 ? -24.097 3.353 18.589 1.00 97.06 363 PHE A CA 1
ATOM 2754 C C . PHE A 1 363 ? -23.053 4.087 17.753 1.00 97.06 363 PHE A C 1
ATOM 2756 O O . PHE A 1 363 ? -22.828 3.770 16.587 1.00 97.06 363 PHE A O 1
ATOM 2763 N N . LYS A 1 364 ? -22.407 5.077 18.367 1.00 98.12 364 LYS A N 1
ATOM 2764 C CA . LYS A 1 364 ? -21.238 5.728 17.780 1.00 98.12 364 LYS A CA 1
ATOM 2765 C C . LYS A 1 364 ? -20.048 4.773 17.821 1.00 98.12 364 LYS A C 1
ATOM 2767 O O . LYS A 1 364 ? -19.908 3.990 18.764 1.00 98.12 364 LYS A O 1
ATOM 2772 N N . PHE A 1 365 ? -19.188 4.859 16.820 1.00 98.81 365 PHE A N 1
ATOM 2773 C CA . PHE A 1 365 ? -17.985 4.041 16.747 1.00 98.81 365 PHE A CA 1
ATOM 2774 C C . PHE A 1 365 ? -16.794 4.858 16.256 1.00 98.81 365 PHE A C 1
ATOM 2776 O O . PHE A 1 365 ? -16.957 5.944 15.702 1.00 98.81 365 PHE A O 1
ATOM 2783 N N . ALA A 1 366 ? -15.591 4.364 16.507 1.00 98.81 366 ALA A N 1
ATOM 2784 C CA . ALA A 1 366 ? -14.350 4.985 16.087 1.00 98.81 366 ALA A CA 1
ATOM 2785 C C . ALA A 1 366 ? -13.454 3.961 15.392 1.00 98.81 366 ALA A C 1
ATOM 2787 O O . ALA A 1 366 ? -13.426 2.789 15.767 1.00 98.81 366 ALA A O 1
ATOM 2788 N N . ILE A 1 367 ? -12.714 4.422 14.389 1.00 98.88 367 ILE A N 1
ATOM 2789 C CA . ILE A 1 367 ? -11.679 3.651 13.709 1.00 98.88 367 ILE A CA 1
ATOM 2790 C C . ILE A 1 367 ? -10.331 4.267 14.052 1.00 98.88 367 ILE A C 1
ATOM 2792 O O . ILE A 1 367 ? -10.124 5.466 13.852 1.00 98.88 367 ILE A O 1
ATOM 2796 N N . ILE A 1 368 ? -9.420 3.433 14.542 1.00 98.88 368 ILE A N 1
ATOM 2797 C CA . ILE A 1 368 ? -8.007 3.761 14.688 1.00 98.88 368 ILE A CA 1
ATOM 2798 C C . ILE A 1 368 ? -7.263 3.050 13.557 1.00 98.88 368 ILE A C 1
ATOM 2800 O O . ILE A 1 368 ? -7.137 1.827 13.590 1.00 98.88 368 ILE A O 1
ATOM 2804 N N . ASN A 1 369 ? -6.809 3.807 12.555 1.00 98.88 369 ASN A N 1
ATOM 2805 C CA . ASN A 1 369 ? -5.965 3.287 11.477 1.00 98.88 369 ASN A CA 1
ATOM 2806 C C . ASN A 1 369 ? -4.493 3.486 11.855 1.00 98.88 369 ASN A C 1
ATOM 2808 O O . ASN A 1 369 ? -4.122 4.587 12.269 1.00 98.88 369 ASN A O 1
ATOM 2812 N N . VAL A 1 370 ? -3.666 2.450 11.738 1.00 98.81 370 VAL A N 1
ATOM 2813 C CA . VAL A 1 370 ? -2.264 2.471 12.177 1.00 98.81 370 VAL A CA 1
ATOM 2814 C C . VAL A 1 370 ? -1.312 1.892 11.132 1.00 98.81 370 VAL A C 1
ATOM 2816 O O . VAL A 1 370 ? -1.675 1.018 10.350 1.00 98.81 370 VAL A O 1
ATOM 2819 N N . HIS A 1 371 ? -0.064 2.353 11.167 1.00 98.69 371 HIS A N 1
ATOM 2820 C CA . HIS A 1 371 ? 1.062 1.700 10.511 1.00 98.69 371 HIS A CA 1
ATOM 2821 C C . HIS A 1 371 ? 2.258 1.671 11.479 1.00 98.69 371 HIS A C 1
ATOM 2823 O O . HIS A 1 371 ? 2.894 2.690 11.768 1.00 98.69 371 HIS A O 1
ATOM 2829 N N . PHE A 1 372 ? 2.530 0.497 12.046 1.00 98.06 372 PHE A N 1
ATOM 2830 C CA . PHE A 1 372 ? 3.549 0.302 13.080 1.00 98.06 372 PHE A CA 1
ATOM 2831 C C . PHE A 1 372 ? 4.947 0.054 12.510 1.00 98.06 372 PHE A C 1
ATOM 2833 O O . PHE A 1 372 ? 5.161 -0.134 11.317 1.00 98.06 372 PHE A O 1
ATOM 2840 N N . LYS A 1 373 ? 5.941 0.080 13.399 1.00 95.62 373 LYS A N 1
ATOM 2841 C CA . LYS A 1 373 ? 7.351 -0.098 13.064 1.00 95.62 373 LYS A CA 1
ATOM 2842 C C . LYS A 1 373 ? 7.612 -1.466 12.418 1.00 95.62 373 LYS A C 1
ATOM 2844 O O . LYS A 1 373 ? 7.488 -2.493 13.083 1.00 95.62 373 LYS A O 1
ATOM 2849 N N . ALA A 1 374 ? 8.107 -1.447 11.180 1.00 92.06 374 ALA A N 1
ATOM 2850 C CA . ALA A 1 374 ? 8.521 -2.618 10.405 1.00 92.06 374 ALA A CA 1
ATOM 2851 C C . ALA A 1 374 ? 9.617 -3.486 11.057 1.00 92.06 374 ALA A C 1
ATOM 2853 O O . ALA A 1 374 ? 10.140 -3.189 12.134 1.00 92.06 374 ALA A O 1
ATOM 2854 N N . TYR A 1 375 ? 9.990 -4.568 10.369 1.00 88.50 375 TYR A N 1
ATOM 2855 C CA . TYR A 1 375 ? 10.966 -5.578 10.799 1.00 88.50 375 TYR A CA 1
ATOM 2856 C C . TYR A 1 375 ? 10.487 -6.409 12.007 1.00 88.50 375 TYR A C 1
ATOM 2858 O O . TYR A 1 375 ? 11.016 -6.281 13.122 1.00 88.50 375 TYR A O 1
ATOM 2866 N N . PRO A 1 376 ? 9.514 -7.324 11.808 1.00 85.94 376 PRO A N 1
ATOM 2867 C CA . PRO A 1 376 ? 8.899 -8.123 12.875 1.00 85.94 376 PRO A CA 1
ATOM 2868 C C . PRO A 1 376 ? 9.887 -8.983 13.686 1.00 85.94 376 PRO A C 1
ATOM 2870 O O . PRO A 1 376 ? 9.618 -9.349 14.829 1.00 85.94 376 PRO A O 1
ATOM 2873 N N . LYS A 1 377 ? 11.057 -9.296 13.113 1.00 84.00 377 LYS A N 1
ATOM 2874 C CA . LYS A 1 377 ? 12.092 -10.153 13.720 1.00 84.00 377 LYS A CA 1
ATOM 2875 C C . LYS A 1 377 ? 13.240 -9.380 14.389 1.00 84.00 377 LYS A C 1
ATOM 2877 O O . LYS A 1 377 ? 14.152 -10.004 14.925 1.00 84.00 377 LYS A O 1
ATOM 2882 N N . ASN A 1 378 ? 13.235 -8.046 14.347 1.00 86.56 378 ASN A N 1
ATOM 2883 C CA . ASN A 1 378 ? 14.278 -7.217 14.955 1.00 86.56 378 ASN A CA 1
ATOM 2884 C C . ASN A 1 378 ? 13.922 -6.850 16.409 1.00 86.56 378 ASN A C 1
ATOM 2886 O O . ASN A 1 378 ? 12.800 -6.430 16.684 1.00 86.56 378 ASN A O 1
ATOM 2890 N N . ALA A 1 379 ? 14.881 -6.971 17.336 1.00 83.31 379 ALA A N 1
ATOM 2891 C CA . ALA A 1 379 ? 14.659 -6.719 18.765 1.00 83.31 379 ALA A CA 1
ATOM 2892 C C . ALA A 1 379 ? 14.400 -5.236 19.113 1.00 83.31 379 ALA A C 1
ATOM 2894 O O . ALA A 1 379 ? 13.514 -4.943 19.911 1.00 83.31 379 ALA A O 1
ATOM 2895 N N . SER A 1 380 ? 15.106 -4.287 18.488 1.00 85.69 380 SER A N 1
ATOM 2896 C CA . SER A 1 380 ? 14.841 -2.852 18.695 1.00 85.69 380 SER A CA 1
ATOM 2897 C C . SER A 1 380 ? 13.466 -2.470 18.141 1.00 85.69 380 SER A C 1
ATOM 2899 O O . SER A 1 380 ? 12.686 -1.802 18.820 1.00 85.69 380 SER A O 1
ATOM 2901 N N . SER A 1 381 ? 13.116 -2.978 16.955 1.00 91.69 381 SER A N 1
ATOM 2902 C CA . SER A 1 381 ? 11.787 -2.768 16.369 1.00 91.69 381 SER A CA 1
ATOM 2903 C C . SER A 1 381 ? 10.671 -3.413 17.195 1.00 91.69 381 SER A C 1
ATOM 2905 O O . SER A 1 381 ? 9.596 -2.839 17.308 1.00 91.69 381 SER A O 1
ATOM 2907 N N . CYS A 1 382 ? 10.935 -4.556 17.834 1.00 92.44 382 CYS A N 1
ATOM 2908 C CA . CYS A 1 382 ? 10.016 -5.208 18.770 1.00 92.44 382 CYS A CA 1
ATOM 2909 C C . CYS A 1 382 ? 9.639 -4.276 19.933 1.00 92.44 382 CYS A C 1
ATOM 2911 O O . CYS A 1 382 ? 8.454 -4.068 20.184 1.00 92.44 382 CYS A O 1
ATOM 2913 N N . ALA A 1 383 ? 10.625 -3.668 20.608 1.00 92.62 383 ALA A N 1
ATOM 2914 C CA . ALA A 1 383 ? 10.362 -2.769 21.737 1.00 92.62 383 ALA A CA 1
ATOM 2915 C C . ALA A 1 383 ? 9.587 -1.514 21.300 1.00 92.62 383 ALA A C 1
ATOM 2917 O O . ALA A 1 383 ? 8.676 -1.068 21.998 1.00 92.62 383 ALA A O 1
ATOM 2918 N N . GLN A 1 384 ? 9.902 -0.983 20.112 1.00 93.88 384 GLN A N 1
ATOM 2919 C CA . GLN A 1 384 ? 9.172 0.138 19.516 1.00 93.88 384 GLN A CA 1
ATOM 2920 C C . GLN A 1 384 ? 7.718 -0.237 19.195 1.00 93.88 384 GLN A C 1
ATOM 2922 O O . GLN A 1 384 ? 6.811 0.516 19.538 1.00 93.88 384 GLN A O 1
ATOM 2927 N N . ARG A 1 385 ? 7.464 -1.414 18.610 1.00 95.56 385 ARG A N 1
ATOM 2928 C CA . ARG A 1 385 ? 6.096 -1.880 18.343 1.00 95.56 385 ARG A CA 1
ATOM 2929 C C . ARG A 1 385 ? 5.278 -2.068 19.619 1.00 95.56 385 ARG A C 1
ATOM 2931 O O . ARG A 1 385 ? 4.126 -1.656 19.645 1.00 95.56 385 ARG A O 1
ATOM 2938 N N . GLU A 1 386 ? 5.850 -2.613 20.696 1.00 95.75 386 GLU A N 1
ATOM 2939 C CA . GLU A 1 386 ? 5.130 -2.686 21.979 1.00 95.75 386 GLU A CA 1
ATOM 2940 C C . GLU A 1 386 ? 4.816 -1.290 22.545 1.00 95.75 386 GLU A C 1
ATOM 2942 O O . GLU A 1 386 ? 3.717 -1.062 23.049 1.00 95.75 386 GLU A O 1
ATOM 2947 N N . GLY A 1 387 ? 5.741 -0.330 22.427 1.00 96.00 387 GLY A N 1
ATOM 2948 C CA . GLY A 1 387 ? 5.484 1.065 22.799 1.00 96.00 387 GLY A CA 1
ATOM 2949 C C . GLY A 1 387 ? 4.353 1.697 21.976 1.00 96.00 387 GLY A C 1
ATOM 2950 O O . GLY A 1 387 ? 3.448 2.310 22.538 1.00 96.00 387 GLY A O 1
ATOM 2951 N N . GLN A 1 388 ? 4.356 1.487 20.657 1.00 97.75 388 GLN A N 1
ATOM 2952 C CA . GLN A 1 388 ? 3.283 1.924 19.758 1.00 97.75 388 GLN A CA 1
ATOM 2953 C C . GLN A 1 388 ? 1.940 1.281 20.120 1.00 97.75 388 GLN A C 1
ATOM 2955 O O . GLN A 1 388 ? 0.937 1.982 20.244 1.00 97.75 388 GLN A O 1
ATOM 2960 N N . ALA A 1 389 ? 1.929 -0.030 20.375 1.00 97.81 389 ALA A N 1
ATOM 2961 C CA . ALA A 1 389 ? 0.740 -0.748 20.814 1.00 97.81 389 ALA A CA 1
ATOM 2962 C C . ALA A 1 389 ? 0.189 -0.180 22.124 1.00 97.81 389 ALA A C 1
ATOM 2964 O O . ALA A 1 389 ? -1.015 0.017 22.221 1.00 97.81 389 ALA A O 1
ATOM 2965 N N . LYS A 1 390 ? 1.042 0.161 23.101 1.00 97.69 390 LYS A N 1
ATOM 2966 C CA . LYS A 1 390 ? 0.585 0.761 24.365 1.00 97.69 390 LYS A CA 1
ATOM 2967 C C . LYS A 1 390 ? -0.050 2.141 24.167 1.00 97.69 390 LYS A C 1
ATOM 2969 O O . LYS A 1 390 ? -1.054 2.436 24.804 1.00 97.69 390 LYS A O 1
ATOM 2974 N N . VAL A 1 391 ? 0.482 2.971 23.269 1.00 98.38 391 VAL A N 1
ATOM 2975 C CA . VAL A 1 391 ? -0.137 4.268 22.934 1.00 98.38 391 VAL A CA 1
ATOM 2976 C C . VAL A 1 391 ? -1.523 4.075 22.312 1.00 98.38 391 VAL A C 1
ATOM 2978 O O . VAL A 1 391 ? -2.468 4.762 22.695 1.00 98.38 391 VAL A O 1
ATOM 2981 N N . ILE A 1 392 ? -1.667 3.123 21.386 1.00 98.69 392 ILE A N 1
ATOM 2982 C CA . ILE A 1 392 ? -2.964 2.826 20.760 1.00 98.69 392 ILE A CA 1
ATOM 2983 C C . ILE A 1 392 ? -3.936 2.170 21.744 1.00 98.69 392 ILE A C 1
ATOM 2985 O O . ILE A 1 392 ? -5.113 2.509 21.729 1.00 98.69 392 ILE A O 1
ATOM 2989 N N . GLN A 1 393 ? -3.455 1.305 22.636 1.00 98.12 393 GLN A N 1
ATOM 2990 C CA . GLN A 1 393 ? -4.235 0.733 23.735 1.00 98.12 393 GLN A CA 1
ATOM 2991 C C . GLN A 1 393 ? -4.816 1.853 24.618 1.00 98.12 393 GLN A C 1
ATOM 2993 O O . GLN A 1 393 ? -6.019 1.890 24.864 1.00 98.12 393 GLN A O 1
ATOM 2998 N N . ASN A 1 394 ? -3.993 2.836 25.006 1.00 98.31 394 ASN A N 1
ATOM 2999 C CA . ASN A 1 394 ? -4.444 3.990 25.788 1.00 98.31 394 ASN A CA 1
ATOM 3000 C C . ASN A 1 394 ? -5.471 4.850 25.025 1.00 98.31 394 ASN A C 1
ATOM 3002 O O . ASN A 1 394 ? -6.430 5.334 25.626 1.00 98.31 394 ASN A O 1
ATOM 3006 N N . GLU A 1 395 ? -5.303 5.039 23.712 1.00 98.69 395 GLU A N 1
ATOM 3007 C CA . GLU A 1 395 ? -6.267 5.778 22.884 1.00 98.69 395 GLU A CA 1
ATOM 3008 C C . GLU A 1 395 ? -7.594 5.027 22.712 1.00 98.69 395 GLU A C 1
ATOM 3010 O O . GLU A 1 395 ? -8.659 5.629 22.839 1.00 98.69 395 GLU A O 1
ATOM 3015 N N . ALA A 1 396 ? -7.545 3.713 22.484 1.00 98.75 396 ALA A N 1
ATOM 3016 C CA . ALA A 1 396 ? -8.729 2.865 22.423 1.00 98.75 396 ALA A CA 1
ATOM 3017 C C . ALA A 1 396 ? -9.504 2.919 23.744 1.00 98.75 396 ALA A C 1
ATOM 3019 O O . ALA A 1 396 ? -10.714 3.131 23.725 1.00 98.75 396 ALA A O 1
ATOM 3020 N N . ARG A 1 397 ? -8.807 2.841 24.887 1.00 98.44 397 ARG A N 1
ATOM 3021 C CA . ARG A 1 397 ? -9.419 2.973 26.214 1.00 98.44 397 ARG A CA 1
ATOM 3022 C C . ARG A 1 397 ? -10.140 4.308 26.376 1.00 98.44 397 ARG A C 1
ATOM 3024 O O . ARG A 1 397 ? -11.303 4.316 26.759 1.00 98.44 397 ARG A O 1
ATOM 3031 N N . ARG A 1 398 ? -9.495 5.424 26.008 1.00 98.44 398 ARG A N 1
ATOM 3032 C CA . ARG A 1 398 ? -10.122 6.760 26.046 1.00 98.44 398 ARG A CA 1
ATOM 3033 C C . ARG A 1 398 ? -11.401 6.820 25.208 1.00 98.44 398 ARG A C 1
ATOM 3035 O O . ARG A 1 398 ? -12.402 7.364 25.658 1.00 98.44 398 ARG A O 1
ATOM 3042 N N . LEU A 1 399 ? -11.391 6.245 24.006 1.00 98.62 399 LEU A N 1
ATOM 3043 C CA . LEU A 1 399 ? -12.572 6.208 23.138 1.00 98.62 399 LEU A CA 1
ATOM 3044 C C . LEU A 1 399 ? -13.703 5.349 23.723 1.00 98.62 399 LEU A C 1
ATOM 3046 O O . LEU A 1 399 ? -14.868 5.744 23.637 1.00 98.62 399 LEU A O 1
ATOM 3050 N N . ILE A 1 400 ? -13.371 4.204 24.324 1.00 98.56 400 ILE A N 1
ATOM 3051 C CA . ILE A 1 400 ? -14.336 3.322 24.995 1.00 98.56 400 ILE A CA 1
ATOM 3052 C C . ILE A 1 400 ? -14.942 4.020 26.217 1.00 98.56 400 ILE A C 1
ATOM 3054 O O . ILE A 1 400 ? -16.166 4.023 26.362 1.00 98.56 400 ILE A O 1
ATOM 3058 N N . ASP A 1 401 ? -14.121 4.683 27.035 1.00 98.31 401 ASP A N 1
ATOM 3059 C CA . ASP A 1 401 ? -14.564 5.489 28.182 1.00 98.31 401 ASP A CA 1
ATOM 3060 C C . ASP A 1 401 ? -15.483 6.644 27.737 1.00 98.31 401 ASP A C 1
ATOM 3062 O O . ASP A 1 401 ? -16.483 6.948 28.392 1.00 98.31 401 ASP A O 1
ATOM 3066 N N . ASP A 1 402 ? -15.214 7.228 26.565 1.00 98.12 402 ASP A N 1
ATOM 3067 C CA . ASP A 1 402 ? -16.070 8.228 25.922 1.00 98.12 402 ASP A CA 1
ATOM 3068 C C . ASP A 1 402 ? -17.346 7.627 25.298 1.00 98.12 402 ASP A C 1
ATOM 3070 O O . ASP A 1 402 ? -18.186 8.361 24.767 1.00 98.12 402 ASP A O 1
ATOM 3074 N N . GLY A 1 403 ? -17.534 6.307 25.346 1.00 98.19 403 GLY A N 1
ATOM 3075 C CA . GLY A 1 403 ? -18.726 5.593 24.887 1.00 98.19 403 GLY A CA 1
ATOM 3076 C C . GLY A 1 403 ? -18.741 5.247 23.397 1.00 98.19 403 GLY A C 1
ATOM 3077 O O . GLY A 1 403 ? -19.825 5.095 22.827 1.00 98.19 403 GLY A O 1
ATOM 3078 N N . TYR A 1 404 ? -17.581 5.193 22.740 1.00 98.69 404 TYR A N 1
ATOM 3079 C CA . TYR A 1 404 ? -17.450 4.664 21.381 1.00 98.69 404 TYR A CA 1
ATOM 3080 C C . TYR A 1 404 ? -17.207 3.156 21.408 1.00 98.69 404 TYR A C 1
ATOM 3082 O O . TYR A 1 404 ? -16.424 2.653 22.206 1.00 98.69 404 TYR A O 1
ATOM 3090 N N . GLU A 1 405 ? -17.814 2.439 20.467 1.00 98.69 405 GLU A N 1
ATOM 3091 C CA . GLU A 1 405 ? -17.263 1.150 20.047 1.00 98.69 405 GLU A CA 1
ATOM 3092 C C . GLU A 1 405 ? -16.024 1.410 19.179 1.00 98.69 405 GLU A C 1
ATOM 3094 O O . GLU A 1 405 ? -16.008 2.339 18.373 1.00 98.69 405 GLU A O 1
ATOM 3099 N N . VAL A 1 406 ? -14.973 0.616 19.333 1.00 98.81 406 VAL A N 1
ATOM 3100 C CA . VAL A 1 406 ? -13.692 0.827 18.648 1.00 98.81 406 VAL A CA 1
ATOM 3101 C C . VAL A 1 406 ? -13.406 -0.307 17.669 1.00 98.81 406 VAL A C 1
ATOM 3103 O O . VAL A 1 406 ? -13.614 -1.484 17.987 1.00 98.81 406 VAL A O 1
ATOM 3106 N N . ALA A 1 407 ? -12.910 0.068 16.491 1.00 98.88 407 ALA A N 1
ATOM 3107 C CA . ALA A 1 407 ? -12.200 -0.800 15.568 1.00 98.88 407 ALA A CA 1
ATOM 3108 C C . ALA A 1 407 ? -10.744 -0.328 15.436 1.00 98.88 407 ALA A C 1
ATOM 3110 O O . ALA A 1 407 ? -10.496 0.840 15.133 1.00 98.88 407 ALA A O 1
ATOM 3111 N N . ILE A 1 40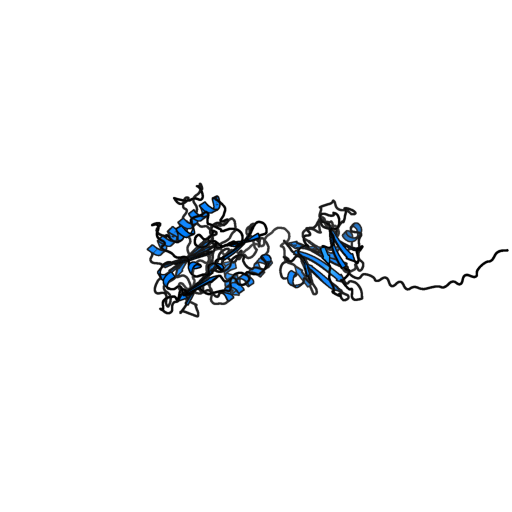8 ? -9.783 -1.225 15.647 1.00 98.88 408 ILE A N 1
ATOM 3112 C CA . ILE A 1 408 ? -8.358 -0.962 15.398 1.00 98.88 408 ILE A CA 1
ATOM 3113 C C . ILE A 1 408 ? -7.977 -1.729 14.143 1.00 98.88 408 ILE A C 1
ATOM 3115 O O . ILE A 1 408 ? -8.132 -2.948 14.104 1.00 98.88 408 ILE A O 1
ATOM 3119 N N . LEU A 1 409 ? -7.500 -1.034 13.119 1.00 98.62 409 LEU A N 1
ATOM 3120 C CA . LEU A 1 409 ? -7.117 -1.648 11.854 1.00 98.62 409 LEU A CA 1
ATOM 3121 C C . LEU A 1 409 ? -5.807 -1.074 11.333 1.00 98.62 409 LEU A C 1
ATOM 3123 O O . LEU A 1 409 ? -5.437 0.043 11.687 1.00 98.62 409 LEU A O 1
ATOM 3127 N N . GLY A 1 410 ? -5.100 -1.837 10.509 1.00 98.56 410 GLY A N 1
ATOM 3128 C CA . GLY A 1 410 ? -3.853 -1.370 9.917 1.00 98.56 410 GLY A CA 1
ATOM 3129 C C . GLY A 1 410 ? -2.799 -2.448 9.752 1.00 98.56 410 GLY A C 1
ATOM 3130 O O . GLY A 1 410 ? -3.010 -3.603 10.136 1.00 98.56 410 GLY A O 1
ATOM 3131 N N . ASP A 1 411 ? -1.650 -2.016 9.242 1.00 98.56 411 ASP A N 1
ATOM 3132 C CA . ASP A 1 411 ? -0.416 -2.794 9.230 1.00 98.56 411 ASP A CA 1
ATOM 3133 C C . ASP A 1 411 ? 0.274 -2.665 10.596 1.00 98.56 411 ASP A C 1
ATOM 3135 O O . ASP A 1 411 ? 0.858 -1.632 10.954 1.00 98.56 411 ASP A O 1
ATOM 3139 N N . LEU A 1 412 ? 0.188 -3.728 11.398 1.00 97.81 412 LEU A N 1
ATOM 3140 C CA . LEU A 1 412 ? 0.819 -3.778 12.716 1.00 97.81 412 LEU A CA 1
ATOM 3141 C C . LEU A 1 412 ? 2.306 -4.129 12.635 1.00 97.81 412 LEU A C 1
ATOM 3143 O O . LEU A 1 412 ? 3.012 -4.029 13.645 1.00 97.81 412 LEU A O 1
ATOM 3147 N N . ASN A 1 413 ? 2.778 -4.562 11.463 1.00 95.62 413 ASN A N 1
ATOM 3148 C CA . ASN A 1 413 ? 4.150 -4.972 11.208 1.00 95.62 413 ASN A CA 1
ATOM 3149 C C . ASN A 1 413 ? 4.688 -5.994 12.235 1.00 95.62 413 ASN A C 1
ATOM 3151 O O . ASN A 1 413 ? 5.894 -6.102 12.491 1.00 95.62 413 ASN A O 1
ATOM 3155 N N . ASP A 1 414 ? 3.777 -6.758 12.843 1.00 92.50 414 ASP A N 1
ATOM 3156 C CA . ASP A 1 414 ? 4.052 -7.786 13.837 1.00 92.50 414 ASP A CA 1
ATOM 3157 C C . ASP A 1 414 ? 3.347 -9.080 13.454 1.00 92.50 414 ASP A C 1
ATOM 3159 O O . ASP A 1 414 ? 2.222 -9.077 12.966 1.00 92.50 414 ASP A O 1
ATOM 3163 N N . LEU A 1 415 ? 4.027 -10.203 13.665 1.00 88.50 415 LEU A N 1
ATOM 3164 C CA . LEU A 1 415 ? 3.500 -11.505 13.270 1.00 88.50 415 LEU A CA 1
ATOM 3165 C C . LEU A 1 415 ? 2.306 -11.891 14.148 1.00 88.50 415 LEU A C 1
ATOM 3167 O O . LEU A 1 415 ? 2.358 -11.756 15.366 1.00 88.50 415 LEU A O 1
ATOM 3171 N N . SER A 1 416 ? 1.267 -12.467 13.549 1.00 84.38 416 SER A N 1
ATOM 3172 C CA . SER A 1 416 ? 0.099 -12.902 14.316 1.00 84.38 416 SER A CA 1
ATOM 3173 C C . SER A 1 416 ? 0.422 -13.933 15.415 1.00 84.38 416 SER A C 1
ATOM 3175 O O . SER A 1 416 ? 1.103 -14.934 15.179 1.00 84.38 416 SER A O 1
ATOM 3177 N N . ASP A 1 417 ? -0.118 -13.723 16.620 1.00 79.38 417 ASP A N 1
ATOM 3178 C CA . ASP A 1 417 ? -0.116 -14.695 17.723 1.00 79.38 417 ASP A CA 1
ATOM 3179 C C . ASP A 1 417 ? -1.247 -15.735 17.597 1.00 79.38 417 ASP A C 1
ATOM 3181 O O . ASP A 1 417 ? -1.116 -16.860 18.086 1.00 79.38 417 ASP A O 1
ATOM 3185 N N . LEU A 1 418 ? -2.328 -15.379 16.896 1.00 68.62 418 LEU A N 1
ATOM 3186 C CA . LEU A 1 418 ? -3.497 -16.225 16.637 1.00 68.62 418 LEU A CA 1
ATOM 3187 C C . LEU A 1 418 ? -3.282 -17.229 15.503 1.00 68.62 418 LEU A C 1
ATOM 3189 O O . LEU A 1 418 ? -3.963 -18.256 15.441 1.00 68.62 418 LEU A O 1
ATOM 3193 N N . HIS A 1 419 ? -2.365 -16.946 14.579 1.00 66.62 419 HIS A N 1
ATOM 3194 C CA . HIS A 1 419 ? -2.121 -17.821 13.444 1.00 66.62 419 HIS A CA 1
ATOM 3195 C C . HIS A 1 419 ? -0.638 -17.931 13.094 1.00 66.62 419 HIS A C 1
ATOM 3197 O O . HIS A 1 419 ? 0.056 -16.945 12.864 1.00 66.62 419 HIS A O 1
ATOM 3203 N N . ARG A 1 420 ? -0.169 -19.178 12.997 1.00 60.84 420 ARG A N 1
ATOM 3204 C CA . ARG A 1 420 ? 1.162 -19.510 12.492 1.00 60.84 420 ARG A CA 1
ATOM 3205 C C . ARG A 1 420 ? 1.034 -19.754 10.995 1.00 60.84 420 ARG A C 1
ATOM 3207 O O . ARG A 1 420 ? 0.599 -20.838 10.606 1.00 60.84 420 ARG A O 1
ATOM 3214 N N . VAL A 1 421 ? 1.416 -18.774 10.175 1.00 56.75 421 VAL A N 1
ATOM 3215 C CA . VAL A 1 421 ? 1.468 -18.962 8.719 1.00 56.75 421 VAL A CA 1
ATOM 3216 C C . VAL A 1 421 ? 2.448 -20.094 8.433 1.00 56.75 421 VAL A C 1
ATOM 3218 O O . VAL A 1 421 ? 3.652 -19.985 8.687 1.00 56.75 421 VAL A O 1
ATOM 3221 N N . LYS A 1 422 ? 1.931 -21.227 7.955 1.00 49.28 422 LYS A N 1
ATOM 3222 C CA . LYS A 1 422 ? 2.752 -22.388 7.620 1.00 49.28 422 LYS A CA 1
ATOM 3223 C C . LYS A 1 422 ? 3.358 -22.172 6.237 1.00 49.28 422 LYS A C 1
ATOM 3225 O O . LYS A 1 422 ? 2.902 -22.741 5.255 1.00 49.28 422 LYS A O 1
ATOM 3230 N N . THR A 1 423 ? 4.415 -21.367 6.161 1.00 48.91 423 THR A N 1
ATOM 3231 C CA . THR A 1 423 ? 5.326 -21.458 5.011 1.00 48.91 423 THR A CA 1
ATOM 3232 C C . THR A 1 423 ? 5.973 -22.840 5.068 1.00 48.91 423 THR A C 1
ATOM 3234 O O . THR A 1 423 ? 6.315 -23.296 6.160 1.00 48.91 423 THR A O 1
ATOM 3237 N N . CYS A 1 424 ? 6.113 -23.533 3.937 1.00 39.75 424 CYS A N 1
ATOM 3238 C CA . CYS A 1 424 ? 6.454 -24.960 3.805 1.00 39.75 424 CYS A CA 1
ATOM 3239 C C . CYS A 1 424 ? 7.744 -25.464 4.508 1.00 39.75 424 CYS A C 1
ATOM 3241 O O . CYS A 1 424 ? 8.160 -26.595 4.278 1.00 39.75 424 CYS A O 1
ATOM 3243 N N . SER A 1 425 ? 8.383 -24.682 5.388 1.00 38.78 425 SER A N 1
ATOM 3244 C CA . SER A 1 425 ? 9.507 -25.119 6.220 1.00 38.78 425 SER A CA 1
ATOM 3245 C C . SER A 1 425 ? 9.546 -24.635 7.686 1.00 38.78 425 SER A C 1
ATOM 3247 O O . SER A 1 425 ? 10.249 -25.287 8.458 1.00 38.78 425 SER A O 1
ATOM 3249 N N . LYS A 1 426 ? 8.841 -23.572 8.132 1.00 50.41 426 LYS A N 1
ATOM 3250 C CA . LYS A 1 426 ? 8.872 -23.096 9.544 1.00 50.41 426 LYS A CA 1
ATOM 3251 C C . LYS A 1 426 ? 7.612 -22.314 9.950 1.00 50.41 426 LYS A C 1
ATOM 3253 O O . LYS A 1 426 ? 7.061 -21.559 9.157 1.00 50.41 426 LYS A O 1
ATOM 3258 N N . GLU A 1 427 ? 7.215 -22.451 11.216 1.00 59.41 427 GLU A N 1
ATOM 3259 C CA . GLU A 1 427 ? 6.176 -21.632 11.858 1.00 59.41 427 GLU A CA 1
ATOM 3260 C C . GLU A 1 427 ? 6.737 -20.270 12.310 1.00 59.41 427 GLU A C 1
ATOM 3262 O O . GLU A 1 427 ? 7.790 -20.214 12.951 1.00 59.41 427 GLU A O 1
ATOM 3267 N N . THR A 1 428 ? 6.024 -19.177 12.030 1.00 65.69 428 THR A N 1
ATOM 3268 C CA . THR A 1 428 ? 6.354 -17.824 12.510 1.00 65.69 428 THR A CA 1
ATOM 3269 C C . THR A 1 428 ? 5.649 -17.523 13.835 1.00 65.69 428 THR A C 1
ATOM 3271 O O . THR A 1 428 ? 4.486 -17.878 14.015 1.00 65.69 428 THR A O 1
ATOM 3274 N N . LYS A 1 429 ? 6.346 -16.869 14.773 1.00 76.19 429 LYS A N 1
ATOM 3275 C CA . LYS A 1 429 ? 5.785 -16.367 16.039 1.00 76.19 429 LYS A CA 1
ATOM 3276 C C . LYS A 1 429 ? 6.185 -14.903 16.225 1.00 76.19 429 LYS A C 1
ATOM 3278 O O . LYS A 1 429 ? 7.318 -14.577 15.853 1.00 76.19 429 LYS A O 1
ATOM 3283 N N . PRO A 1 430 ? 5.327 -14.055 16.812 1.00 85.88 430 PRO A N 1
ATOM 3284 C CA . PRO A 1 430 ? 5.738 -12.709 17.176 1.00 85.88 430 PRO A CA 1
ATOM 3285 C C . PRO A 1 430 ? 6.848 -12.741 18.220 1.00 85.88 430 PRO A C 1
ATOM 3287 O O . PRO A 1 430 ? 6.876 -13.601 19.106 1.00 85.88 430 PRO A O 1
ATOM 3290 N N . LEU A 1 431 ? 7.763 -11.779 18.106 1.00 87.12 431 LEU A N 1
ATOM 3291 C CA . LEU A 1 431 ? 8.678 -11.434 19.193 1.00 87.12 431 LEU A CA 1
ATOM 3292 C C . LEU A 1 431 ? 8.003 -10.513 20.215 1.00 87.12 431 LEU A C 1
ATOM 3294 O O . LEU A 1 431 ? 8.336 -10.571 21.398 1.00 87.12 431 LEU A O 1
ATOM 3298 N N . SER A 1 432 ? 7.082 -9.671 19.743 1.00 91.56 432 SER A N 1
ATOM 3299 C CA . SER A 1 432 ? 6.397 -8.648 20.528 1.00 91.56 432 SER A CA 1
ATOM 3300 C C . SER A 1 432 ? 5.058 -9.156 21.086 1.00 91.56 432 SER A C 1
ATOM 3302 O O . SER A 1 432 ? 4.630 -10.274 20.797 1.00 91.56 432 SER A O 1
ATOM 3304 N N . ARG A 1 433 ? 4.395 -8.337 21.907 1.00 93.44 433 ARG A N 1
ATOM 3305 C CA . ARG A 1 433 ? 3.050 -8.585 22.454 1.00 93.44 433 ARG A CA 1
ATOM 3306 C C . ARG A 1 433 ? 1.956 -7.708 21.839 1.00 93.44 433 ARG A C 1
ATOM 3308 O O . ARG A 1 433 ? 0.876 -7.621 22.420 1.00 93.44 433 ARG A O 1
ATOM 3315 N N . VAL A 1 434 ? 2.211 -7.070 20.694 1.00 95.56 434 VAL A N 1
ATOM 3316 C CA . VAL A 1 434 ? 1.306 -6.083 20.069 1.00 95.56 434 VAL A CA 1
ATOM 3317 C C . VAL A 1 434 ? -0.149 -6.547 20.056 1.00 95.56 434 VAL A C 1
ATOM 3319 O O . VAL A 1 434 ? -0.998 -5.876 20.630 1.00 95.56 434 VAL A O 1
ATOM 3322 N N . LEU A 1 435 ? -0.444 -7.708 19.465 1.00 95.38 435 LEU A N 1
ATOM 3323 C CA . LEU A 1 435 ? -1.829 -8.167 19.338 1.00 95.38 435 LEU A CA 1
ATOM 3324 C C . LEU A 1 435 ? -2.490 -8.458 20.685 1.00 95.38 435 LEU A C 1
ATOM 3326 O O . LEU A 1 435 ? -3.632 -8.060 20.875 1.00 95.38 435 LEU A O 1
ATOM 3330 N N . SER A 1 436 ? -1.788 -9.093 21.628 1.00 94.69 436 SER A N 1
ATOM 3331 C CA . SER A 1 436 ? -2.332 -9.298 22.977 1.00 94.69 436 SER A CA 1
ATOM 3332 C C . SER A 1 436 ? -2.626 -7.979 23.692 1.00 94.69 436 SER A C 1
ATOM 3334 O O . SER A 1 436 ? -3.663 -7.859 24.324 1.00 94.69 436 SER A O 1
ATOM 3336 N N . MET A 1 437 ? -1.768 -6.967 23.534 1.00 96.31 437 MET A N 1
ATOM 3337 C CA . MET A 1 437 ? -1.985 -5.653 24.145 1.00 96.31 437 MET A CA 1
ATOM 3338 C C . MET A 1 437 ? -3.156 -4.902 23.505 1.00 96.31 437 MET A C 1
ATOM 3340 O O . MET A 1 437 ? -3.880 -4.198 24.189 1.00 96.31 437 MET A O 1
ATOM 3344 N N . LEU A 1 438 ? -3.349 -5.018 22.190 1.00 97.88 438 LEU A N 1
ATOM 3345 C CA . LEU A 1 438 ? -4.464 -4.347 21.516 1.00 97.88 438 LEU A CA 1
ATOM 3346 C C . LEU A 1 438 ? -5.813 -5.048 21.739 1.00 97.88 438 LEU A C 1
ATOM 3348 O O . LEU A 1 438 ? -6.848 -4.425 21.510 1.00 97.88 438 LEU A O 1
ATOM 3352 N N . ARG A 1 439 ? -5.813 -6.327 22.143 1.00 97.50 439 ARG A N 1
ATOM 3353 C CA . ARG A 1 439 ? -7.035 -7.048 22.522 1.00 97.50 439 ARG A CA 1
ATOM 3354 C C . ARG A 1 439 ? -7.478 -6.729 23.944 1.00 97.50 439 ARG A C 1
ATOM 3356 O O . ARG A 1 439 ? -8.663 -6.518 24.138 1.00 97.50 439 ARG A O 1
ATOM 3363 N N . ASP A 1 440 ? -6.553 -6.671 24.890 1.00 97.06 440 ASP A N 1
ATOM 3364 C CA . ASP A 1 440 ? -6.792 -6.347 26.303 1.00 97.06 440 ASP A CA 1
ATOM 3365 C C . ASP A 1 440 ? -6.560 -4.843 26.515 1.00 97.06 440 ASP A C 1
ATOM 3367 O O . ASP A 1 440 ? -5.431 -4.409 26.725 1.00 97.06 440 ASP A O 1
ATOM 3371 N N . VAL A 1 441 ? -7.586 -4.010 26.319 1.00 95.44 441 VAL A N 1
ATOM 3372 C CA . VAL A 1 441 ? -7.442 -2.543 26.275 1.00 95.44 441 VAL A CA 1
ATOM 3373 C C . VAL A 1 441 ? -7.334 -1.940 27.672 1.00 95.44 441 VAL A C 1
ATOM 3375 O O . VAL A 1 441 ? -6.694 -0.892 27.847 1.00 95.44 441 VAL A O 1
ATOM 3378 N N . ASP A 1 442 ? -7.926 -2.585 28.673 1.00 93.62 442 ASP A N 1
ATOM 3379 C CA . ASP A 1 442 ? -7.849 -2.133 30.054 1.00 93.62 442 ASP A CA 1
ATOM 3380 C C . ASP A 1 442 ? -6.687 -2.729 30.876 1.00 93.62 442 ASP A C 1
ATOM 3382 O O . ASP A 1 442 ? -6.405 -2.185 31.955 1.00 93.62 442 ASP A O 1
ATOM 3386 N N . ASP A 1 443 ? -5.925 -3.668 30.294 1.00 92.75 443 ASP A N 1
ATOM 3387 C CA . ASP A 1 443 ? -4.724 -4.326 30.842 1.00 92.75 443 ASP A CA 1
ATOM 3388 C C . ASP A 1 443 ? -5.057 -5.184 32.082 1.00 92.75 443 ASP A C 1
ATOM 3390 O O . ASP A 1 443 ? -4.268 -5.257 33.033 1.00 92.75 443 ASP A O 1
ATOM 3394 N N . ASP A 1 444 ? -6.254 -5.788 32.103 1.00 94.56 444 ASP A N 1
ATOM 3395 C CA . ASP A 1 444 ? -6.756 -6.635 33.194 1.00 94.56 444 ASP A CA 1
ATOM 3396 C C . ASP A 1 444 ? -6.500 -8.144 32.983 1.00 94.56 444 ASP A C 1
ATOM 3398 O O . ASP A 1 444 ? -6.673 -8.954 33.906 1.00 94.56 444 ASP A O 1
ATOM 3402 N N . GLY A 1 445 ? -5.994 -8.519 31.804 1.00 93.31 445 GLY A N 1
ATOM 3403 C CA . GLY A 1 445 ? -5.717 -9.891 31.393 1.00 93.31 445 GLY A CA 1
ATOM 3404 C C . GLY A 1 445 ? -6.857 -10.572 30.631 1.00 93.31 445 GLY A C 1
ATOM 3405 O O . GLY A 1 445 ? -6.751 -11.777 30.363 1.00 93.31 445 GLY A O 1
ATOM 3406 N N . VAL A 1 446 ? -7.930 -9.853 30.294 1.00 94.56 446 VAL A N 1
ATOM 3407 C CA . VAL A 1 446 ? -9.077 -10.330 29.518 1.00 94.56 446 VAL A CA 1
ATOM 3408 C C . VAL A 1 446 ? -9.180 -9.549 28.206 1.00 94.56 446 VAL A C 1
ATOM 3410 O O . VAL A 1 446 ? -9.088 -8.333 28.163 1.00 94.56 446 VAL A O 1
ATOM 3413 N N . ASP A 1 447 ? -9.386 -10.262 27.097 1.00 95.94 447 ASP A N 1
ATOM 3414 C CA . ASP A 1 447 ? -9.553 -9.616 25.793 1.00 95.94 447 ASP A CA 1
ATOM 3415 C C . ASP A 1 447 ? -10.887 -8.828 25.738 1.00 95.94 447 ASP A C 1
ATOM 3417 O O . ASP A 1 447 ? -11.972 -9.418 25.800 1.00 95.94 447 ASP A O 1
ATOM 3421 N N . ASP A 1 448 ? -10.803 -7.513 25.529 1.00 97.50 448 ASP A N 1
ATOM 3422 C CA . ASP A 1 448 ? -11.914 -6.596 25.237 1.00 97.50 448 ASP A CA 1
ATOM 3423 C C . ASP A 1 448 ? -12.275 -6.564 23.745 1.00 97.50 448 ASP A C 1
ATOM 3425 O O . ASP A 1 448 ? -13.437 -6.402 23.357 1.00 97.50 448 ASP A O 1
ATOM 3429 N N . LEU A 1 449 ? -11.259 -6.675 22.885 1.00 98.00 449 LEU A N 1
ATOM 3430 C CA . LEU A 1 449 ? -11.383 -6.651 21.432 1.00 98.00 449 LEU A CA 1
ATOM 3431 C C . LEU A 1 449 ? -11.038 -8.017 20.844 1.00 98.00 449 LEU A C 1
ATOM 3433 O O . LEU A 1 449 ? -10.116 -8.706 21.277 1.00 98.00 449 LEU A O 1
ATOM 3437 N N . ARG A 1 450 ? -11.738 -8.383 19.770 1.00 96.38 450 ARG A N 1
ATOM 3438 C CA . ARG A 1 450 ? -11.508 -9.629 19.028 1.00 96.38 450 ARG A CA 1
ATOM 3439 C C . ARG A 1 450 ? -10.981 -9.368 17.632 1.00 96.38 450 ARG A C 1
ATOM 3441 O O . ARG A 1 450 ? -11.369 -8.394 16.993 1.00 96.38 450 ARG A O 1
ATOM 3448 N N . ASN A 1 451 ? -10.117 -10.249 17.139 1.00 96.31 451 ASN A N 1
ATOM 3449 C CA . ASN A 1 451 ? -9.503 -10.090 15.824 1.00 96.31 451 ASN A CA 1
ATOM 3450 C C . ASN A 1 451 ? -10.374 -10.749 14.747 1.00 96.31 451 ASN A C 1
ATOM 3452 O O . ASN A 1 451 ? -10.608 -11.956 14.772 1.00 96.31 451 ASN A O 1
ATOM 3456 N N . ALA A 1 452 ? -10.833 -9.969 13.769 1.00 95.88 452 ALA A N 1
ATOM 3457 C CA . ALA A 1 452 ? -11.728 -10.426 12.708 1.00 95.88 452 ALA A CA 1
ATOM 3458 C C . ALA A 1 452 ? -11.137 -11.577 11.878 1.00 95.88 452 ALA A C 1
ATOM 3460 O O . ALA A 1 452 ? -11.880 -12.391 11.329 1.00 95.88 452 ALA A O 1
ATOM 3461 N N . ILE A 1 453 ? -9.806 -11.715 11.849 1.00 92.06 453 ILE A N 1
ATOM 3462 C CA . ILE A 1 453 ? -9.119 -12.810 11.154 1.00 92.06 453 ILE A CA 1
ATOM 3463 C C . ILE A 1 453 ? -9.542 -14.206 11.639 1.00 92.06 453 ILE A C 1
ATOM 3465 O O . ILE A 1 453 ? -9.366 -15.195 10.927 1.00 92.06 453 ILE A O 1
ATOM 3469 N N . GLU A 1 454 ? -10.123 -14.310 12.837 1.00 91.00 454 GLU A N 1
ATOM 3470 C CA . GLU A 1 454 ? -10.671 -15.560 13.363 1.00 91.00 454 GLU A CA 1
ATOM 3471 C C . GLU A 1 454 ? -11.743 -16.180 12.448 1.00 91.00 454 GLU A C 1
ATOM 3473 O O . GLU A 1 454 ? -11.890 -17.403 12.451 1.00 91.00 454 GLU A O 1
ATOM 3478 N N . PHE A 1 455 ? -12.422 -15.372 11.626 1.00 90.56 455 PHE A N 1
ATOM 3479 C CA . PHE A 1 455 ? -13.407 -15.824 10.637 1.00 90.56 455 PHE A CA 1
ATOM 3480 C C . PHE A 1 455 ? -12.802 -16.277 9.300 1.00 90.56 455 PHE A C 1
ATOM 3482 O O . PHE A 1 455 ? -13.501 -16.885 8.496 1.00 90.56 455 PHE A O 1
ATOM 3489 N N . VAL A 1 456 ? -11.519 -16.018 9.039 1.00 88.06 456 VAL A N 1
ATOM 3490 C CA . VAL A 1 456 ? -10.858 -16.435 7.790 1.00 88.06 456 VAL A CA 1
ATOM 3491 C C . VAL A 1 456 ? -10.326 -17.866 7.944 1.00 88.06 456 VAL A C 1
ATOM 3493 O O . VAL A 1 456 ? -9.783 -18.185 9.012 1.00 88.06 456 VAL A O 1
ATOM 3496 N N . PRO A 1 457 ? -10.434 -18.755 6.937 1.00 85.06 457 PRO A N 1
ATOM 3497 C CA . PRO A 1 457 ? -9.833 -20.085 6.995 1.00 85.06 457 PRO A CA 1
ATOM 3498 C C . PRO A 1 457 ? -8.334 -20.023 7.278 1.00 85.06 457 PRO A C 1
ATOM 3500 O O . PRO A 1 457 ? -7.611 -19.226 6.697 1.00 85.06 457 PRO A O 1
ATOM 3503 N N . VAL A 1 458 ? -7.840 -20.915 8.135 1.00 80.81 458 VAL A N 1
ATOM 3504 C CA . VAL A 1 458 ? -6.428 -20.966 8.564 1.00 80.81 458 VAL A CA 1
ATOM 3505 C C . VAL A 1 458 ? -5.440 -20.969 7.384 1.00 80.81 458 VAL A C 1
ATOM 3507 O O . VAL A 1 458 ? -4.394 -20.347 7.492 1.00 80.81 458 VAL A O 1
ATOM 3510 N N . GLY A 1 459 ? -5.757 -21.627 6.262 1.00 79.62 459 GLY A N 1
ATOM 3511 C CA . GLY A 1 459 ? -4.890 -21.654 5.072 1.00 79.62 459 GLY A CA 1
ATOM 3512 C C . GLY A 1 459 ? -4.800 -20.325 4.309 1.00 79.62 459 GLY A C 1
ATOM 3513 O O . GLY A 1 459 ? -3.841 -20.112 3.578 1.00 79.62 459 GLY A O 1
ATOM 3514 N N . GLU A 1 460 ? -5.755 -19.423 4.523 1.00 82.75 460 GLU A N 1
ATOM 3515 C CA . GLU A 1 460 ? -5.883 -18.130 3.839 1.00 82.75 460 GLU A CA 1
ATOM 3516 C C . GLU A 1 460 ? -5.455 -16.959 4.739 1.00 82.75 460 GLU A C 1
ATOM 3518 O O . GLU A 1 460 ? -5.570 -15.796 4.376 1.00 82.75 460 GLU A O 1
ATOM 3523 N N . ARG A 1 461 ? -4.955 -17.223 5.949 1.00 87.50 461 ARG A N 1
ATOM 3524 C CA . ARG A 1 461 ? -4.575 -16.177 6.909 1.00 87.50 461 ARG A CA 1
ATOM 3525 C C . ARG A 1 461 ? -3.187 -15.612 6.617 1.00 87.50 461 ARG A C 1
ATOM 3527 O O . ARG A 1 461 ? -2.276 -15.769 7.425 1.00 87.50 461 ARG A O 1
ATOM 3534 N N . TYR A 1 462 ? -3.028 -14.955 5.477 1.00 89.50 462 TYR A N 1
ATOM 3535 C CA . TYR A 1 462 ? -1.854 -14.153 5.141 1.00 89.50 462 TYR A CA 1
ATOM 3536 C C . TYR A 1 462 ? -2.292 -12.851 4.477 1.00 89.50 462 TYR A C 1
ATOM 3538 O O . TYR A 1 462 ? -3.222 -12.840 3.679 1.00 89.50 462 TYR A O 1
ATOM 3546 N N . SER A 1 463 ? -1.627 -11.759 4.823 1.00 92.69 463 SER A N 1
ATOM 3547 C CA . SER A 1 463 ? -1.958 -10.411 4.368 1.00 92.69 463 SER A CA 1
ATOM 3548 C C . SER A 1 463 ? -0.796 -9.723 3.666 1.00 92.69 463 SER A C 1
ATOM 3550 O O . SER A 1 463 ? -1.027 -8.721 3.013 1.00 92.69 463 SER A O 1
ATOM 3552 N N . SER A 1 464 ? 0.417 -10.279 3.720 1.00 91.25 464 SER A N 1
ATOM 3553 C CA . SER A 1 464 ? 1.566 -9.754 2.984 1.00 91.25 464 SER A CA 1
ATOM 3554 C C . SER A 1 464 ? 2.501 -10.844 2.473 1.00 91.25 464 SER A C 1
ATOM 3556 O O . SER A 1 464 ? 2.494 -11.987 2.958 1.00 91.25 464 SER A O 1
ATOM 3558 N N . ARG A 1 465 ? 3.305 -10.502 1.463 1.00 86.31 465 ARG A N 1
ATOM 3559 C CA . ARG A 1 465 ? 4.344 -11.362 0.896 1.00 86.31 465 ARG A CA 1
ATOM 3560 C C . ARG A 1 465 ? 5.595 -10.571 0.554 1.00 86.31 465 ARG A C 1
ATOM 3562 O O . ARG A 1 465 ? 5.638 -9.895 -0.461 1.00 86.31 465 ARG A O 1
ATOM 3569 N N . PHE A 1 466 ? 6.660 -10.814 1.304 1.00 75.19 466 PHE A N 1
ATOM 3570 C CA . PHE A 1 466 ? 7.961 -10.195 1.067 1.00 75.19 466 PHE A CA 1
ATOM 3571 C C . PHE A 1 466 ? 8.999 -11.218 0.588 1.00 75.19 466 PHE A C 1
ATOM 3573 O O . PHE A 1 466 ? 8.850 -12.431 0.784 1.00 75.19 466 PHE A O 1
ATOM 3580 N N . ILE A 1 467 ? 10.075 -10.722 -0.026 1.00 59.94 467 ILE A N 1
ATOM 3581 C CA . ILE A 1 467 ? 11.230 -11.525 -0.440 1.00 59.94 467 ILE A CA 1
ATOM 3582 C C . ILE A 1 467 ? 12.298 -11.470 0.658 1.00 59.94 467 ILE A C 1
ATOM 3584 O O . ILE A 1 467 ? 12.751 -10.398 1.047 1.00 59.94 467 ILE A O 1
ATOM 3588 N N . ASP A 1 468 ? 12.731 -12.634 1.141 1.00 62.56 468 ASP A N 1
ATOM 3589 C CA . ASP A 1 468 ? 13.808 -12.768 2.128 1.00 62.56 468 ASP A CA 1
ATOM 3590 C C . ASP A 1 468 ? 14.733 -13.920 1.727 1.00 62.56 468 ASP A C 1
ATOM 3592 O O . ASP A 1 468 ? 14.288 -15.068 1.640 1.00 62.56 468 ASP A O 1
ATOM 3596 N N . GLU A 1 469 ? 16.007 -13.605 1.470 1.00 58.91 469 GLU A N 1
ATOM 3597 C CA . GLU A 1 469 ? 17.021 -14.548 0.962 1.00 58.91 469 GLU A CA 1
ATOM 3598 C C . GLU A 1 469 ? 16.555 -15.289 -0.309 1.00 58.91 469 GLU A C 1
ATOM 3600 O O . GLU A 1 469 ? 16.613 -16.517 -0.380 1.00 58.91 469 GLU A O 1
ATOM 3605 N N . GLU A 1 470 ? 16.036 -14.541 -1.293 1.00 54.34 470 GLU A N 1
ATOM 3606 C CA . GLU A 1 470 ? 15.513 -15.068 -2.571 1.00 54.34 470 GLU A CA 1
ATOM 3607 C C . GLU A 1 470 ? 14.306 -16.014 -2.422 1.00 54.34 470 GLU A C 1
ATOM 3609 O O . GLU A 1 470 ? 13.946 -16.738 -3.350 1.00 54.34 470 GLU A O 1
ATOM 3614 N N . LYS A 1 471 ? 13.652 -16.017 -1.252 1.00 59.72 471 LYS A N 1
ATOM 3615 C CA . LYS A 1 471 ? 12.449 -16.814 -0.994 1.00 59.72 471 LYS A CA 1
ATOM 3616 C C . LYS A 1 471 ? 11.285 -15.924 -0.617 1.00 59.72 471 LYS A C 1
ATOM 3618 O O . LYS A 1 471 ? 11.366 -15.151 0.337 1.00 59.72 471 LYS A O 1
ATOM 3623 N N . GLU A 1 472 ? 10.180 -16.102 -1.327 1.00 62.06 472 GLU A N 1
ATOM 3624 C CA . GLU A 1 472 ? 8.907 -15.504 -0.956 1.00 62.06 472 GLU A CA 1
ATOM 3625 C C . GLU A 1 472 ? 8.430 -16.052 0.395 1.00 62.06 472 GLU A C 1
ATOM 3627 O O . GLU A 1 472 ? 8.405 -17.268 0.626 1.00 62.06 472 GLU A O 1
ATOM 3632 N N . LYS A 1 473 ? 8.046 -15.151 1.302 1.00 76.88 473 LYS A N 1
ATOM 3633 C CA . LYS A 1 473 ? 7.495 -15.500 2.613 1.00 76.88 473 LYS A CA 1
ATOM 3634 C C . LYS A 1 473 ? 6.165 -14.795 2.807 1.00 76.88 473 LYS A C 1
ATOM 3636 O O . LYS A 1 473 ? 6.094 -13.573 2.804 1.00 76.88 473 LYS A O 1
ATOM 3641 N N . LEU A 1 474 ? 5.124 -15.601 2.996 1.00 85.62 474 LEU A N 1
ATOM 3642 C CA . LEU A 1 474 ? 3.811 -15.128 3.413 1.00 85.62 474 LEU A CA 1
ATOM 3643 C C . LEU A 1 474 ? 3.832 -14.778 4.900 1.00 85.62 474 LEU A C 1
ATOM 3645 O O . LEU A 1 474 ? 4.378 -15.528 5.718 1.00 85.62 474 LEU A O 1
ATOM 3649 N N . SER A 1 475 ? 3.183 -13.676 5.245 1.00 86.81 475 SER A N 1
ATOM 3650 C CA . SER A 1 475 ? 2.978 -13.237 6.619 1.00 86.81 475 SER A CA 1
ATOM 3651 C C . SER A 1 475 ? 1.570 -12.700 6.819 1.00 86.81 475 SER A C 1
ATOM 3653 O O . SER A 1 475 ? 0.904 -12.277 5.882 1.00 86.81 475 SER A O 1
ATOM 3655 N N . LEU A 1 476 ? 1.118 -12.744 8.067 1.00 91.00 476 LEU A N 1
ATOM 3656 C CA . LEU A 1 476 ? -0.079 -12.058 8.529 1.00 91.00 476 LEU A CA 1
ATOM 3657 C C . LEU A 1 476 ? 0.373 -10.989 9.518 1.00 91.00 476 LEU A C 1
ATOM 3659 O O . LEU A 1 476 ? 0.828 -11.340 10.613 1.00 91.00 476 LEU A O 1
ATOM 3663 N N . ILE A 1 477 ? 0.297 -9.737 9.074 1.00 94.31 477 ILE A N 1
ATOM 3664 C CA . ILE A 1 477 ? 0.728 -8.539 9.813 1.00 94.31 477 ILE A CA 1
ATOM 3665 C C . ILE A 1 477 ? -0.318 -7.419 9.785 1.00 94.31 477 ILE A C 1
ATOM 3667 O O . ILE A 1 477 ? -0.283 -6.526 10.632 1.00 94.31 477 ILE A O 1
ATOM 3671 N N . ASP A 1 478 ? -1.285 -7.505 8.873 1.00 97.81 478 ASP A N 1
ATOM 3672 C CA . ASP A 1 478 ? -2.432 -6.610 8.806 1.00 97.81 478 ASP A CA 1
ATOM 3673 C C . ASP A 1 478 ? -3.589 -7.204 9.602 1.00 97.81 478 ASP A C 1
ATOM 3675 O O . ASP A 1 478 ? -3.832 -8.418 9.583 1.00 97.81 478 ASP A O 1
ATOM 3679 N N . HIS A 1 479 ? -4.319 -6.354 10.319 1.00 97.81 479 HIS A N 1
ATOM 3680 C CA . HIS A 1 479 ? -5.362 -6.813 11.230 1.00 97.81 479 HIS A CA 1
ATOM 3681 C C . HIS A 1 479 ? -6.551 -5.859 11.308 1.00 97.81 479 HIS A C 1
ATOM 3683 O O . HIS A 1 479 ? -6.443 -4.676 11.005 1.00 97.81 479 HIS A O 1
ATOM 3689 N N . VAL A 1 480 ? -7.688 -6.400 11.760 1.00 98.62 480 VAL A N 1
ATOM 3690 C CA . VAL A 1 480 ? -8.884 -5.646 12.154 1.00 98.62 480 VAL A CA 1
ATOM 3691 C C . VAL A 1 480 ? -9.368 -6.213 13.489 1.00 98.62 480 VAL A C 1
ATOM 3693 O O . VAL A 1 480 ? -9.770 -7.374 13.561 1.00 98.62 480 VAL A O 1
ATOM 3696 N N . LEU A 1 481 ? -9.304 -5.419 14.553 1.00 98.69 481 LEU A N 1
ATOM 3697 C CA . LEU A 1 481 ? -9.767 -5.761 15.895 1.00 98.69 481 LEU A CA 1
ATOM 3698 C C . LEU A 1 481 ? -11.046 -4.988 16.200 1.00 98.69 481 LEU A C 1
ATOM 3700 O O . LEU A 1 481 ? -11.115 -3.798 15.907 1.00 98.69 481 LEU A O 1
ATOM 3704 N N . LEU A 1 482 ? -12.040 -5.645 16.793 1.00 98.69 482 LEU A N 1
ATOM 3705 C CA . LEU A 1 482 ? -13.368 -5.081 17.024 1.00 98.69 482 LEU A CA 1
ATOM 3706 C C . LEU A 1 482 ? -13.806 -5.266 18.472 1.00 98.69 482 LEU A C 1
ATOM 3708 O O . LEU A 1 482 ? -13.697 -6.355 19.035 1.00 98.69 482 LEU A O 1
ATOM 3712 N N . THR A 1 483 ? -14.376 -4.203 19.025 1.00 98.62 483 THR A N 1
ATOM 3713 C CA . THR A 1 483 ? -15.135 -4.222 20.284 1.00 98.62 483 THR A CA 1
ATOM 3714 C C . THR A 1 483 ? -16.415 -5.067 20.170 1.00 98.62 483 THR A C 1
ATOM 3716 O O . THR A 1 483 ? -16.895 -5.322 19.056 1.00 98.62 483 THR A O 1
ATOM 3719 N N . PRO A 1 484 ? -17.008 -5.519 21.294 1.00 96.94 484 PRO A N 1
ATOM 3720 C CA . PRO A 1 484 ? -18.050 -6.543 21.279 1.00 96.94 484 PRO A CA 1
ATOM 3721 C C . PRO A 1 484 ? -19.305 -6.192 20.476 1.00 96.94 484 PRO A C 1
ATOM 3723 O O . PRO A 1 484 ? -19.880 -7.089 19.852 1.00 96.94 484 PRO A O 1
ATOM 3726 N N . LYS A 1 485 ? -19.754 -4.924 20.445 1.00 96.25 485 LYS A N 1
ATOM 3727 C CA . LYS A 1 485 ? -20.964 -4.602 19.669 1.00 96.25 485 LYS A CA 1
ATOM 3728 C C . LYS A 1 485 ? -20.688 -4.572 18.173 1.00 96.25 485 LYS A C 1
ATOM 3730 O O . LYS A 1 485 ? -21.536 -5.038 17.420 1.00 96.25 485 LYS A O 1
ATOM 3735 N N . LEU A 1 486 ? -19.521 -4.087 17.741 1.00 97.31 486 LEU A N 1
ATOM 3736 C CA . LEU A 1 486 ? -19.099 -4.198 16.338 1.00 97.31 486 LEU A CA 1
ATOM 3737 C C . LEU A 1 486 ? -18.900 -5.664 15.944 1.00 97.31 486 LEU A C 1
ATOM 3739 O O . LEU A 1 486 ? -19.373 -6.087 14.892 1.00 97.31 486 LEU A O 1
ATOM 3743 N N . TRP A 1 487 ? -18.277 -6.457 16.818 1.00 96.44 487 TRP A N 1
ATOM 3744 C CA . TRP A 1 487 ? -18.100 -7.893 16.618 1.00 96.44 487 TRP A CA 1
ATOM 3745 C C . TRP A 1 487 ? -19.433 -8.625 16.407 1.00 96.44 487 TRP A C 1
ATOM 3747 O O . TRP A 1 487 ? -19.546 -9.473 15.525 1.00 96.44 487 TRP A O 1
ATOM 3757 N N . GLY A 1 488 ? -20.467 -8.275 17.179 1.00 94.50 488 GLY A N 1
ATOM 3758 C CA . GLY A 1 488 ? -21.807 -8.857 17.048 1.00 94.50 488 GLY A CA 1
ATOM 3759 C C . GLY A 1 488 ? -22.490 -8.602 15.696 1.00 94.50 488 GLY A C 1
ATOM 3760 O O . GL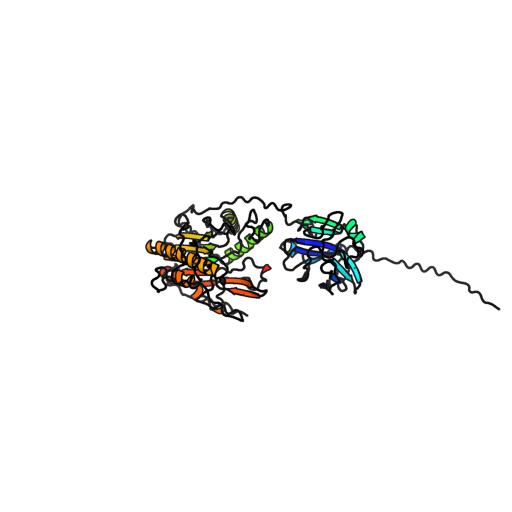Y A 1 488 ? -23.457 -9.292 15.368 1.00 94.50 488 GLY A O 1
ATOM 3761 N N . LEU A 1 489 ? -21.989 -7.644 14.908 1.00 95.81 489 LEU A N 1
ATOM 3762 C CA . LEU A 1 489 ? -22.487 -7.341 13.566 1.00 95.81 489 LEU A CA 1
ATOM 3763 C C . LEU A 1 489 ? -21.722 -8.077 12.458 1.00 95.81 489 LEU A C 1
ATOM 3765 O O . LEU A 1 489 ? -22.157 -8.023 11.310 1.00 95.81 489 LEU A O 1
ATOM 3769 N N . VAL A 1 490 ? -20.605 -8.753 12.756 1.00 96.38 490 VAL A N 1
ATOM 3770 C CA . VAL A 1 490 ? -19.764 -9.386 11.727 1.00 96.38 490 VAL A CA 1
ATOM 3771 C C . VAL A 1 490 ? -20.541 -10.461 10.971 1.00 96.38 490 VAL A C 1
ATOM 3773 O O . VAL A 1 490 ? -20.989 -11.462 11.530 1.00 96.38 490 VAL A O 1
ATOM 3776 N N . ASP A 1 491 ? -20.673 -10.259 9.665 1.00 94.81 491 ASP A N 1
ATOM 3777 C CA . ASP A 1 491 ? -21.313 -11.203 8.758 1.00 94.81 491 ASP A CA 1
ATOM 3778 C C . ASP A 1 491 ? -20.293 -12.065 8.026 1.00 94.81 491 ASP A C 1
ATOM 3780 O O . ASP A 1 491 ? -20.417 -13.287 8.011 1.00 94.81 491 ASP A O 1
ATOM 3784 N N . ARG A 1 492 ? -19.259 -11.428 7.469 1.00 94.81 492 ARG A N 1
ATOM 3785 C CA . ARG A 1 492 ? -18.169 -12.093 6.748 1.00 94.81 492 ARG A CA 1
ATOM 3786 C C . ARG A 1 492 ? -16.867 -11.316 6.881 1.00 94.81 492 ARG A C 1
ATOM 3788 O O . ARG A 1 492 ? -16.871 -10.089 6.994 1.00 94.81 492 ARG A O 1
ATOM 3795 N N . VAL A 1 493 ? -15.763 -12.048 6.802 1.00 96.50 493 VAL A N 1
ATOM 3796 C CA . VAL A 1 493 ? -14.400 -11.512 6.768 1.00 96.50 493 VAL A CA 1
ATOM 3797 C C . VAL A 1 493 ? -13.639 -12.226 5.665 1.00 96.50 493 VAL A C 1
ATOM 3799 O O . VAL A 1 493 ? -13.749 -13.446 5.543 1.00 96.50 493 VAL A O 1
ATOM 3802 N N . TRP A 1 494 ? -12.882 -11.486 4.864 1.00 95.19 494 TRP A N 1
ATOM 3803 C CA . TRP A 1 494 ? -12.043 -12.065 3.818 1.00 95.19 494 TRP A CA 1
ATOM 3804 C C . TRP A 1 494 ? -10.784 -11.231 3.593 1.00 95.19 494 TRP A C 1
ATOM 3806 O O . TRP A 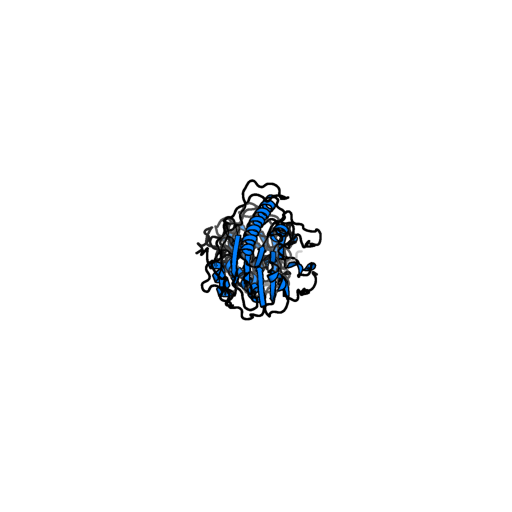1 494 ? -10.725 -10.056 3.962 1.00 95.19 494 TRP A O 1
ATOM 3816 N N . ILE A 1 495 ? -9.786 -11.861 2.979 1.00 95.12 495 ILE A N 1
ATOM 3817 C CA . ILE A 1 495 ? -8.608 -11.190 2.435 1.00 95.12 495 ILE A CA 1
ATOM 3818 C C . ILE A 1 495 ? -8.719 -11.273 0.915 1.00 95.12 495 ILE A C 1
ATOM 3820 O O . ILE A 1 495 ? -8.953 -12.354 0.375 1.00 95.12 495 ILE A O 1
ATOM 3824 N N . ASP A 1 496 ? -8.609 -10.148 0.212 1.00 95.38 496 ASP A N 1
ATOM 3825 C CA . ASP A 1 496 ? -8.666 -10.159 -1.253 1.00 95.38 496 ASP A CA 1
ATOM 3826 C C . ASP A 1 496 ? -7.312 -10.553 -1.852 1.00 95.38 496 ASP A C 1
ATOM 3828 O O . ASP A 1 496 ? -6.516 -9.695 -2.220 1.00 95.38 496 ASP A O 1
ATOM 3832 N N . HIS A 1 497 ? -7.062 -11.858 -1.988 1.00 92.69 497 HIS A N 1
ATOM 3833 C CA . HIS A 1 497 ? -5.851 -12.409 -2.618 1.00 92.69 497 HIS A CA 1
ATOM 3834 C C . HIS A 1 497 ? -5.840 -12.334 -4.150 1.00 92.69 497 HIS A C 1
ATOM 3836 O O . HIS A 1 497 ? -5.044 -13.016 -4.798 1.00 92.69 497 HIS A O 1
ATOM 3842 N N . THR A 1 498 ? -6.703 -11.528 -4.773 1.00 88.25 498 THR A N 1
ATOM 3843 C CA . THR A 1 498 ? -6.661 -11.337 -6.228 1.00 88.25 498 THR A CA 1
ATOM 3844 C C . THR A 1 498 ? -5.261 -10.880 -6.657 1.00 88.25 498 THR A C 1
ATOM 3846 O O . THR A 1 498 ? -4.733 -9.893 -6.150 1.00 88.25 498 THR A O 1
ATOM 3849 N N . GLY A 1 499 ? -4.651 -11.607 -7.598 1.00 80.88 499 GLY A N 1
ATOM 3850 C CA . GLY A 1 499 ? -3.280 -11.351 -8.052 1.00 80.88 499 GLY A CA 1
ATOM 3851 C C . GLY A 1 499 ? -2.184 -11.981 -7.184 1.00 80.88 499 GLY A C 1
ATOM 3852 O O . GLY A 1 499 ? -1.011 -11.715 -7.422 1.00 80.88 499 GLY A O 1
ATOM 3853 N N . ALA A 1 500 ? -2.518 -12.838 -6.211 1.00 82.62 500 ALA A N 1
ATOM 3854 C CA . ALA A 1 500 ? -1.519 -13.494 -5.362 1.00 82.62 500 ALA A CA 1
ATOM 3855 C C . ALA A 1 500 ? -0.564 -14.441 -6.110 1.00 82.62 500 ALA A C 1
ATOM 3857 O O . ALA A 1 500 ? 0.541 -14.692 -5.627 1.00 82.62 500 ALA A O 1
ATOM 3858 N N . ASP A 1 501 ? -0.956 -14.930 -7.285 1.00 79.06 501 ASP A N 1
ATOM 3859 C CA . ASP A 1 501 ? -0.109 -15.767 -8.143 1.00 79.06 501 ASP A CA 1
ATOM 3860 C C . ASP A 1 501 ? 0.765 -14.945 -9.102 1.00 79.06 501 ASP A C 1
ATOM 3862 O O . ASP A 1 501 ? 1.623 -15.504 -9.784 1.00 79.06 501 ASP A O 1
ATOM 3866 N N . ALA A 1 502 ? 0.568 -13.622 -9.168 1.00 70.38 502 ALA A N 1
ATOM 3867 C CA . ALA A 1 502 ? 1.395 -12.762 -10.002 1.00 70.38 502 ALA A CA 1
ATOM 3868 C C . ALA A 1 502 ? 2.842 -12.744 -9.474 1.00 70.38 502 ALA A C 1
ATOM 3870 O O . ALA A 1 502 ? 3.038 -12.734 -8.248 1.00 70.38 502 ALA A O 1
ATOM 3871 N N . PRO A 1 503 ? 3.856 -12.696 -10.357 1.00 68.44 503 PRO A N 1
ATOM 3872 C CA . PRO A 1 503 ? 5.235 -12.428 -9.957 1.00 68.44 503 PRO A CA 1
ATOM 3873 C C . PRO A 1 503 ? 5.311 -11.176 -9.081 1.00 68.44 503 PRO A C 1
ATOM 3875 O O . PRO A 1 503 ? 4.520 -10.251 -9.265 1.00 68.44 503 PRO A O 1
ATOM 3878 N N . TYR A 1 504 ? 6.236 -11.138 -8.120 1.00 66.06 504 TYR A N 1
ATOM 3879 C CA . TYR A 1 504 ? 6.375 -10.012 -7.187 1.00 66.06 504 TYR A CA 1
ATOM 3880 C C . TYR A 1 504 ? 6.433 -8.652 -7.912 1.00 66.06 504 TYR A C 1
ATOM 3882 O O . TYR A 1 504 ? 5.783 -7.699 -7.497 1.00 66.06 504 TYR A O 1
ATOM 3890 N N . GLU A 1 505 ? 7.145 -8.585 -9.037 1.00 65.81 505 GLU A N 1
ATOM 3891 C CA . GLU A 1 505 ? 7.288 -7.399 -9.889 1.00 65.81 505 GLU A CA 1
ATOM 3892 C C . GLU A 1 505 ? 6.012 -6.935 -10.609 1.00 65.81 505 GLU A C 1
ATOM 3894 O O . GLU A 1 505 ? 5.936 -5.777 -11.014 1.00 65.81 505 GLU A O 1
ATOM 3899 N N . ASP A 1 506 ? 5.017 -7.807 -10.772 1.00 68.06 506 ASP A N 1
ATOM 3900 C CA . ASP A 1 506 ? 3.746 -7.495 -11.438 1.00 68.06 506 ASP A CA 1
ATOM 3901 C C . ASP A 1 506 ? 2.656 -7.045 -10.456 1.00 68.06 506 ASP A C 1
ATOM 3903 O O . ASP A 1 506 ? 1.534 -6.727 -10.863 1.00 68.06 506 ASP A O 1
ATOM 3907 N N . ARG A 1 507 ? 2.957 -7.037 -9.156 1.00 79.88 507 ARG A N 1
ATOM 3908 C CA . ARG A 1 507 ? 1.990 -6.678 -8.122 1.00 79.88 507 ARG A CA 1
ATOM 3909 C C . ARG A 1 507 ? 1.923 -5.179 -7.928 1.00 79.88 507 ARG A C 1
ATOM 3911 O O . ARG A 1 507 ? 2.924 -4.473 -7.982 1.00 79.88 507 ARG A O 1
ATOM 3918 N N . VAL A 1 508 ? 0.712 -4.727 -7.625 1.00 89.62 508 VAL A N 1
ATOM 3919 C CA . VAL A 1 508 ? 0.452 -3.361 -7.168 1.00 89.62 508 VAL A CA 1
ATOM 3920 C C . VAL A 1 508 ? 1.024 -3.189 -5.760 1.00 89.62 508 VAL A C 1
ATOM 3922 O O . VAL A 1 508 ? 1.831 -2.304 -5.528 1.00 89.62 508 VAL A O 1
ATOM 3925 N N . SER A 1 509 ? 0.659 -4.078 -4.839 1.00 93.94 509 SER A N 1
ATOM 3926 C CA . SER A 1 509 ? 1.149 -4.084 -3.461 1.00 93.94 509 SER A CA 1
ATOM 3927 C C . SER A 1 509 ? 1.640 -5.479 -3.090 1.00 93.94 509 SER A C 1
ATOM 3929 O O . SER A 1 509 ? 1.152 -6.487 -3.614 1.00 93.94 509 SER A O 1
ATOM 3931 N N . ASP A 1 510 ? 2.612 -5.543 -2.192 1.00 91.88 510 ASP A N 1
ATOM 3932 C CA . ASP A 1 510 ? 3.021 -6.770 -1.520 1.00 91.88 510 ASP A CA 1
ATOM 3933 C C . ASP A 1 510 ? 2.094 -7.137 -0.344 1.00 91.88 510 ASP A C 1
ATOM 3935 O O . ASP A 1 510 ? 2.223 -8.232 0.211 1.00 91.88 510 ASP A O 1
ATOM 3939 N N . HIS A 1 511 ? 1.105 -6.292 -0.032 1.00 95.94 511 HIS A N 1
ATOM 3940 C CA . HIS A 1 511 ? -0.005 -6.560 0.880 1.00 95.94 511 HIS A CA 1
ATOM 3941 C C . HIS A 1 511 ? -1.328 -6.842 0.147 1.00 95.94 511 HIS A C 1
ATOM 3943 O O . HIS A 1 511 ? -1.572 -6.396 -0.976 1.00 95.94 511 HIS A O 1
ATOM 3949 N N . TRP A 1 512 ? -2.232 -7.547 0.828 1.00 96.56 512 TRP A N 1
ATOM 3950 C CA . TRP A 1 512 ? -3.608 -7.781 0.399 1.00 96.56 512 TRP A CA 1
ATOM 3951 C C . TRP A 1 512 ? -4.608 -7.153 1.374 1.00 96.56 512 TRP A C 1
ATOM 3953 O O . TRP A 1 512 ? -4.448 -7.298 2.590 1.00 96.56 512 TRP A O 1
ATOM 3963 N N . PRO A 1 513 ? -5.674 -6.501 0.870 1.00 98.19 513 PRO A N 1
ATOM 3964 C CA . PRO A 1 513 ? -6.693 -5.903 1.720 1.00 98.19 513 PRO A CA 1
ATOM 3965 C C . PRO A 1 513 ? -7.396 -6.928 2.618 1.00 98.19 513 PRO A C 1
ATOM 3967 O O . PRO A 1 513 ? -7.806 -7.988 2.138 1.00 98.19 513 PRO A O 1
ATOM 3970 N N . ILE A 1 514 ? -7.635 -6.570 3.884 1.00 98.31 514 ILE A N 1
ATOM 3971 C CA . ILE A 1 514 ? -8.518 -7.314 4.800 1.00 98.31 514 ILE A CA 1
ATOM 3972 C C . ILE A 1 514 ? -9.828 -6.552 4.957 1.00 98.31 514 ILE A C 1
ATOM 3974 O O . ILE A 1 514 ? -9.820 -5.374 5.321 1.00 98.31 514 ILE A O 1
ATOM 3978 N N . LEU A 1 515 ? -10.951 -7.230 4.719 1.00 98.56 515 LEU A N 1
ATOM 3979 C CA . LEU A 1 515 ? -12.285 -6.640 4.747 1.00 98.56 515 LEU A CA 1
ATOM 3980 C C . LEU A 1 515 ? -13.181 -7.364 5.751 1.00 98.56 515 LEU A C 1
ATOM 3982 O O . LEU A 1 515 ? -13.149 -8.589 5.876 1.00 98.56 515 LEU A O 1
ATOM 3986 N N . VAL A 1 516 ? -14.032 -6.593 6.418 1.00 98.31 516 VAL A N 1
ATOM 3987 C CA . VAL A 1 516 ? -15.064 -7.054 7.344 1.00 98.31 516 VAL A CA 1
ATOM 3988 C C . VAL A 1 516 ? -16.389 -6.436 6.921 1.00 98.31 516 VAL A C 1
ATOM 3990 O O . VAL A 1 516 ? -16.553 -5.217 6.969 1.00 98.31 516 VAL A O 1
ATOM 3993 N N . ALA A 1 517 ? -17.354 -7.269 6.537 1.00 97.44 517 ALA A N 1
ATOM 3994 C CA . ALA A 1 517 ? -18.720 -6.809 6.335 1.00 97.44 517 ALA A CA 1
ATOM 3995 C C . ALA A 1 517 ? -19.513 -6.952 7.634 1.00 97.44 517 ALA A C 1
ATOM 3997 O O . ALA A 1 517 ? -19.589 -8.034 8.224 1.00 97.44 517 ALA A O 1
ATOM 3998 N N . LEU A 1 518 ? -20.120 -5.849 8.052 1.00 96.56 518 LEU A N 1
ATOM 3999 C CA . LEU A 1 518 ? -20.987 -5.752 9.213 1.00 96.56 518 LEU A CA 1
ATOM 4000 C C . LEU A 1 518 ? -22.435 -5.647 8.734 1.00 96.56 518 LEU A C 1
ATOM 4002 O O . LEU A 1 518 ? -22.765 -4.763 7.942 1.00 96.56 518 LEU A O 1
ATOM 4006 N N . ARG A 1 519 ? -23.310 -6.526 9.217 1.00 93.44 519 ARG A N 1
ATOM 4007 C CA . ARG A 1 519 ? -24.748 -6.451 8.942 1.00 93.44 519 ARG A CA 1
ATOM 4008 C C . ARG A 1 519 ? -25.397 -5.352 9.762 1.00 93.44 519 ARG A C 1
ATOM 4010 O O . ARG A 1 519 ? -25.194 -5.260 10.967 1.00 93.44 519 ARG A O 1
ATOM 4017 N N . THR A 1 520 ? -26.220 -4.547 9.100 1.00 89.69 520 THR A N 1
ATOM 4018 C CA . THR A 1 520 ? -26.908 -3.397 9.705 1.00 89.69 520 THR A CA 1
ATOM 4019 C C . THR A 1 520 ? -28.419 -3.437 9.431 1.00 89.69 520 THR A C 1
ATOM 4021 O O . THR A 1 520 ? -29.137 -2.469 9.628 1.00 89.69 520 THR A O 1
ATOM 4024 N N . ASP A 1 521 ? -28.965 -4.578 9.008 1.00 85.62 521 ASP A N 1
ATOM 4025 C CA . ASP A 1 521 ? -30.412 -4.769 8.810 1.00 85.62 521 ASP A CA 1
ATOM 4026 C C . ASP A 1 521 ? -31.185 -5.082 10.112 1.00 85.62 521 ASP A C 1
ATOM 4028 O O . ASP A 1 521 ? -32.392 -5.324 10.071 1.00 85.62 521 ASP A O 1
ATOM 4032 N N . GLY A 1 522 ? -30.504 -5.081 11.263 1.00 72.81 522 GLY A N 1
ATOM 4033 C CA . GLY A 1 522 ? -31.068 -5.415 12.574 1.00 72.81 522 GLY A CA 1
ATOM 4034 C C . GLY A 1 522 ? -31.090 -6.914 12.897 1.00 72.81 522 GLY A C 1
ATOM 4035 O O . GLY A 1 522 ? -31.528 -7.286 13.986 1.00 72.81 522 GLY A O 1
ATOM 4036 N N . SER A 1 523 ? -30.617 -7.776 11.991 1.00 72.94 523 SER A N 1
ATOM 4037 C CA . SER A 1 523 ? -30.397 -9.198 12.275 1.00 72.94 523 SER A CA 1
ATOM 4038 C C . SER A 1 523 ? -28.983 -9.453 12.828 1.00 72.94 523 SER A C 1
ATOM 4040 O O . SER A 1 523 ? -28.066 -8.688 12.524 1.00 72.94 523 SER A O 1
ATOM 4042 N N . PRO A 1 524 ? -28.775 -10.505 13.648 1.00 70.38 524 PRO A N 1
ATOM 4043 C CA . PRO A 1 524 ? -27.433 -10.894 14.078 1.00 70.38 524 PRO A CA 1
ATOM 4044 C C . PRO A 1 524 ? -26.540 -11.247 12.881 1.00 70.38 524 PRO A C 1
ATOM 4046 O O . PRO A 1 524 ? -27.006 -11.882 11.931 1.00 70.38 524 PRO A O 1
ATOM 4049 N N . GLY A 1 525 ? -25.255 -10.884 12.949 1.00 73.00 525 GLY A N 1
ATOM 4050 C CA . GLY A 1 525 ? -24.258 -11.310 11.966 1.00 73.00 525 GLY A CA 1
ATOM 4051 C C . GLY A 1 525 ? -24.140 -12.838 11.900 1.00 73.00 525 GLY A C 1
ATOM 4052 O O . GLY A 1 525 ? -24.274 -13.524 12.915 1.00 73.00 525 GLY A O 1
ATOM 4053 N N . SER A 1 526 ? -23.928 -13.391 10.700 1.00 72.69 526 SER A N 1
ATOM 4054 C CA . SER A 1 526 ? -23.862 -14.847 10.508 1.00 72.69 526 SER A CA 1
ATOM 4055 C C . SER A 1 526 ? -22.521 -15.464 10.920 1.00 72.69 526 SER A C 1
ATOM 4057 O O . SER A 1 526 ? -22.458 -16.673 11.151 1.00 72.69 526 SER A O 1
ATOM 4059 N N . GLY A 1 527 ? -21.457 -14.654 11.021 1.00 66.31 527 GLY A N 1
ATOM 4060 C CA . GLY A 1 527 ? -20.097 -15.126 11.280 1.00 66.31 527 GLY A CA 1
ATOM 4061 C C . GLY A 1 527 ? -19.596 -16.144 10.249 1.00 66.31 527 GLY A C 1
ATOM 4062 O O . GLY A 1 527 ? -18.821 -17.037 10.595 1.00 66.31 527 GLY A O 1
ATOM 4063 N N . ALA A 1 528 ? -20.094 -16.082 9.012 1.00 62.25 528 ALA A N 1
ATOM 4064 C CA . ALA A 1 528 ? -19.840 -17.104 8.011 1.00 62.25 528 ALA A CA 1
ATOM 4065 C C . ALA A 1 528 ? -18.402 -17.019 7.480 1.00 62.25 528 ALA A C 1
ATOM 4067 O O . ALA A 1 528 ? -17.933 -15.977 7.024 1.00 62.25 528 ALA A O 1
ATOM 4068 N N . VAL A 1 529 ? -17.722 -18.165 7.500 1.00 58.41 529 VAL A N 1
ATOM 4069 C CA . VAL A 1 529 ? -16.423 -18.368 6.857 1.00 58.41 529 VAL A CA 1
ATOM 4070 C C . VAL A 1 529 ? -16.660 -18.538 5.354 1.00 58.41 529 VAL A C 1
ATOM 4072 O O . VAL A 1 529 ? -17.353 -19.473 4.945 1.00 58.41 529 VAL A O 1
ATOM 4075 N N . ILE A 1 530 ? -16.102 -17.656 4.522 1.00 53.84 530 ILE A N 1
ATOM 4076 C CA . ILE A 1 530 ? -16.092 -17.863 3.067 1.00 53.84 530 ILE A CA 1
ATOM 4077 C C . ILE A 1 530 ? -14.980 -18.867 2.759 1.00 53.84 530 ILE A C 1
ATOM 4079 O O . ILE A 1 530 ? -13.830 -18.652 3.125 1.00 53.84 530 ILE A O 1
ATOM 4083 N N . ASN A 1 531 ? -15.337 -19.983 2.123 1.00 38.81 531 ASN A N 1
ATOM 4084 C CA . ASN A 1 531 ? -14.364 -20.956 1.636 1.00 38.81 531 ASN A CA 1
ATOM 4085 C C . ASN A 1 531 ? -13.807 -20.463 0.296 1.00 38.81 531 ASN A C 1
ATOM 4087 O O . ASN A 1 531 ? -14.526 -20.518 -0.706 1.00 38.81 531 ASN A O 1
ATOM 4091 N N . SER A 1 532 ? -12.549 -20.034 0.261 1.00 41.75 532 SER A N 1
ATOM 4092 C CA . SER A 1 532 ? -11.788 -19.958 -0.987 1.00 41.75 532 SER A CA 1
ATOM 4093 C C . SER A 1 532 ? -11.070 -21.303 -1.202 1.00 41.75 532 SER A C 1
ATOM 4095 O O . SER A 1 532 ? -10.930 -22.101 -0.266 1.00 41.75 532 SER A O 1
ATOM 4097 N N . PRO A 1 533 ? -10.687 -21.660 -2.440 1.00 32.78 533 PRO A N 1
ATOM 4098 C CA . PRO A 1 533 ? -9.970 -22.908 -2.678 1.00 32.78 533 PRO A CA 1
ATOM 4099 C C . PRO A 1 533 ? -8.632 -22.925 -1.910 1.00 32.78 533 PRO A C 1
ATOM 4101 O O . PRO A 1 533 ? -7.968 -21.893 -1.818 1.00 32.78 533 PRO A O 1
ATOM 4104 N N . PRO A 1 534 ? -8.226 -24.080 -1.348 1.00 34.00 534 PRO A N 1
ATOM 4105 C CA . PRO A 1 534 ? -6.996 -24.184 -0.572 1.00 34.00 534 PRO A CA 1
ATOM 4106 C C . PRO A 1 534 ? -5.761 -23.913 -1.437 1.00 34.00 534 PRO A C 1
ATOM 4108 O O . PRO A 1 534 ? -5.765 -24.206 -2.632 1.00 34.00 534 PRO A O 1
ATOM 4111 N N . CYS A 1 535 ? -4.700 -23.412 -0.796 1.00 34.78 535 CYS A N 1
ATOM 4112 C CA . CYS A 1 535 ? -3.375 -23.232 -1.386 1.00 34.78 535 CYS A CA 1
ATOM 4113 C C . CYS A 1 535 ? -2.952 -24.479 -2.179 1.00 34.78 535 CYS A C 1
ATOM 4115 O O . CYS A 1 535 ? -2.926 -25.579 -1.614 1.00 34.78 535 CYS A O 1
ATOM 4117 N N . VAL A 1 536 ? -2.630 -24.294 -3.462 1.00 32.00 536 VAL A N 1
ATOM 4118 C CA . VAL A 1 536 ? -2.017 -25.319 -4.321 1.00 32.00 536 VAL A CA 1
ATOM 4119 C C . VAL A 1 536 ? -0.504 -25.255 -4.186 1.00 32.00 536 VAL A C 1
ATOM 4121 O O . VAL A 1 536 ? 0.031 -24.124 -4.195 1.00 32.00 536 VAL A O 1
#

Sequence (536 aa):
MHPGFRSALVILSALLSFATGELLITQVVEGSLFNKIVVFTNRGTASVDLSDYALWMAKDGGKWRKNLEPLGRKSLGAGESFTLCNPKVVRPIRDHCDVMHDGLTFNGNDSLGLRKGGDTVDLFGDQDGMGLNAKGKAFRIDGEDDASLDHTVVRKEGVKEGNTNWAVSSRSEWEVRPKDDFLVDGGTISLAHSEEGVCQAGTQIHNCSEPTNPGQDRRANKKELVIGTFNPEWLFDGKSDSPHSRWLCYTEGAALHLPGVADIIRRISPDILGLQEVEDCSRLSDLVELLSLGYEGYLVEGEDRATGQDVALLTRVDPSGNLARTAEKVSTPAGSKCGAHDNSTGVSKHLVARFPPLEGIPFKFAIINVHFKAYPKNASSCAQREGQAKVIQNEARRLIDDGYEVAILGDLNDLSDLHRVKTCSKETKPLSRVLSMLRDVDDDGVDDLRNAIEFVPVGERYSSRFIDEEKEKLSLIDHVLLTPKLWGLVDRVWIDHTGADAPYEDRVSDHWPILVALRTDGSPGSGAVINSPPCV

Foldseek 3Di:
DDDDDDDDDDPDPDPPPDQQAAKEFFKFAQFPDFFTKTKMWGQTQAKDFQQQKAKWKDPQLEDTDPGQDRQDGDIAGHGDMAMEGAPLNDPPVVVQHPDHGPSSPDAQRMKMFIDGNRDGFAIDHHHPVPADDDGNAGDQALNRGSLSHQWMKGFDSPDRGHDPDNNVCRNPGIDTHGHQFDDDVPGTDRQDQDPPDAFAADPFPAFDQWDPDAFDAQDPDQQKAKEWEDELPALDQLGPFAPPDPSPSRRVVNVVLLVQVLVQCLVSVHQKYKYWNHQHVVSVVVSCVVNVPQWDKGFDHFQPPRGSIEMIMIHSTHFNGGKDDDPDWAFQDPPALLDGDPDTEEFRYKIKGKHQQGQLRNFIAIEIEGDAQADQPHSNSQSNLSRHLLNVLQVCVVCVVVPHWYKYWYQSNHFDPVAFQCDPPDTDDGSHCNVVSNQCSVPPNDGQKDWLCVLEPRQQQFFFWDADPNDIDTGRRTTIITGDSQVQQFAHKHWPCVCVPPDPSPDSHRGTMIMTMGGRNNDTHPSHYDDDPGDD

InterPro domains:
  IPR005135 Endonuclease/exonuclease/phosphatase [PF03372] (261-511)
  IPR036691 Endonuclease/exonuclease/phosphatase superfamily [G3DSA:3.60.10.10] (227-521)
  IPR036691 Endonuclease/exonuclease/phosphatase superfamily [SSF56219] (224-518)

Radius of gyration: 30.56 Å; chains: 1; bounding box: 90×54×111 Å

Organism: NCBI:txid121088

Secondary structure (DSSP, 8-state):
---------------------S-EEEEEEE-STT-EEEEEE--SSS-EEGGGEEEEEEGGG-PEEEEEEE--S-EEPTT-EEEEE-TTPPTTGGGG-SEE-TT----SS-EEEEEETTEEEEEES-GGG-SSS-TTSPPPBTTBTTTTSSEEEEE-TT--S----HHHHHHHTEEEE-TTEEEETTEEEE----STT-PPPP-----B-S-SSTT-B--S-SSEEEEEEE--S-B--SSS--TT-TTTT-HHHHHHHHHHHHHHHHHH--SEEEEEEE--HHHHHHHHHHH-SS-EEEE---S-TTT--EEEEEESB--SS--B-----BPSPTT-SS---SS-B--SSEEEEEE--BTTB-S-EEEEEEE--S-TT-HHHHHHHHHHHHHHHHHHHHHHHTT-EEEEEEE--S--SS---EETTEE---SS-HHHHHH-SSSSSS-SSEEGGGGS-GGG---EEEEETTEEEEE--EEEEE-HHHHTTEEEEEE--TTTTS-GGG-S-SB--EEEEEE-SSSPP--EEP-PPP--